Protein AF-0000000083322483 (afdb_homodimer)

InterPro domains:
  IPR002818 DJ-1/PfpI [PF01965] (3-167)
  IPR006287 Protein/nucleic acid deglycase DJ-1 [TIGR01383] (3-171)
  IPR029062 Class I glutamine amidotransferase-like [G3DSA:3.40.50.880] (1-186)
  IPR029062 Class I glutamine amidotransferase-like [SSF52317] (1-170)
  IPR050325 Protein/nucleic acid deglycase [PTHR48094] (1-172)

Radius of gyration: 20.43 Å; Cα contacts (8 Å, |Δi|>4): 962; chains: 2; bounding box: 38×60×45 Å

Organism: Lactobacillus gasseri (NCBI:txid1596)

Foldseek 3Di:
DAEEEEEWAAQFDPLLRVLLVVLCVVLVHHYWYEYAADQWHQYNVRDTGGTPYYDDLCLLVHLEYEYGDGPVGLVVCLPRPSNLVNVLVSLVVQGAYEYEALNVLSCLSSQLQAQFEEEYAPPNVVSSCVSRVRGHYDPDQWDAGNVSRYIYGYDDVSSNVSSCVVQVVVPDDCVVVCVVVCVVVCVVCVVVVD/DAEEEEEWAAQFDPLLRVLLVVLCVVLVHHYWYEYAADQWHQYNVRDTGGTPYYDDLCLLVHLEYEYGDGPVGLVVCLPDPSNLVNVLVSLVVQGAYEYEALNVLSCLSSQLQALFEEEYAPPNVVSSCVSRVRGHYDQDQWDAGNVSRYIYGYDDVSSNVSSCVVCVVVPDDCVVVCVVVCVVVCVVCVVVVD

pLDDT: mean 98.38, std 1.5, range [80.69, 99.0]

Secondary structure (DSSP, 8-state):
--EEEEEE-TT--HHHHHHHHHHHHHTT-EEEEEESSSSEEE-TTS-EEE-SEE-SGGGGG-SEEEE---HHHHHHHHH-HHHHHHHHHHHHTT-EEEEETTTHHHHHHTTTTTT-EE--STTHHHHHHHH-TT-EE--SSEEEETTTTEEEE-SGGGHHHHHHHHHHHTT---HHHHHHTTHHHHHHHGGGG-/--EEEEEE-TT--HHHHHHHHHHHHHTT-EEEEEESSSSEEE-TTS-EEE-SEE-SGGGGG-SEEEE---HHHHHHHHH-HHHHHHHHHHHHTT-EEEEETTTHHHHHHTTTTTT-EE--STTHHHHHHHH-TT-EE--SSEEEETTTTEEEE-SGGGHHHHHHHHHHHTT---HHHHHHTTHHHHHHHGGGG-

Structure (mmCIF, N/CA/C/O backbone):
data_AF-0000000083322483-model_v1
#
loop_
_entity.id
_entity.type
_entity.pdbx_description
1 polymer 'DJ-1/PfpI family protein'
#
loop_
_atom_site.group_PDB
_atom_site.id
_atom_site.type_symbol
_atom_site.label_atom_id
_atom_site.label_alt_id
_atom_site.label_comp_id
_atom_site.label_asym_id
_atom_site.label_entity_id
_atom_site.label_seq_id
_atom_site.pdbx_PDB_ins_code
_atom_site.Cartn_x
_atom_site.Cartn_y
_atom_site.Cartn_z
_atom_site.occupancy
_atom_site.B_iso_or_equiv
_atom_site.auth_seq_id
_atom_site.auth_comp_id
_atom_site.auth_asym_id
_atom_site.auth_atom_id
_atom_site.pdbx_PDB_model_num
ATOM 1 N N . MET A 1 1 ? -17.375 -20.438 3.23 1 80.94 1 MET A N 1
ATOM 2 C CA . MET A 1 1 ? -17.047 -19.031 3.043 1 80.94 1 MET A CA 1
ATOM 3 C C . MET A 1 1 ? -15.68 -18.875 2.391 1 80.94 1 MET A C 1
ATOM 5 O O . MET A 1 1 ? -14.805 -19.719 2.559 1 80.94 1 MET A O 1
ATOM 9 N N . THR A 1 2 ? -15.422 -17.891 1.387 1 95.94 2 THR A N 1
ATOM 10 C CA . THR A 1 2 ? -14.188 -17.688 0.642 1 95.94 2 THR A CA 1
ATOM 11 C C . THR A 1 2 ? -13.047 -17.312 1.58 1 95.94 2 THR A C 1
ATOM 13 O O . THR A 1 2 ? -13.219 -16.453 2.457 1 95.94 2 THR A O 1
ATOM 16 N N . LYS A 1 3 ? -11.984 -18.031 1.527 1 98.25 3 LYS A N 1
ATOM 17 C CA . LYS A 1 3 ? -10.82 -17.75 2.365 1 98.25 3 LYS A CA 1
ATOM 18 C C . LYS A 1 3 ? -9.562 -17.578 1.52 1 98.25 3 LYS A C 1
ATOM 20 O O . LYS A 1 3 ? -9.305 -18.375 0.606 1 98.25 3 LYS A O 1
ATOM 25 N N . VAL A 1 4 ? -8.766 -16.516 1.846 1 98.94 4 VAL A N 1
ATOM 26 C CA . VAL A 1 4 ? -7.547 -16.219 1.106 1 98.94 4 VAL A CA 1
ATOM 27 C C . VAL A 1 4 ? -6.363 -16.141 2.068 1 98.94 4 VAL A C 1
ATOM 29 O O . VAL A 1 4 ? -6.496 -15.648 3.189 1 98.94 4 VAL A O 1
ATOM 32 N N . ALA A 1 5 ? -5.238 -16.703 1.704 1 98.94 5 ALA A N 1
ATOM 33 C CA . ALA A 1 5 ? -3.973 -16.531 2.412 1 98.94 5 ALA A CA 1
ATOM 34 C C . ALA A 1 5 ? -2.992 -15.695 1.587 1 98.94 5 ALA A C 1
ATOM 36 O O . ALA A 1 5 ? -2.857 -15.898 0.378 1 98.94 5 ALA A O 1
ATOM 37 N N . VAL A 1 6 ? -2.41 -14.781 2.168 1 99 6 VAL A N 1
ATOM 38 C CA . VAL A 1 6 ? -1.245 -14.117 1.594 1 99 6 VAL A CA 1
ATOM 39 C C . VAL A 1 6 ? 0.021 -14.586 2.311 1 99 6 VAL A C 1
ATOM 41 O O . VAL A 1 6 ? 0.155 -14.406 3.523 1 99 6 VAL A O 1
ATOM 44 N N . VAL A 1 7 ? 0.949 -15.164 1.603 1 99 7 VAL A N 1
ATOM 45 C CA . VAL A 1 7 ? 2.152 -15.719 2.209 1 99 7 VAL A CA 1
ATOM 46 C C . VAL A 1 7 ? 3.303 -14.727 2.088 1 99 7 VAL A C 1
ATOM 48 O O . VAL A 1 7 ? 3.666 -14.32 0.982 1 99 7 VAL A O 1
ATOM 51 N N . PHE A 1 8 ? 3.84 -14.398 3.221 1 98.94 8 PHE A N 1
ATOM 52 C CA . PHE A 1 8 ? 4.934 -13.438 3.301 1 98.94 8 PHE A CA 1
ATOM 53 C C . PHE A 1 8 ? 6.234 -14.133 3.689 1 98.94 8 PHE A C 1
ATOM 55 O O . PHE A 1 8 ? 6.238 -15.023 4.543 1 98.94 8 PHE A O 1
ATOM 62 N N . ALA A 1 9 ? 7.301 -13.758 3.057 1 98.94 9 ALA A N 1
ATOM 63 C CA . ALA A 1 9 ? 8.656 -14.188 3.395 1 98.94 9 ALA A CA 1
ATOM 64 C C . ALA A 1 9 ? 9.57 -12.984 3.613 1 98.94 9 ALA A C 1
ATOM 66 O O . ALA A 1 9 ? 9.297 -11.883 3.127 1 98.94 9 ALA A O 1
ATOM 67 N N . ASP A 1 10 ? 10.664 -13.172 4.41 1 98.88 10 ASP A N 1
ATOM 68 C CA . ASP A 1 10 ? 11.656 -12.109 4.527 1 98.88 10 ASP A CA 1
ATOM 69 C C . ASP A 1 10 ? 12.062 -11.586 3.15 1 98.88 10 ASP A C 1
ATOM 71 O O . ASP A 1 10 ? 12.305 -12.375 2.229 1 98.88 10 ASP A O 1
ATOM 75 N N . GLY A 1 11 ? 12.078 -10.25 3.027 1 98.75 11 GLY A N 1
ATOM 76 C CA . GLY A 1 11 ? 12.477 -9.641 1.771 1 98.75 11 GLY A CA 1
ATOM 77 C C . GLY A 1 11 ? 11.32 -9.414 0.823 1 98.75 11 GLY A C 1
ATOM 78 O O . GLY A 1 11 ? 11.516 -9.023 -0.33 1 98.75 11 GLY A O 1
ATOM 79 N N . CYS A 1 12 ? 10.086 -9.633 1.312 1 98.88 12 CYS A N 1
ATOM 80 C CA . CYS A 1 12 ? 8.906 -9.383 0.486 1 98.88 12 CYS A CA 1
ATOM 81 C C . CYS A 1 12 ? 8.68 -7.887 0.301 1 98.88 12 CYS A C 1
ATOM 83 O O . CYS A 1 12 ? 9.148 -7.078 1.103 1 98.88 12 CYS A O 1
ATOM 85 N N . GLU A 1 13 ? 7.996 -7.574 -0.787 1 98.81 13 GLU A N 1
ATOM 86 C CA . GLU A 1 13 ? 7.41 -6.246 -0.926 1 98.81 13 GLU A CA 1
ATOM 87 C C . GLU A 1 13 ? 6.188 -6.086 -0.029 1 98.81 13 GLU A C 1
ATOM 89 O O . GLU A 1 13 ? 5.113 -6.613 -0.331 1 98.81 13 GLU A O 1
ATOM 94 N N . GLU A 1 14 ? 6.285 -5.332 1.034 1 98.81 14 GLU A N 1
ATOM 95 C CA . GLU A 1 14 ? 5.258 -5.242 2.068 1 98.81 14 GLU A CA 1
ATOM 96 C C . GLU A 1 14 ? 3.943 -4.723 1.497 1 98.81 14 GLU A C 1
ATOM 98 O O . GLU A 1 14 ? 2.891 -5.332 1.692 1 98.81 14 GLU A O 1
ATOM 103 N N . VAL A 1 15 ? 4.008 -3.604 0.715 1 98.81 15 VAL A N 1
ATOM 104 C CA . VAL A 1 15 ? 2.807 -2.914 0.254 1 98.81 15 VAL A CA 1
ATOM 105 C C . VAL A 1 15 ? 2.066 -3.787 -0.757 1 98.81 15 VAL A C 1
ATOM 107 O O . VAL A 1 15 ? 0.834 -3.791 -0.8 1 98.81 15 VAL A O 1
ATOM 110 N N . GLU A 1 16 ? 2.828 -4.562 -1.554 1 98.88 16 GLU A N 1
ATOM 111 C CA . GLU A 1 16 ? 2.199 -5.477 -2.502 1 98.88 16 GLU A CA 1
ATOM 112 C C . GLU A 1 16 ? 1.289 -6.473 -1.786 1 98.88 16 GLU A C 1
ATOM 114 O O . GLU A 1 16 ? 0.125 -6.637 -2.158 1 98.88 16 GLU A O 1
ATOM 119 N N . GLY A 1 17 ? 1.824 -7.117 -0.721 1 98.94 17 GLY A N 1
ATOM 120 C CA . GLY A 1 17 ? 1.032 -8.086 0.02 1 98.94 17 GLY A CA 1
ATOM 121 C C . GLY A 1 17 ? -0.084 -7.453 0.829 1 98.94 17 GLY A C 1
ATOM 122 O O . GLY A 1 17 ? -1.204 -7.965 0.861 1 98.94 17 GLY A O 1
ATOM 123 N N . LEU A 1 18 ? 0.193 -6.344 1.466 1 98.88 18 LEU A N 1
ATOM 124 C CA . LEU A 1 18 ? -0.765 -5.711 2.367 1 98.88 18 LEU A CA 1
ATOM 125 C C . LEU A 1 18 ? -1.915 -5.086 1.584 1 98.88 18 LEU A C 1
ATOM 127 O O . LEU A 1 18 ? -3.018 -4.926 2.113 1 98.88 18 LEU A O 1
ATOM 131 N N . SER A 1 19 ? -1.696 -4.668 0.267 1 98.88 19 SER A N 1
ATOM 132 C CA . SER A 1 19 ? -2.793 -4.184 -0.566 1 98.88 19 SER A CA 1
ATOM 133 C C . SER A 1 19 ? -3.848 -5.27 -0.771 1 98.88 19 SER A C 1
ATOM 135 O O . SER A 1 19 ? -5.047 -4.98 -0.774 1 98.88 19 SER A O 1
ATOM 137 N N . VAL A 1 20 ? -3.389 -6.535 -0.933 1 98.94 20 VAL A N 1
ATOM 138 C CA . VAL A 1 20 ? -4.316 -7.652 -1.067 1 98.94 20 VAL A CA 1
ATOM 139 C C . VAL A 1 20 ? -5.102 -7.832 0.23 1 98.94 20 VAL A C 1
ATOM 141 O O . VAL A 1 20 ? -6.332 -7.926 0.212 1 98.94 20 VAL A O 1
ATOM 144 N N . VAL A 1 21 ? -4.426 -7.855 1.366 1 98.94 21 VAL A N 1
ATOM 145 C CA . VAL A 1 21 ? -5.059 -8.023 2.67 1 98.94 21 VAL A CA 1
ATOM 146 C C . VAL A 1 21 ? -6.074 -6.91 2.9 1 98.94 21 VAL A C 1
ATOM 148 O O . VAL A 1 21 ? -7.203 -7.172 3.326 1 98.94 21 VAL A O 1
ATOM 151 N N . ASP A 1 22 ? -5.664 -5.66 2.596 1 98.81 22 ASP A N 1
ATOM 152 C CA . ASP A 1 22 ? -6.492 -4.473 2.766 1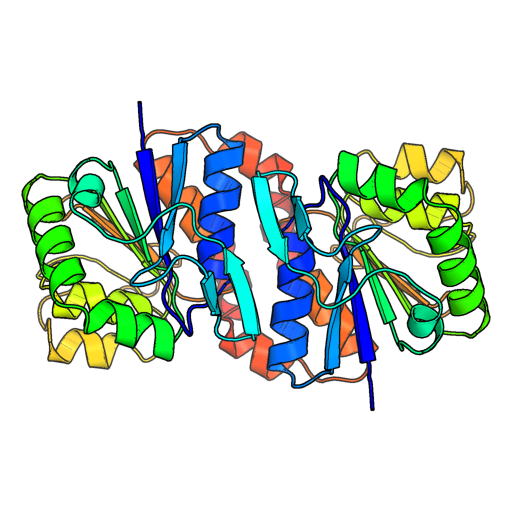 98.81 22 ASP A CA 1
ATOM 153 C C . ASP A 1 22 ? -7.801 -4.598 1.989 1 98.81 22 ASP A C 1
ATOM 155 O O . ASP A 1 22 ? -8.883 -4.543 2.576 1 98.81 22 ASP A O 1
ATOM 159 N N . VAL A 1 23 ? -7.75 -4.844 0.711 1 98.88 23 VAL A N 1
ATOM 160 C CA . VAL A 1 23 ? -8.906 -4.898 -0.176 1 98.88 23 VAL A CA 1
ATOM 161 C C . VAL A 1 23 ? -9.836 -6.035 0.252 1 98.88 23 VAL A C 1
ATOM 163 O O . VAL A 1 23 ? -11.047 -5.848 0.348 1 98.88 23 VAL A O 1
ATOM 166 N N . LEU A 1 24 ? -9.273 -7.199 0.499 1 98.88 24 LEU A N 1
ATOM 167 C CA . LEU A 1 24 ? -10.102 -8.359 0.809 1 98.88 24 LEU A CA 1
ATOM 168 C C . LEU A 1 24 ? -10.82 -8.18 2.145 1 98.88 24 LEU A C 1
ATOM 170 O O . LEU A 1 24 ? -12 -8.5 2.27 1 98.88 24 LEU A O 1
ATOM 174 N N . ARG A 1 25 ? -10.133 -7.641 3.119 1 98.75 25 ARG A N 1
ATOM 175 C CA . ARG A 1 25 ? -10.766 -7.434 4.418 1 98.75 25 ARG A CA 1
ATOM 176 C C . ARG A 1 25 ? -11.82 -6.336 4.344 1 98.75 25 ARG A C 1
ATOM 178 O O . ARG A 1 25 ? -12.859 -6.414 5.008 1 98.75 25 ARG A O 1
ATOM 185 N N . ARG A 1 26 ? -11.656 -5.27 3.482 1 98.44 26 ARG A N 1
ATOM 186 C CA . ARG A 1 26 ? -12.688 -4.262 3.238 1 98.44 26 ARG A CA 1
ATOM 187 C C . ARG A 1 26 ? -13.953 -4.902 2.674 1 98.44 26 ARG A C 1
ATOM 189 O O . ARG A 1 26 ? -15.062 -4.43 2.934 1 98.44 26 ARG A O 1
ATOM 196 N N . LEU A 1 27 ? -13.781 -5.973 1.943 1 98.44 27 LEU A N 1
ATOM 197 C CA . LEU A 1 27 ? -14.898 -6.668 1.308 1 98.44 27 LEU A CA 1
ATOM 198 C C . LEU A 1 27 ? -15.438 -7.77 2.213 1 98.44 27 LEU A C 1
ATOM 200 O O . LEU A 1 27 ? -16.25 -8.586 1.781 1 98.44 27 LEU A O 1
ATOM 204 N N . ASN A 1 28 ? -14.922 -7.883 3.426 1 97.75 28 ASN A N 1
ATOM 205 C CA . ASN A 1 28 ? -15.305 -8.891 4.41 1 97.75 28 ASN A CA 1
ATOM 206 C C . ASN A 1 28 ? -14.977 -10.297 3.928 1 97.75 28 ASN A C 1
ATOM 208 O O . ASN A 1 28 ? -15.734 -11.234 4.168 1 97.75 28 ASN A O 1
ATOM 212 N N . ILE A 1 29 ? -13.992 -10.422 3.1 1 98.44 29 ILE A N 1
ATOM 213 C CA . ILE A 1 29 ? -13.453 -11.719 2.723 1 98.44 29 ILE A CA 1
ATOM 214 C C . ILE A 1 29 ? -12.391 -12.156 3.732 1 98.44 29 ILE A C 1
ATOM 216 O O . ILE A 1 29 ? -11.484 -11.383 4.062 1 98.44 29 ILE A O 1
ATOM 220 N N . ASP A 1 30 ? -12.539 -13.352 4.305 1 98.38 30 ASP A N 1
ATOM 221 C CA . ASP A 1 30 ? -11.547 -13.875 5.242 1 98.38 30 ASP A CA 1
ATOM 222 C C . ASP A 1 30 ? -10.164 -13.93 4.598 1 98.38 30 ASP A C 1
ATOM 224 O O . ASP A 1 30 ? -9.977 -14.586 3.572 1 98.38 30 ASP A O 1
ATOM 228 N N . CYS A 1 31 ? -9.234 -13.219 5.188 1 98.88 31 CYS A N 1
ATOM 229 C CA . CYS A 1 31 ? -7.883 -13.141 4.648 1 98.88 31 CYS A CA 1
ATOM 230 C C . CYS A 1 31 ? -6.844 -13.242 5.758 1 98.88 31 CYS A C 1
ATOM 232 O O . CYS A 1 31 ? -6.789 -12.391 6.645 1 98.88 31 CYS A O 1
ATOM 234 N N . ASP A 1 32 ? -6.012 -14.266 5.691 1 98.88 32 ASP A N 1
ATOM 235 C CA . ASP A 1 32 ? -4.953 -14.453 6.68 1 98.88 32 ASP A CA 1
ATOM 236 C C . ASP A 1 32 ? -3.594 -14.062 6.109 1 98.88 32 ASP A C 1
ATOM 238 O O . ASP A 1 32 ? -3.297 -14.344 4.949 1 98.88 32 ASP A O 1
ATOM 242 N N . MET A 1 33 ? -2.863 -13.367 6.883 1 98.94 33 MET A N 1
ATOM 243 C CA . MET A 1 33 ? -1.434 -13.211 6.633 1 98.94 33 MET A CA 1
ATOM 244 C C . MET A 1 33 ? -0.652 -14.414 7.141 1 98.94 33 MET A C 1
ATOM 246 O O . MET A 1 33 ? -0.698 -14.734 8.328 1 98.94 33 MET A O 1
ATOM 250 N N . VAL A 1 34 ? 0.036 -15.039 6.262 1 98.94 34 VAL A N 1
ATOM 251 C CA . VAL A 1 34 ? 0.738 -16.266 6.598 1 98.94 34 VAL A CA 1
ATOM 252 C C . VAL A 1 34 ? 2.236 -16.094 6.367 1 98.94 34 VAL A C 1
ATOM 254 O O . VAL A 1 34 ? 2.666 -15.766 5.258 1 98.94 34 VAL A O 1
ATOM 257 N N . GLY A 1 35 ? 3.023 -16.234 7.438 1 98.94 35 GLY A N 1
ATOM 258 C CA . GLY A 1 35 ? 4.469 -16.203 7.277 1 98.94 35 GLY A CA 1
ATOM 259 C C . GLY A 1 35 ? 5.035 -17.484 6.719 1 98.94 35 GLY A C 1
ATOM 260 O O . GLY A 1 35 ? 4.539 -18.578 7.027 1 98.94 35 GLY A O 1
ATOM 261 N N . LEU A 1 36 ? 6.051 -17.375 5.895 1 98.88 36 LEU A N 1
ATOM 262 C CA . LEU A 1 36 ? 6.641 -18.547 5.258 1 98.88 36 LEU A CA 1
ATOM 263 C C . LEU A 1 36 ? 7.188 -19.516 6.305 1 98.88 36 LEU A C 1
ATOM 265 O O . LEU A 1 36 ? 6.891 -20.719 6.266 1 98.88 36 LEU A O 1
ATOM 269 N N . ASP A 1 37 ? 8.062 -19.016 7.289 1 98 37 ASP A N 1
ATOM 270 C CA . ASP A 1 37 ? 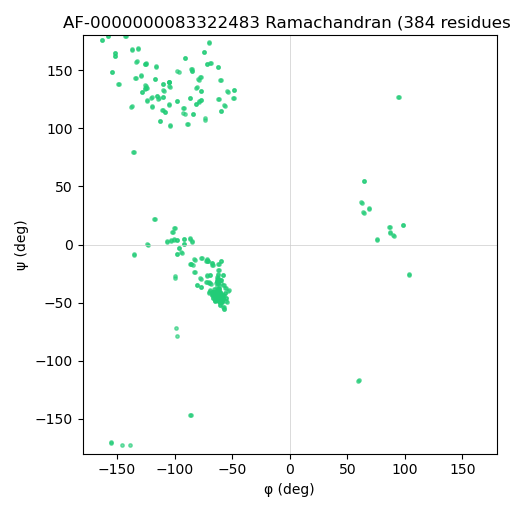8.711 -19.906 8.25 1 98 37 ASP A CA 1
ATOM 271 C C . ASP A 1 37 ? 8.648 -19.328 9.656 1 98 37 ASP A C 1
ATOM 273 O O . ASP A 1 37 ? 8.992 -20 10.633 1 98 37 ASP A O 1
ATOM 277 N N . LYS A 1 38 ? 8.234 -18.141 9.828 1 98.62 38 LYS A N 1
ATOM 278 C CA . LYS A 1 38 ? 8.031 -17.469 11.102 1 98.62 38 LYS A CA 1
ATOM 279 C C . LYS A 1 38 ? 6.941 -16.406 10.992 1 98.62 38 LYS A C 1
ATOM 281 O O . LYS A 1 38 ? 6.57 -16 9.891 1 98.62 38 LYS A O 1
ATOM 286 N N . LYS A 1 39 ? 6.402 -15.977 12.078 1 98.5 39 LYS A N 1
ATOM 287 C CA . LYS A 1 39 ? 5.281 -15.047 12.086 1 98.5 39 LYS A CA 1
ATOM 288 C C . LYS A 1 39 ? 5.758 -13.609 11.867 1 98.5 39 LYS A C 1
ATOM 290 O O . LYS A 1 39 ? 5.031 -12.789 11.305 1 98.5 39 LYS A O 1
ATOM 295 N N . GLU A 1 40 ? 6.898 -13.234 12.359 1 98.56 40 GLU A N 1
ATOM 296 C CA . GLU A 1 40 ? 7.461 -11.906 12.172 1 98.56 40 GLU A CA 1
ATOM 297 C C . GLU A 1 40 ? 8.352 -11.852 10.93 1 98.56 40 GLU A C 1
ATOM 299 O O . GLU A 1 40 ? 9.398 -12.5 10.883 1 98.56 40 GLU A O 1
ATOM 304 N N . ILE A 1 41 ? 7.941 -11.117 9.914 1 98.81 41 ILE A N 1
ATOM 305 C CA . ILE A 1 41 ? 8.609 -11.055 8.617 1 98.81 41 ILE A CA 1
ATOM 306 C C . ILE A 1 41 ? 9.266 -9.688 8.438 1 98.81 41 ILE A C 1
ATOM 308 O O . ILE A 1 41 ? 8.625 -8.656 8.641 1 98.81 41 ILE A O 1
ATOM 312 N N . ASP A 1 42 ? 10.531 -9.641 8.125 1 98.75 42 ASP A N 1
ATOM 313 C CA . ASP A 1 42 ? 11.227 -8.406 7.77 1 98.75 42 ASP A CA 1
ATOM 314 C C . ASP A 1 42 ? 11.141 -8.141 6.27 1 98.75 42 ASP A C 1
ATOM 316 O O . ASP A 1 42 ? 11.875 -8.742 5.48 1 98.75 42 ASP A O 1
ATOM 320 N N . GLY A 1 43 ? 10.258 -7.184 5.879 1 98.5 43 GLY A N 1
ATOM 321 C CA . GLY A 1 43 ? 10.047 -6.895 4.469 1 98.5 43 GLY A CA 1
ATOM 322 C C . GLY A 1 43 ? 11.234 -6.203 3.82 1 98.5 43 GLY A C 1
ATOM 323 O O . GLY A 1 43 ? 12.219 -5.887 4.488 1 98.5 43 GLY A O 1
ATOM 324 N N . ASP A 1 44 ? 11.172 -6.02 2.533 1 98.12 44 ASP A N 1
ATOM 325 C CA . ASP A 1 44 ? 12.266 -5.523 1.696 1 98.12 44 ASP A CA 1
ATOM 326 C C . ASP A 1 44 ? 12.672 -4.109 2.111 1 98.12 44 ASP A C 1
ATOM 328 O O . ASP A 1 44 ? 13.805 -3.688 1.861 1 98.12 44 ASP A O 1
ATOM 332 N N . HIS A 1 45 ? 11.773 -3.377 2.789 1 98 45 HIS A N 1
ATOM 333 C CA . HIS A 1 45 ? 12.07 -2.002 3.184 1 98 45 HIS A CA 1
ATOM 334 C C . HIS A 1 45 ? 12.07 -1.852 4.699 1 98 45 HIS A C 1
ATOM 336 O O . HIS A 1 45 ? 11.758 -0.779 5.223 1 98 45 HIS A O 1
ATOM 342 N N . HIS A 1 46 ? 12.266 -2.941 5.309 1 97.81 46 HIS A N 1
ATOM 343 C CA . HIS A 1 46 ? 12.445 -3.049 6.754 1 97.81 46 HIS A CA 1
ATOM 344 C C . HIS A 1 46 ? 11.203 -2.576 7.5 1 97.81 46 HIS A C 1
ATOM 346 O O . HIS A 1 46 ? 11.305 -1.853 8.492 1 97.81 46 HIS A O 1
ATOM 352 N N . ILE A 1 47 ? 10.102 -2.848 6.953 1 98.19 47 ILE A N 1
ATOM 353 C CA . ILE A 1 47 ? 8.82 -2.809 7.648 1 98.19 47 ILE A CA 1
ATOM 354 C C . ILE A 1 47 ? 8.492 -4.191 8.203 1 98.19 47 ILE A C 1
ATOM 356 O O . ILE A 1 47 ? 8.383 -5.164 7.449 1 98.19 47 ILE A O 1
ATOM 360 N N . LEU A 1 48 ? 8.398 -4.27 9.453 1 98.31 48 LEU A N 1
ATOM 361 C CA . LEU A 1 48 ? 8.125 -5.543 10.117 1 98.31 48 LEU A CA 1
ATOM 362 C C . LEU A 1 48 ? 6.648 -5.906 10 1 98.31 48 LEU A C 1
ATOM 364 O O . LEU A 1 48 ? 5.777 -5.113 10.367 1 98.31 48 LEU A O 1
ATOM 368 N N . LEU A 1 49 ? 6.391 -7.055 9.477 1 98.56 49 LEU A N 1
ATOM 369 C CA . LEU A 1 49 ? 5.031 -7.574 9.383 1 98.56 49 LEU A CA 1
ATOM 370 C C . LEU A 1 49 ? 4.789 -8.664 10.422 1 98.56 49 LEU A C 1
ATOM 372 O O . LEU A 1 49 ? 5.672 -9.492 10.68 1 98.56 49 LEU A O 1
ATOM 376 N N . THR A 1 50 ? 3.664 -8.648 11 1 98.5 50 THR A N 1
ATOM 377 C CA . THR A 1 50 ? 3.232 -9.703 11.922 1 98.5 50 THR A CA 1
ATOM 378 C C . THR A 1 50 ? 2.146 -10.562 11.281 1 98.5 50 THR A C 1
ATOM 380 O O . THR A 1 50 ? 1.017 -10.102 11.094 1 98.5 50 THR A O 1
ATOM 383 N N . CYS A 1 51 ? 2.477 -11.805 11.039 1 98.69 51 CYS A N 1
ATOM 384 C CA . CYS A 1 51 ? 1.554 -12.711 10.367 1 98.69 51 CYS A CA 1
ATOM 385 C C . CYS A 1 51 ? 0.685 -13.453 11.375 1 98.69 51 CYS A C 1
ATOM 387 O O . CYS A 1 51 ? 1.029 -13.539 12.555 1 98.69 51 CYS A O 1
ATOM 389 N N . ASP A 1 52 ? -0.405 -13.977 10.92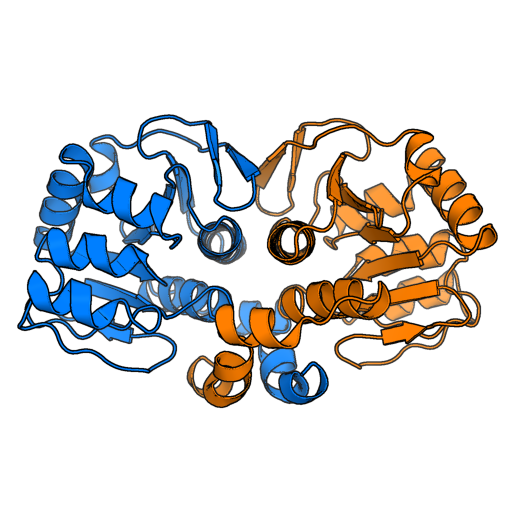2 1 98.56 52 ASP A N 1
ATOM 390 C CA . ASP A 1 52 ? -1.379 -14.68 11.75 1 98.56 52 ASP A CA 1
ATOM 391 C C . ASP A 1 52 ? -0.895 -16.078 12.094 1 98.56 52 ASP A C 1
ATOM 393 O O . ASP A 1 52 ? -1.196 -16.609 13.172 1 98.56 52 ASP A O 1
ATOM 397 N N . LYS A 1 53 ? -0.272 -16.672 11.242 1 98.62 53 LYS A N 1
ATOM 398 C CA . LYS A 1 53 ? 0.232 -18.047 11.352 1 98.62 53 LYS A CA 1
ATOM 399 C C . LYS A 1 53 ? 1.384 -18.281 10.383 1 98.62 53 LYS A C 1
ATOM 401 O O . LYS A 1 53 ? 1.859 -17.344 9.734 1 98.62 53 LYS A O 1
ATOM 406 N N . VAL A 1 54 ? 1.884 -19.469 10.438 1 98.81 54 VAL A N 1
ATOM 407 C CA . VAL A 1 54 ? 2.986 -19.859 9.57 1 98.81 54 VAL A CA 1
ATOM 408 C C . VAL A 1 54 ? 2.529 -20.969 8.625 1 98.81 54 VAL A C 1
ATOM 410 O O . VAL A 1 54 ? 1.579 -21.703 8.93 1 98.81 54 VAL A O 1
ATOM 413 N N . VAL A 1 55 ? 3.129 -21.094 7.469 1 98.88 55 VAL A N 1
ATOM 414 C CA . VAL A 1 55 ? 2.789 -22.078 6.449 1 98.88 55 VAL A CA 1
ATOM 415 C C . VAL A 1 55 ? 2.686 -23.469 7.082 1 98.88 55 VAL A C 1
ATOM 417 O O . VAL A 1 55 ? 3.59 -23.891 7.797 1 98.88 55 VAL A O 1
ATOM 420 N N . ASP A 1 56 ? 1.667 -24.047 6.883 1 98.56 56 ASP A N 1
ATOM 421 C CA . ASP A 1 56 ? 1.408 -25.438 7.234 1 98.56 56 ASP A CA 1
ATOM 422 C C . ASP A 1 56 ? 0.312 -26.031 6.355 1 98.56 56 ASP A C 1
ATOM 424 O O . ASP A 1 56 ? -0.066 -25.438 5.34 1 98.56 56 ASP A O 1
ATOM 428 N N . ASP A 1 57 ? -0.167 -27.156 6.637 1 98.5 57 ASP A N 1
ATOM 429 C CA . ASP A 1 57 ? -1.08 -27.891 5.766 1 98.5 57 ASP A CA 1
ATOM 430 C C . ASP A 1 57 ? -2.426 -27.188 5.652 1 98.5 57 ASP A C 1
ATOM 432 O O . ASP A 1 57 ? -3.205 -27.453 4.738 1 98.5 57 ASP A O 1
ATOM 436 N N . SER A 1 58 ? -2.736 -26.281 6.566 1 98.25 58 SER A N 1
ATOM 437 C CA . SER A 1 58 ? -4 -25.547 6.492 1 98.25 58 SER A CA 1
ATOM 438 C C . SER A 1 58 ? -4.086 -24.719 5.219 1 98.25 58 SER A C 1
ATOM 440 O O . SER A 1 58 ? -5.176 -24.281 4.824 1 98.25 58 SER A O 1
ATOM 442 N N . LEU A 1 59 ? -2.938 -24.5 4.578 1 98.5 59 LEU A N 1
ATOM 443 C CA . LEU A 1 59 ? -2.926 -23.781 3.309 1 98.5 59 LEU A CA 1
ATOM 444 C C . LEU A 1 59 ? -3.795 -24.484 2.273 1 98.5 59 LEU A C 1
ATOM 446 O O . LEU A 1 59 ? -4.285 -23.859 1.334 1 98.5 59 LEU A O 1
ATOM 450 N N . LEU A 1 60 ? -3.99 -25.766 2.387 1 98.69 60 LEU A N 1
ATOM 451 C CA . LEU A 1 60 ? -4.785 -26.562 1.458 1 98.69 60 LEU A CA 1
ATOM 452 C C . LEU A 1 60 ? -6.262 -26.188 1.552 1 98.69 60 LEU A C 1
ATOM 454 O O . LEU A 1 60 ? -7.043 -26.516 0.651 1 98.69 60 LEU A O 1
ATOM 458 N N . ASP A 1 61 ? -6.684 -25.484 2.627 1 98.25 61 ASP A N 1
ATOM 459 C CA . ASP A 1 61 ? -8.086 -25.203 2.887 1 98.25 61 ASP A CA 1
ATOM 460 C C . ASP A 1 61 ? -8.484 -23.844 2.32 1 98.25 61 ASP A C 1
ATOM 462 O O . ASP A 1 61 ? -9.664 -23.484 2.307 1 98.25 61 ASP A O 1
ATOM 466 N N . TYR A 1 62 ? -7.551 -23.078 1.82 1 98.81 62 TYR A N 1
ATOM 467 C CA . TYR A 1 62 ? -7.844 -21.75 1.296 1 98.81 62 TYR A CA 1
ATOM 468 C C . TYR A 1 62 ? -8.297 -21.812 -0.158 1 98.81 62 TYR A C 1
ATOM 470 O O . TYR A 1 62 ? -7.832 -22.672 -0.915 1 98.81 62 TYR A O 1
ATOM 478 N N . ASP A 1 63 ? -9.148 -20.891 -0.557 1 98.88 63 ASP A N 1
ATOM 479 C CA . ASP A 1 63 ? -9.625 -20.812 -1.933 1 98.88 63 ASP A CA 1
ATOM 480 C C . ASP A 1 63 ? -8.578 -20.188 -2.848 1 98.88 63 ASP A C 1
ATOM 482 O O . ASP A 1 63 ? -8.539 -20.484 -4.047 1 98.88 63 ASP A O 1
ATOM 486 N N . LEU A 1 64 ? -7.762 -19.328 -2.311 1 98.94 64 LEU A N 1
ATOM 487 C CA . LEU A 1 64 ? -6.684 -18.688 -3.047 1 98.94 64 LEU A CA 1
ATOM 488 C C . LEU A 1 64 ? -5.496 -18.391 -2.133 1 98.94 64 LEU A C 1
ATOM 490 O O . LEU A 1 64 ? -5.676 -18.016 -0.974 1 98.94 64 LEU A O 1
ATOM 494 N N . VAL A 1 65 ? -4.316 -18.641 -2.623 1 99 65 VAL A N 1
ATOM 495 C CA . VAL A 1 65 ? -3.074 -18.234 -1.979 1 99 65 VAL A CA 1
ATOM 496 C C . VAL A 1 65 ? -2.348 -17.219 -2.854 1 99 65 VAL A C 1
ATOM 498 O O . VAL A 1 65 ? -2.143 -17.453 -4.047 1 99 65 VAL A O 1
ATOM 501 N N . ALA A 1 66 ? -1.995 -16.109 -2.285 1 99 66 ALA A N 1
ATOM 502 C CA . ALA A 1 66 ? -1.364 -15.016 -3.021 1 99 66 ALA A CA 1
ATOM 503 C C . ALA A 1 66 ? 0.048 -14.75 -2.51 1 99 66 ALA A C 1
ATOM 505 O O . ALA A 1 66 ? 0.3 -14.82 -1.305 1 99 66 ALA A O 1
ATOM 506 N N . PHE A 1 67 ? 0.945 -14.43 -3.447 1 98.94 67 PHE A N 1
ATOM 507 C CA . PHE A 1 67 ? 2.324 -14.07 -3.15 1 98.94 67 PHE A CA 1
ATOM 508 C C . PHE A 1 67 ? 2.594 -12.609 -3.518 1 98.94 67 PHE A C 1
ATOM 510 O O . PHE A 1 67 ? 2.32 -12.195 -4.645 1 98.94 67 PHE A O 1
ATOM 517 N N . PRO A 1 68 ? 3.104 -11.812 -2.533 1 98.94 68 PRO A N 1
ATOM 518 C CA . PRO A 1 68 ? 3.734 -10.555 -2.936 1 98.94 68 PRO A CA 1
ATOM 519 C C . PRO A 1 68 ? 5.113 -10.758 -3.562 1 98.94 68 PRO A C 1
ATOM 521 O O . PRO A 1 68 ? 5.668 -11.859 -3.49 1 98.94 68 PRO A O 1
ATOM 524 N N . GLY A 1 69 ? 5.625 -9.727 -4.211 1 98.75 69 GLY A N 1
ATOM 525 C CA . GLY A 1 69 ? 6.938 -9.797 -4.832 1 98.75 69 GLY A CA 1
ATOM 526 C C . GLY A 1 69 ? 8.062 -9.445 -3.883 1 98.75 69 GLY A C 1
ATOM 527 O O . GLY A 1 69 ? 7.984 -9.727 -2.684 1 98.75 69 GLY A O 1
ATOM 528 N N . GLY A 1 70 ? 9.086 -8.852 -4.41 1 98.62 70 GLY A N 1
ATOM 529 C CA . GLY A 1 70 ? 10.391 -8.711 -3.777 1 98.62 70 GLY A CA 1
ATOM 530 C C . GLY A 1 70 ? 11.367 -9.797 -4.176 1 98.62 70 GLY A C 1
ATOM 531 O O . GLY A 1 70 ? 11.062 -10.984 -4.074 1 98.62 70 GLY A O 1
ATOM 532 N N . ARG A 1 71 ? 12.508 -9.289 -4.633 1 98 71 ARG A N 1
ATOM 533 C CA . ARG A 1 71 ? 13.445 -10.258 -5.18 1 98 71 ARG A CA 1
ATOM 534 C C . ARG A 1 71 ? 13.797 -11.32 -4.145 1 98 71 ARG A C 1
ATOM 536 O O . ARG A 1 71 ? 13.648 -12.516 -4.398 1 98 71 ARG A O 1
ATOM 543 N N . THR A 1 72 ? 14.234 -10.914 -3.002 1 98.69 72 THR A N 1
ATOM 544 C CA . THR A 1 72 ? 14.641 -11.828 -1.944 1 98.69 72 THR A CA 1
ATOM 545 C C . THR A 1 72 ? 13.445 -12.641 -1.444 1 98.69 72 THR A C 1
ATOM 547 O O . THR A 1 72 ? 13.562 -13.852 -1.229 1 98.69 72 THR A O 1
ATOM 550 N N . GLY A 1 73 ? 12.32 -11.977 -1.224 1 98.81 73 GLY A N 1
ATOM 551 C CA . GLY A 1 73 ? 11.109 -12.68 -0.803 1 98.81 73 GLY A CA 1
ATOM 552 C C . GLY A 1 73 ? 10.656 -13.734 -1.793 1 98.81 73 GLY A C 1
ATOM 553 O O . GLY A 1 73 ? 10.305 -14.852 -1.403 1 98.81 73 GLY A O 1
ATOM 554 N N . ALA A 1 74 ? 10.688 -13.383 -3.082 1 98.81 74 ALA A N 1
ATOM 555 C CA . ALA A 1 74 ? 10.281 -14.305 -4.141 1 98.81 74 ALA A CA 1
ATOM 556 C C . ALA A 1 74 ? 11.188 -15.523 -4.191 1 98.81 74 ALA A C 1
ATOM 558 O O . ALA A 1 74 ? 10.727 -16.641 -4.395 1 98.81 74 ALA A O 1
ATOM 559 N N . LEU A 1 75 ? 12.484 -15.297 -4.012 1 98.81 75 LEU A N 1
ATOM 560 C CA . LEU A 1 75 ? 13.438 -16.406 -3.99 1 98.81 75 LEU A CA 1
ATOM 561 C C . LEU A 1 75 ? 13.188 -17.312 -2.791 1 98.81 75 LEU A C 1
ATOM 563 O O . LEU A 1 75 ? 13.281 -18.531 -2.904 1 98.81 75 LEU A O 1
ATOM 567 N N . ASN A 1 76 ? 12.898 -16.719 -1.636 1 98.94 76 ASN A N 1
ATOM 568 C CA . ASN A 1 76 ? 12.578 -17.5 -0.45 1 98.94 76 ASN A CA 1
ATOM 569 C C . ASN A 1 76 ? 11.328 -18.344 -0.66 1 98.94 76 ASN A C 1
ATOM 571 O O . ASN A 1 76 ? 11.297 -19.516 -0.275 1 98.94 76 ASN A O 1
ATOM 575 N N . LEU A 1 77 ? 10.289 -17.75 -1.26 1 98.94 77 LEU A N 1
ATOM 576 C CA . LEU A 1 77 ? 9.086 -18.5 -1.588 1 98.94 77 LEU A CA 1
ATOM 577 C C . LEU A 1 77 ? 9.406 -19.641 -2.555 1 98.94 77 LEU A C 1
ATOM 579 O O . LEU A 1 77 ? 9 -20.781 -2.328 1 98.94 77 LEU A O 1
ATOM 583 N N . ARG A 1 78 ? 10.125 -19.297 -3.617 1 98.81 78 ARG A N 1
ATOM 584 C CA . ARG A 1 78 ? 10.477 -20.25 -4.672 1 98.81 78 ARG A CA 1
ATOM 585 C C . ARG A 1 78 ? 11.203 -21.469 -4.098 1 98.81 78 ARG A C 1
ATOM 587 O O . ARG A 1 78 ? 10.945 -22.594 -4.5 1 98.81 78 ARG A O 1
ATOM 594 N N . ASN A 1 79 ? 12.047 -21.25 -3.107 1 98.75 79 ASN A N 1
ATOM 595 C CA . ASN A 1 79 ? 13.008 -22.266 -2.682 1 98.75 79 ASN A CA 1
ATOM 596 C C . ASN A 1 79 ? 12.484 -23.062 -1.487 1 98.75 79 ASN A C 1
ATOM 598 O O . ASN A 1 79 ? 13.148 -23.984 -1.021 1 98.75 79 ASN A O 1
ATOM 602 N N . ASN A 1 80 ? 11.352 -22.75 -0.965 1 98.81 80 ASN A N 1
ATOM 603 C CA . ASN A 1 80 ? 10.789 -23.469 0.167 1 98.81 80 ASN A CA 1
ATOM 604 C C . ASN A 1 80 ? 10.039 -24.719 -0.286 1 98.81 80 ASN A C 1
ATOM 606 O O . ASN A 1 80 ? 8.953 -24.625 -0.871 1 98.81 80 ASN A O 1
ATOM 610 N N . LYS A 1 81 ? 10.531 -25.906 0.021 1 98.56 81 LYS A N 1
ATOM 611 C CA . LYS A 1 81 ? 10.016 -27.172 -0.482 1 98.56 81 LYS A CA 1
ATOM 612 C C . LYS A 1 81 ? 8.609 -27.438 0.049 1 98.56 81 LYS A C 1
ATOM 614 O O . LYS A 1 81 ? 7.742 -27.922 -0.687 1 98.56 81 LYS A O 1
ATOM 619 N N . LYS A 1 82 ? 8.406 -27.172 1.313 1 98.62 82 LYS A N 1
ATOM 620 C CA . LYS A 1 82 ? 7.082 -27.391 1.889 1 98.62 82 LYS A CA 1
ATOM 621 C C . LYS A 1 82 ? 6.023 -26.547 1.185 1 98.62 82 LYS A C 1
ATOM 623 O O . LYS A 1 82 ? 4.953 -27.062 0.833 1 98.62 82 LYS A O 1
ATOM 628 N N . LEU A 1 83 ? 6.305 -25.312 0.99 1 98.94 83 LEU A N 1
ATOM 629 C CA . LEU A 1 83 ? 5.383 -24.422 0.287 1 98.94 83 LEU A CA 1
ATOM 630 C C . LEU A 1 83 ? 5.129 -24.922 -1.134 1 98.94 83 LEU A C 1
ATOM 632 O O . LEU A 1 83 ? 3.988 -24.938 -1.597 1 98.94 83 LEU A O 1
ATOM 636 N N . ALA A 1 84 ? 6.184 -25.297 -1.816 1 98.88 84 ALA A N 1
ATOM 637 C CA . ALA A 1 84 ? 6.066 -25.797 -3.182 1 98.88 84 ALA A CA 1
ATOM 638 C C . ALA A 1 84 ? 5.094 -26.969 -3.25 1 98.88 84 ALA A C 1
ATOM 640 O O . ALA A 1 84 ? 4.199 -27 -4.098 1 98.88 84 ALA A O 1
ATOM 641 N N . ASP A 1 85 ? 5.293 -27.906 -2.357 1 98.88 85 ASP A N 1
ATOM 642 C CA . ASP A 1 85 ? 4.449 -29.094 -2.33 1 98.88 85 ASP A CA 1
ATOM 643 C C . ASP A 1 85 ? 2.986 -28.719 -2.094 1 98.88 85 ASP A C 1
ATOM 645 O O . ASP A 1 85 ? 2.09 -29.266 -2.748 1 98.88 85 ASP A O 1
ATOM 649 N N . LEU A 1 86 ? 2.732 -27.859 -1.181 1 98.94 86 LEU A N 1
ATOM 650 C CA . LEU A 1 86 ? 1.374 -27.438 -0.857 1 98.94 86 LEU A CA 1
ATOM 651 C C . LEU A 1 86 ? 0.735 -26.703 -2.037 1 98.94 86 LEU A C 1
ATOM 653 O O . LEU A 1 86 ? -0.434 -26.938 -2.354 1 98.94 86 LEU A O 1
ATOM 657 N N . MET A 1 87 ? 1.477 -25.844 -2.705 1 98.94 87 MET A N 1
ATOM 658 C CA . MET A 1 87 ? 0.952 -25.062 -3.828 1 98.94 87 MET A CA 1
ATOM 659 C C . MET A 1 87 ? 0.603 -25.984 -5 1 98.94 87 MET A C 1
ATOM 661 O O . MET A 1 87 ? -0.404 -25.766 -5.68 1 98.94 87 MET A O 1
ATOM 665 N N . ILE A 1 88 ? 1.437 -26.938 -5.238 1 98.88 88 ILE A N 1
ATOM 666 C CA . ILE A 1 88 ? 1.177 -27.891 -6.305 1 98.88 88 ILE A CA 1
ATOM 667 C C . ILE A 1 88 ? -0.094 -28.688 -5.988 1 98.88 88 ILE A C 1
ATOM 669 O O . ILE A 1 88 ? -0.958 -28.844 -6.855 1 98.88 88 ILE A O 1
ATOM 673 N N . GLN A 1 89 ? -0.196 -29.125 -4.754 1 98.81 89 GLN A N 1
ATOM 674 C CA . GLN A 1 89 ? -1.377 -29.875 -4.328 1 98.81 89 GLN A CA 1
ATOM 675 C C . GLN A 1 89 ? -2.639 -29.016 -4.449 1 98.81 89 GLN A C 1
ATOM 677 O O . GLN A 1 89 ? -3.68 -29.5 -4.898 1 98.81 89 GLN A O 1
ATOM 682 N N . ARG A 1 90 ? -2.557 -27.828 -4.078 1 98.62 90 ARG A N 1
ATOM 683 C CA . ARG A 1 90 ? -3.684 -26.906 -4.16 1 98.62 90 ARG A CA 1
ATOM 684 C C . ARG A 1 90 ? -4.121 -26.719 -5.609 1 98.62 90 ARG A C 1
ATOM 686 O O . ARG A 1 90 ? -5.316 -26.75 -5.91 1 98.62 90 ARG A O 1
ATOM 693 N N . ASN A 1 91 ? -3.148 -26.469 -6.398 1 98.75 91 ASN A N 1
ATOM 694 C CA . ASN A 1 91 ? -3.455 -26.234 -7.805 1 98.75 91 ASN A CA 1
ATOM 695 C C . ASN A 1 91 ? -4.129 -27.453 -8.438 1 98.75 91 ASN A C 1
ATOM 697 O O . ASN A 1 91 ? -5.09 -27.312 -9.195 1 98.75 91 ASN A O 1
ATOM 701 N N . LYS A 1 92 ? -3.695 -28.594 -8.133 1 98.44 92 LYS A N 1
ATOM 702 C CA . LYS A 1 92 ? -4.289 -29.844 -8.625 1 98.44 92 LYS A CA 1
ATOM 703 C C . LYS A 1 92 ? -5.734 -29.984 -8.156 1 98.44 92 LYS A C 1
ATOM 705 O O . LYS A 1 92 ? -6.57 -30.547 -8.867 1 98.44 92 LYS A O 1
ATOM 710 N N . ALA A 1 93 ? -6.008 -29.453 -7.023 1 98.5 93 ALA A N 1
ATOM 711 C CA . ALA A 1 93 ? -7.348 -29.531 -6.445 1 98.5 93 ALA A CA 1
ATOM 712 C C . ALA A 1 93 ? -8.242 -28.406 -6.977 1 98.5 93 ALA A C 1
ATOM 714 O O . ALA A 1 93 ? -9.383 -28.266 -6.539 1 98.5 93 ALA A O 1
ATOM 715 N N . GLY A 1 94 ? -7.754 -27.578 -7.879 1 98.38 94 GLY A N 1
ATOM 716 C CA . GLY A 1 94 ? -8.555 -26.562 -8.539 1 98.38 94 GLY A CA 1
ATOM 717 C C . GLY A 1 94 ? -8.617 -25.266 -7.762 1 98.38 94 GLY A C 1
ATOM 718 O O . GLY A 1 94 ? -9.492 -24.422 -8.008 1 98.38 94 GLY A O 1
ATOM 719 N N . LYS A 1 95 ? -7.715 -25.109 -6.773 1 98.75 95 LYS A N 1
ATOM 720 C CA . LYS A 1 95 ? -7.672 -23.875 -6.004 1 98.75 95 LYS A CA 1
ATOM 721 C C . LYS A 1 95 ? -6.824 -22.812 -6.707 1 98.75 95 LYS A C 1
ATOM 723 O O . LYS A 1 95 ? -5.895 -23.156 -7.445 1 98.75 95 LYS A O 1
ATOM 728 N N . TRP A 1 96 ? -7.121 -21.547 -6.5 1 98.88 96 TRP A N 1
ATOM 729 C CA . TRP A 1 96 ? -6.465 -20.438 -7.168 1 98.88 96 TRP A CA 1
ATOM 730 C C . TRP A 1 96 ? -5.117 -20.125 -6.516 1 98.88 96 TRP A C 1
ATOM 732 O O . TRP A 1 96 ? -4.984 -20.188 -5.289 1 98.88 96 TRP A O 1
ATOM 742 N N . ASP A 1 97 ? -4.156 -19.781 -7.348 1 98.94 97 ASP A N 1
ATOM 743 C CA . ASP A 1 97 ? -2.854 -19.281 -6.926 1 98.94 97 ASP A CA 1
ATOM 744 C C . ASP A 1 97 ? -2.545 -17.938 -7.586 1 98.94 97 ASP A C 1
ATOM 746 O O . ASP A 1 97 ? -2.777 -17.766 -8.781 1 98.94 97 ASP A O 1
ATOM 750 N N . ALA A 1 98 ? -2.074 -16.984 -6.828 1 98.94 98 ALA A N 1
ATOM 751 C CA . ALA A 1 98 ? -1.783 -15.648 -7.34 1 98.94 98 ALA A CA 1
ATOM 752 C C . ALA A 1 98 ? -0.374 -15.211 -6.953 1 98.94 98 ALA A C 1
ATOM 754 O O . ALA A 1 98 ? 0.132 -15.586 -5.895 1 98.94 98 ALA A O 1
ATOM 755 N N . ALA A 1 99 ? 0.293 -14.477 -7.789 1 98.94 99 ALA A N 1
ATOM 756 C CA . ALA A 1 99 ? 1.626 -13.93 -7.547 1 98.94 99 ALA A CA 1
ATOM 757 C C . ALA A 1 99 ? 1.86 -12.672 -8.375 1 98.94 99 ALA A C 1
ATOM 759 O O . ALA A 1 99 ? 1.354 -12.547 -9.492 1 98.94 99 ALA A O 1
ATOM 760 N N . MET A 1 100 ? 2.646 -11.766 -7.848 1 98.81 100 MET A N 1
ATOM 761 C CA . MET A 1 100 ? 2.93 -10.562 -8.625 1 98.81 100 MET A CA 1
ATOM 762 C C . MET A 1 100 ? 4.406 -10.195 -8.547 1 98.81 100 MET A C 1
ATOM 764 O O . MET A 1 100 ? 5.137 -10.727 -7.707 1 98.81 100 MET A O 1
ATOM 768 N N . CYS A 1 101 ? 4.828 -9.203 -9.484 1 98.81 101 CYS A N 1
ATOM 769 C CA . CYS A 1 101 ? 6.184 -8.672 -9.477 1 98.81 101 CYS A CA 1
ATOM 770 C C . CYS A 1 101 ? 7.211 -9.773 -9.688 1 98.81 101 CYS A C 1
ATOM 772 O O . CYS A 1 101 ? 7.184 -10.461 -10.711 1 98.81 101 CYS A O 1
ATOM 774 N N . ALA A 1 102 ? 8.078 -10.062 -8.797 1 98.88 102 ALA A N 1
ATOM 775 C CA . ALA A 1 102 ? 9.102 -11.094 -8.922 1 98.88 102 ALA A CA 1
ATOM 776 C C . ALA A 1 102 ? 8.547 -12.461 -8.508 1 98.88 102 ALA A C 1
ATOM 778 O O . ALA A 1 102 ? 9.086 -13.5 -8.906 1 98.88 102 ALA A O 1
ATOM 779 N N . ALA A 1 103 ? 7.445 -12.555 -7.816 1 98.94 103 ALA A N 1
ATOM 780 C CA . ALA A 1 103 ? 6.977 -13.75 -7.121 1 98.94 103 ALA A CA 1
ATOM 781 C C . ALA A 1 103 ? 6.551 -14.828 -8.109 1 98.94 103 ALA A C 1
ATOM 783 O O . ALA A 1 103 ? 6.613 -16.031 -7.805 1 98.94 103 ALA A O 1
ATOM 784 N N . PRO A 1 104 ? 6.133 -14.461 -9.359 1 98.94 104 PRO A N 1
ATOM 785 C CA . PRO A 1 104 ? 5.762 -15.5 -10.328 1 98.94 104 PRO A CA 1
ATOM 786 C C . PRO A 1 104 ? 6.91 -16.453 -10.633 1 98.94 104 PRO A C 1
ATOM 788 O O . PRO A 1 104 ? 6.684 -17.562 -11.141 1 98.94 104 PRO A O 1
ATOM 791 N N . ILE A 1 105 ? 8.164 -16.141 -10.281 1 98.88 105 ILE A N 1
ATOM 792 C CA . ILE A 1 105 ? 9.266 -17.094 -10.469 1 98.88 105 ILE A CA 1
ATOM 793 C C . ILE A 1 105 ? 9.016 -18.344 -9.641 1 98.88 105 ILE A C 1
ATOM 795 O O . ILE A 1 105 ? 9.406 -19.453 -10.031 1 98.88 105 ILE A O 1
ATOM 799 N N . ALA A 1 106 ? 8.367 -18.203 -8.445 1 98.88 106 ALA A N 1
ATOM 800 C CA . ALA A 1 106 ? 8.031 -19.344 -7.609 1 98.88 106 ALA A CA 1
ATOM 801 C C . ALA A 1 106 ? 7.023 -20.25 -8.305 1 98.88 106 ALA A C 1
ATOM 803 O O . ALA A 1 106 ? 7.219 -21.469 -8.359 1 98.88 106 ALA A O 1
ATOM 804 N N . LEU A 1 107 ? 5.941 -19.641 -8.859 1 98.88 107 LEU A N 1
ATOM 805 C CA . LEU A 1 107 ? 4.93 -20.422 -9.555 1 98.88 107 LEU A CA 1
ATOM 806 C C . LEU A 1 107 ? 5.543 -21.156 -10.742 1 98.88 107 LEU A C 1
ATOM 808 O O . LEU A 1 107 ? 5.172 -22.297 -11.031 1 98.88 107 LEU A O 1
ATOM 812 N N . GLY A 1 108 ? 6.43 -20.422 -11.477 1 98.75 108 GLY A N 1
ATOM 813 C CA . GLY A 1 108 ? 7.148 -21.078 -12.555 1 98.75 108 GLY A CA 1
ATOM 814 C C . GLY A 1 108 ? 7.957 -22.281 -12.094 1 98.75 108 GLY A C 1
ATOM 815 O O . GLY A 1 108 ? 7.91 -23.344 -12.719 1 98.75 108 GLY A O 1
ATOM 816 N N . HIS A 1 109 ? 8.68 -22.109 -11.016 1 98.62 109 HIS A N 1
ATOM 817 C CA . HIS A 1 109 ? 9.508 -23.172 -10.453 1 98.62 109 HIS A CA 1
ATOM 818 C C . HIS A 1 109 ? 8.664 -24.359 -10.023 1 98.62 109 HIS A C 1
ATOM 820 O O . HIS A 1 109 ? 9.094 -25.516 -10.148 1 98.62 109 HIS A O 1
ATOM 826 N N . TYR A 1 110 ? 7.473 -24.062 -9.469 1 98.56 110 TYR A N 1
ATOM 827 C CA . TYR A 1 110 ? 6.559 -25.109 -9 1 98.56 110 TYR A CA 1
ATOM 828 C C . TYR A 1 110 ? 5.938 -25.844 -10.18 1 98.56 110 TYR A C 1
ATOM 830 O O . TYR A 1 110 ? 5.254 -26.859 -9.992 1 98.56 110 TYR A O 1
ATOM 838 N N . GLY A 1 111 ? 6.074 -25.312 -11.445 1 98.25 111 GLY A N 1
ATOM 839 C CA . GLY A 1 111 ? 5.484 -25.906 -12.633 1 98.25 111 GLY A CA 1
ATOM 840 C C . GLY A 1 111 ? 4.055 -25.453 -12.883 1 98.25 111 GLY A C 1
ATOM 841 O O . GLY A 1 111 ? 3.389 -25.953 -13.789 1 98.25 111 GLY A O 1
ATOM 842 N N . LEU A 1 112 ? 3.639 -24.484 -12.164 1 98.62 112 LEU A N 1
ATOM 843 C CA . LEU A 1 112 ? 2.234 -24.094 -12.195 1 98.62 112 LEU A CA 1
ATOM 844 C C . LEU A 1 112 ? 1.952 -23.172 -13.383 1 98.62 112 LEU A C 1
ATOM 846 O O . LEU A 1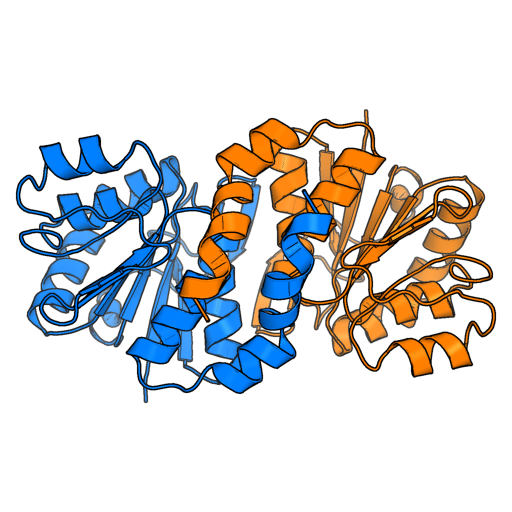 112 ? 0.793 -22.969 -13.75 1 98.62 112 LEU A O 1
ATOM 850 N N . LEU A 1 113 ? 2.992 -22.656 -14.031 1 98.75 113 LEU A N 1
ATOM 851 C CA . LEU A 1 113 ? 2.789 -21.75 -15.148 1 98.75 113 LEU A CA 1
ATOM 852 C C . LEU A 1 113 ? 2.889 -22.484 -16.484 1 98.75 113 LEU A C 1
ATOM 854 O O . LEU A 1 113 ? 2.822 -21.859 -17.547 1 98.75 113 LEU A O 1
ATOM 858 N N . GLU A 1 114 ? 3.055 -23.828 -16.422 1 98.06 114 GLU A N 1
ATOM 859 C CA . GLU A 1 114 ? 3.09 -24.609 -17.672 1 98.06 114 GLU A CA 1
ATOM 860 C C . GLU A 1 114 ? 1.795 -24.438 -18.453 1 98.06 114 GLU A C 1
ATOM 862 O O . GLU A 1 114 ? 0.724 -24.828 -17.984 1 98.06 114 GLU A O 1
ATOM 867 N N . GLY A 1 115 ? 1.888 -23.828 -19.641 1 98.5 115 GLY A N 1
ATOM 868 C CA . GLY A 1 115 ? 0.742 -23.625 -20.516 1 98.5 115 GLY A CA 1
ATOM 869 C C . GLY A 1 115 ? -0.17 -22.5 -20.062 1 98.5 115 GLY A C 1
ATOM 870 O O . GLY A 1 115 ? -1.195 -22.234 -20.688 1 98.5 115 GLY A O 1
ATOM 871 N N . ALA A 1 116 ? 0.208 -21.828 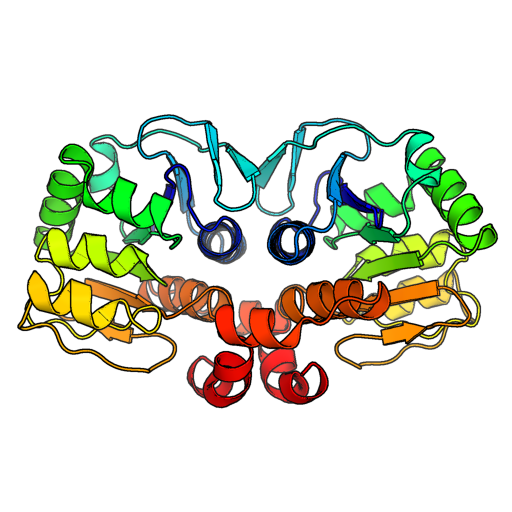-19.047 1 98.75 116 ALA A N 1
ATOM 872 C CA . ALA A 1 116 ? -0.667 -20.812 -18.453 1 98.75 116 ALA A CA 1
ATOM 873 C C . ALA A 1 116 ? -0.321 -19.422 -18.984 1 98.75 116 ALA A C 1
ATOM 875 O O . ALA A 1 116 ? 0.833 -19.141 -19.328 1 98.75 116 ALA A O 1
ATOM 876 N N . ASN A 1 117 ? -1.269 -18.531 -19.094 1 98.88 117 ASN A N 1
ATOM 877 C CA . ASN A 1 117 ? -1.04 -17.094 -19.281 1 98.88 117 ASN A CA 1
ATOM 878 C C . ASN A 1 117 ? -0.631 -16.422 -17.984 1 98.88 117 ASN A C 1
ATOM 880 O O . ASN A 1 117 ? -1.21 -16.688 -16.922 1 98.88 117 ASN A O 1
ATOM 884 N N . TYR A 1 118 ? 0.409 -15.633 -18.031 1 98.88 118 TYR A N 1
ATOM 885 C CA . TYR A 1 118 ? 0.86 -14.969 -16.812 1 98.88 118 TYR A CA 1
ATOM 886 C C . TYR A 1 118 ? 1.552 -13.648 -17.141 1 98.88 118 TYR A C 1
ATOM 888 O O . TYR A 1 118 ? 1.792 -13.336 -18.312 1 98.88 118 TYR A O 1
ATOM 896 N N . THR A 1 119 ? 1.758 -12.773 -16.234 1 98.94 119 THR A N 1
ATOM 897 C CA . THR A 1 119 ? 2.611 -11.594 -16.281 1 98.94 119 THR A CA 1
ATOM 898 C C . THR A 1 119 ? 3.496 -11.516 -15.039 1 98.94 119 THR A C 1
ATOM 900 O O . THR A 1 119 ? 3.408 -12.359 -14.148 1 98.94 119 THR A O 1
ATOM 903 N N . CYS A 1 120 ? 4.426 -10.727 -14.977 1 98.88 120 CYS A N 1
ATOM 904 C CA . CYS A 1 120 ? 5.371 -10.531 -13.883 1 98.88 120 CYS A CA 1
ATOM 905 C C . CYS A 1 120 ? 6.094 -9.195 -14.016 1 98.88 120 CYS A C 1
ATOM 907 O O . CYS A 1 120 ? 5.82 -8.43 -14.945 1 98.88 120 CYS A O 1
ATOM 909 N N . TYR A 1 121 ? 6.883 -8.883 -13.078 1 98.88 121 TYR A N 1
ATOM 910 C CA . TYR A 1 121 ? 7.73 -7.699 -13.188 1 98.88 121 TYR A CA 1
ATOM 911 C C . TYR A 1 121 ? 8.672 -7.809 -14.375 1 98.88 121 TYR A C 1
ATOM 913 O O . TYR A 1 121 ? 9.219 -8.875 -14.648 1 98.88 121 TYR A O 1
ATOM 921 N N . PRO A 1 122 ? 8.922 -6.68 -15.109 1 98.56 122 PRO A N 1
ATOM 922 C CA . PRO A 1 122 ? 9.812 -6.723 -16.281 1 98.56 122 PRO A CA 1
ATOM 923 C C . PRO A 1 122 ? 11.18 -7.309 -15.953 1 98.56 122 PRO A C 1
ATOM 925 O O . PRO A 1 122 ? 11.812 -6.914 -14.969 1 98.56 122 PRO A O 1
ATOM 928 N N . GLY A 1 123 ? 11.617 -8.227 -16.781 1 97.56 123 GLY A N 1
ATOM 929 C CA . GLY A 1 123 ? 12.93 -8.836 -16.609 1 97.56 123 GLY A CA 1
ATOM 930 C C . GLY A 1 123 ? 12.867 -10.234 -16.016 1 97.56 123 GLY A C 1
ATOM 931 O O . GLY A 1 123 ? 13.766 -11.047 -16.234 1 97.56 123 GLY A O 1
ATOM 932 N N . PHE A 1 124 ? 11.812 -10.562 -15.273 1 98.5 124 PHE A N 1
ATOM 933 C CA . PHE A 1 124 ? 11.727 -11.844 -14.586 1 98.5 124 PHE A CA 1
ATOM 934 C C . PHE A 1 124 ? 11.156 -12.914 -15.516 1 98.5 124 PHE A C 1
ATOM 936 O O . PHE A 1 124 ? 11.25 -14.109 -15.219 1 98.5 124 PHE A O 1
ATOM 943 N N . GLU A 1 125 ? 10.508 -12.484 -16.641 1 98 125 GLU A N 1
ATOM 944 C CA . GLU A 1 125 ? 9.953 -13.469 -17.578 1 98 125 GLU A CA 1
ATOM 945 C C . GLU A 1 125 ? 11.047 -14.375 -18.125 1 98 125 GLU A C 1
ATOM 947 O O . GLU A 1 125 ? 10.797 -15.547 -18.422 1 98 125 GLU A O 1
ATOM 952 N N . LYS A 1 126 ? 12.25 -13.891 -18.297 1 97 126 LYS A N 1
ATOM 953 C CA . LYS A 1 126 ? 13.359 -14.711 -18.781 1 97 126 LYS A CA 1
ATOM 954 C C . LYS A 1 126 ? 13.672 -15.844 -17.812 1 97 126 LYS A C 1
ATOM 956 O O . LYS A 1 126 ? 13.859 -16.984 -18.219 1 97 126 LYS A O 1
ATOM 961 N N . GLN A 1 127 ? 13.75 -15.453 -16.594 1 96.69 127 GLN A N 1
ATOM 962 C CA . GLN A 1 127 ? 14.008 -16.453 -15.562 1 96.69 127 GLN A CA 1
ATOM 963 C C . GLN A 1 127 ? 12.883 -17.484 -15.5 1 96.69 127 GLN A C 1
ATOM 965 O O . GLN A 1 127 ? 13.141 -18.688 -15.336 1 96.69 127 GLN A O 1
ATOM 970 N N . ILE A 1 128 ? 11.68 -17.078 -15.594 1 98.31 128 ILE A N 1
ATOM 971 C CA . ILE A 1 128 ? 10.523 -17.953 -15.555 1 98.31 128 ILE A CA 1
ATOM 972 C C . ILE A 1 128 ? 10.547 -18.906 -16.75 1 98.31 128 ILE A C 1
ATOM 974 O O . ILE A 1 128 ? 10.289 -20.109 -16.609 1 98.31 128 ILE A O 1
ATOM 978 N N . GLU A 1 129 ? 10.883 -18.375 -17.891 1 96.88 129 GLU A N 1
ATOM 979 C CA . GLU A 1 129 ? 10.922 -19.172 -19.125 1 96.88 129 GLU A CA 1
ATOM 980 C C . GLU A 1 129 ? 11.977 -20.266 -19.031 1 96.88 129 GLU A C 1
ATOM 982 O O . GLU A 1 129 ? 11.812 -21.328 -19.625 1 96.88 129 GLU A O 1
ATOM 987 N N . GLU A 1 130 ? 13.031 -20.031 -18.359 1 96.19 130 GLU A N 1
ATOM 988 C CA . GLU A 1 130 ? 14.086 -21.031 -18.172 1 96.19 130 GLU A CA 1
ATOM 989 C C . GLU A 1 130 ? 13.562 -22.266 -17.438 1 96.19 130 GLU A C 1
ATOM 991 O O . GLU A 1 130 ? 13.961 -23.391 -17.75 1 96.19 130 GLU A O 1
ATOM 996 N N . GLU A 1 131 ? 12.68 -22.109 -16.516 1 94.19 131 GLU A N 1
ATOM 997 C CA . GLU A 1 131 ? 12.172 -23.219 -15.711 1 94.19 131 GLU A CA 1
ATOM 998 C C . GLU 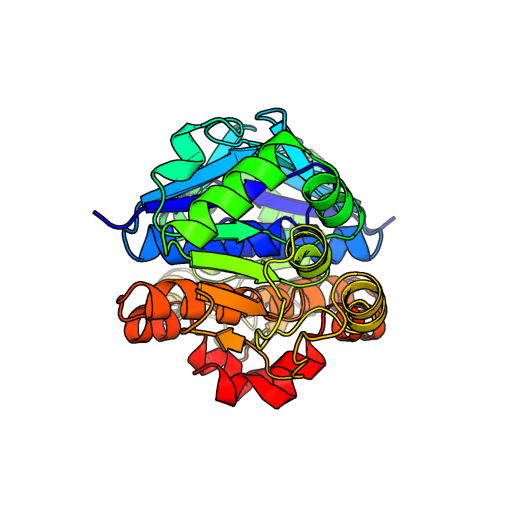A 1 131 ? 10.82 -23.703 -16.219 1 94.19 131 GLU A C 1
ATOM 1000 O O . GLU A 1 131 ? 10.445 -24.859 -15.984 1 94.19 131 GLU A O 1
ATOM 1005 N N . CYS A 1 132 ? 10.148 -22.844 -16.797 1 95.62 132 CYS A N 1
ATOM 1006 C CA . CYS A 1 132 ? 8.828 -23.141 -17.344 1 95.62 132 CYS A CA 1
ATOM 1007 C C . CYS A 1 132 ? 8.664 -22.547 -18.734 1 95.62 132 CYS A C 1
ATOM 1009 O O . CYS A 1 132 ? 7.953 -21.562 -18.922 1 95.62 132 CYS A O 1
ATOM 1011 N N . PRO A 1 133 ? 9.203 -23.203 -19.75 1 95.62 133 PRO A N 1
ATOM 1012 C CA . PRO A 1 133 ? 9.32 -22.625 -21.094 1 95.62 133 PRO A CA 1
ATOM 1013 C C . PRO A 1 133 ? 7.977 -22.531 -21.812 1 95.62 133 PRO A C 1
ATOM 1015 O O . PRO A 1 133 ? 7.848 -21.812 -22.797 1 95.62 133 PRO A O 1
ATOM 1018 N N . ASN A 1 134 ? 6.914 -23.172 -21.375 1 96.62 134 ASN A N 1
ATOM 1019 C CA . ASN A 1 134 ? 5.656 -23.219 -22.109 1 96.62 134 ASN A CA 1
ATOM 1020 C C . ASN A 1 134 ? 4.633 -22.234 -21.547 1 96.62 134 ASN A C 1
ATOM 1022 O O . ASN A 1 134 ? 3.469 -22.25 -21.953 1 96.62 134 ASN A O 1
ATOM 1026 N N . GLY A 1 135 ? 5.016 -21.438 -20.562 1 98.12 135 GLY A N 1
ATOM 1027 C CA . GLY A 1 135 ? 4.133 -20.375 -20.125 1 98.12 135 GLY A CA 1
ATOM 1028 C C . GLY A 1 135 ? 3.959 -19.266 -21.156 1 98.12 135 GLY A C 1
ATOM 1029 O O . GLY A 1 135 ? 4.809 -19.094 -22.031 1 98.12 135 GLY A O 1
ATOM 1030 N N . HIS A 1 136 ? 2.873 -18.516 -21.125 1 98.69 136 HIS A N 1
ATOM 1031 C CA . HIS A 1 136 ? 2.566 -17.453 -22.047 1 98.69 136 HIS A CA 1
ATOM 1032 C C . HIS A 1 136 ? 2.6 -16.094 -21.359 1 98.69 136 HIS A C 1
ATOM 1034 O O . HIS A 1 136 ? 1.635 -15.703 -20.688 1 98.69 136 HIS A O 1
ATOM 1040 N N . PHE A 1 137 ? 3.631 -15.391 -21.656 1 98.5 137 PHE A N 1
ATOM 1041 C CA . PHE A 1 137 ? 3.857 -14.102 -21.016 1 98.5 137 PHE A CA 1
ATOM 1042 C C . PHE A 1 137 ? 3.027 -13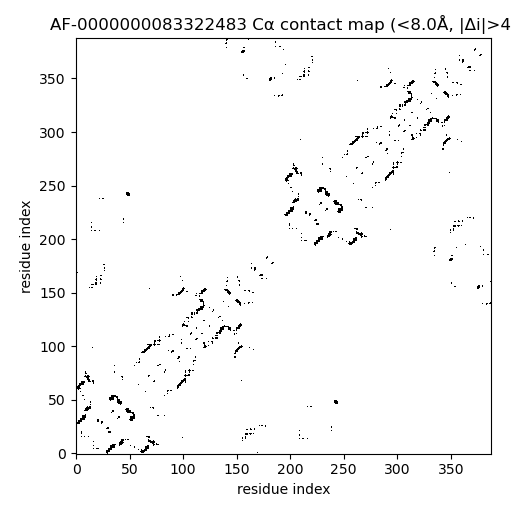.008 -21.688 1 98.5 137 PHE A C 1
ATOM 1044 O O . PHE A 1 137 ? 2.898 -12.984 -22.906 1 98.5 137 PHE A O 1
ATOM 1051 N N . SER A 1 138 ? 2.4 -12.195 -20.922 1 98.38 138 SER A N 1
ATOM 1052 C CA . SER A 1 138 ? 1.675 -10.992 -21.312 1 98.38 138 SER A CA 1
ATOM 1053 C C . SER A 1 138 ? 2.184 -9.766 -20.562 1 98.38 138 SER A C 1
ATOM 1055 O O . SER A 1 138 ? 2.775 -9.891 -19.5 1 98.38 138 SER A O 1
ATOM 1057 N N . THR A 1 139 ? 2.006 -8.555 -21.125 1 98.12 139 THR A N 1
ATOM 1058 C CA . THR A 1 139 ? 2.4 -7.32 -20.469 1 98.12 139 THR A CA 1
ATOM 1059 C C . THR A 1 139 ? 1.185 -6.621 -19.859 1 98.12 139 THR A C 1
ATOM 1061 O O . THR A 1 139 ? 1.271 -5.465 -19.438 1 98.12 139 THR A O 1
ATOM 1064 N N . ASP A 1 140 ? 0.038 -7.328 -19.828 1 98.56 140 ASP A N 1
ATOM 1065 C CA . ASP A 1 140 ? -1.168 -6.766 -19.234 1 98.56 140 ASP A CA 1
ATOM 1066 C C . ASP A 1 140 ? -0.964 -6.492 -17.75 1 98.56 140 ASP A C 1
ATOM 1068 O O . ASP A 1 140 ? -0.154 -7.152 -17.094 1 98.56 140 ASP A O 1
ATOM 1072 N N . ILE A 1 141 ? -1.676 -5.543 -17.234 1 98.81 141 ILE A N 1
ATOM 1073 C CA . ILE A 1 141 ? -1.534 -5.105 -15.844 1 98.81 141 ILE A CA 1
ATOM 1074 C C . ILE A 1 141 ? -1.836 -6.266 -14.898 1 98.81 141 ILE A C 1
ATOM 1076 O O . ILE A 1 141 ? -1.187 -6.414 -13.867 1 98.81 141 ILE A O 1
ATOM 1080 N N . THR A 1 142 ? -2.879 -7.039 -15.164 1 98.81 142 THR A N 1
ATOM 1081 C CA . THR A 1 142 ? -3.207 -8.297 -14.5 1 98.81 142 THR A CA 1
ATOM 1082 C C . THR A 1 142 ? -3.582 -9.367 -15.516 1 98.81 142 THR A C 1
ATOM 1084 O O . THR A 1 142 ? -4.156 -9.062 -16.562 1 98.81 142 THR A O 1
ATOM 1087 N N . VAL A 1 143 ? -3.213 -10.578 -15.266 1 98.94 143 VAL A N 1
ATOM 1088 C CA . VAL A 1 143 ? -3.568 -11.719 -16.109 1 98.94 143 VAL A CA 1
ATOM 1089 C C . VAL A 1 143 ? -4.273 -12.781 -15.266 1 98.94 143 VAL A C 1
ATOM 1091 O O . VAL A 1 143 ? -3.764 -13.188 -14.219 1 98.94 143 VAL A O 1
ATOM 1094 N N . VAL A 1 144 ? -5.461 -13.148 -15.68 1 98.94 144 VAL A N 1
ATOM 1095 C CA . VAL A 1 144 ? -6.219 -14.227 -15.055 1 98.94 144 VAL A CA 1
ATOM 1096 C C . VAL A 1 144 ? -6.301 -15.414 -16 1 98.94 144 VAL A C 1
ATOM 1098 O O . VAL A 1 144 ? -6.844 -15.297 -17.109 1 98.94 144 VAL A O 1
ATOM 1101 N N . ASP A 1 145 ? -5.727 -16.531 -15.633 1 98.94 145 ASP A N 1
ATOM 1102 C CA . ASP A 1 145 ? -5.875 -17.781 -16.391 1 98.94 145 ASP A CA 1
ATOM 1103 C C . ASP A 1 145 ? -6.844 -18.734 -15.68 1 98.94 145 ASP A C 1
ATOM 1105 O O . ASP A 1 145 ? -6.461 -19.438 -14.742 1 98.94 145 ASP A O 1
ATOM 1109 N N . LYS A 1 146 ? -8.086 -18.859 -16.125 1 98.75 146 LYS A N 1
ATOM 1110 C CA . LYS A 1 146 ? -9.156 -19.609 -15.469 1 98.75 146 LYS A CA 1
ATOM 1111 C C . LYS A 1 146 ? -8.922 -21.109 -15.586 1 98.75 146 LYS A C 1
ATOM 1113 O O . LYS A 1 146 ? -9.336 -21.875 -14.711 1 98.75 146 LYS A O 1
ATOM 1118 N N . GLU A 1 147 ? -8.344 -21.453 -16.656 1 98.62 147 GLU A N 1
ATOM 1119 C CA . GLU A 1 147 ? -8.086 -22.875 -16.875 1 98.62 147 GLU A CA 1
ATOM 1120 C C . GLU A 1 147 ? -7.062 -23.422 -15.875 1 98.62 147 GLU A C 1
ATOM 1122 O O . GLU A 1 147 ? -7.27 -24.469 -15.281 1 98.62 147 GLU A O 1
ATOM 1127 N N . HIS A 1 148 ? -6.004 -22.672 -15.625 1 98.81 148 HIS A N 1
ATOM 1128 C CA . HIS A 1 148 ? -4.914 -23.141 -14.781 1 98.81 148 HIS A CA 1
ATOM 1129 C C . HIS A 1 148 ? -5.055 -22.609 -13.359 1 98.81 148 HIS A C 1
ATOM 1131 O O . HIS A 1 148 ? -4.254 -22.953 -12.477 1 98.81 148 HIS A O 1
ATOM 1137 N N . LYS A 1 149 ? -5.992 -21.703 -13.109 1 98.88 149 LYS A N 1
ATOM 1138 C CA . LYS A 1 149 ? -6.277 -21.109 -11.805 1 98.88 149 LYS A CA 1
ATOM 1139 C C . LYS A 1 149 ? -5.094 -20.281 -11.305 1 98.88 149 LYS A C 1
ATOM 1141 O O . LYS A 1 149 ? -4.637 -20.469 -10.172 1 98.88 149 LYS A O 1
ATOM 1146 N N . ILE A 1 150 ? -4.672 -19.312 -12.203 1 98.94 150 ILE A N 1
ATOM 1147 C CA . ILE A 1 150 ? -3.518 -18.469 -11.922 1 98.94 150 ILE A CA 1
ATOM 1148 C C . ILE A 1 150 ? -3.895 -17 -12.102 1 98.94 150 ILE A C 1
ATOM 1150 O O . ILE A 1 150 ? -4.574 -16.641 -13.062 1 98.94 150 ILE A O 1
ATOM 1154 N N . ILE A 1 151 ? -3.562 -16.156 -11.148 1 98.94 151 ILE A N 1
ATOM 1155 C CA . ILE A 1 151 ? -3.652 -14.695 -11.25 1 98.94 151 ILE A CA 1
ATOM 1156 C C . ILE A 1 151 ? -2.27 -14.078 -11.055 1 98.94 151 ILE A C 1
ATOM 1158 O O . ILE A 1 151 ? -1.56 -14.422 -10.109 1 98.94 151 ILE A O 1
ATOM 1162 N N . THR A 1 152 ? -1.804 -13.258 -11.961 1 98.94 152 THR A N 1
ATOM 1163 C CA . THR A 1 152 ? -0.517 -12.586 -11.797 1 98.94 152 THR A CA 1
ATOM 1164 C C . THR A 1 152 ? -0.638 -11.102 -12.117 1 98.94 152 THR A C 1
ATOM 1166 O O . THR A 1 152 ? -1.592 -10.672 -12.773 1 98.94 152 THR A O 1
ATOM 1169 N N . SER A 1 153 ? 0.229 -10.328 -11.633 1 98.94 153 SER A N 1
ATOM 1170 C CA . SER A 1 153 ? 0.337 -8.898 -11.922 1 98.94 153 SER A CA 1
ATOM 1171 C C . SER A 1 153 ? 1.796 -8.461 -11.992 1 98.94 153 SER A C 1
ATOM 1173 O O . SER A 1 153 ? 2.705 -9.281 -11.867 1 98.94 153 SER A O 1
ATOM 1175 N N . ARG A 1 154 ? 2.125 -7.25 -12.25 1 98.56 154 ARG A N 1
ATOM 1176 C CA . ARG A 1 154 ? 3.414 -6.805 -12.773 1 98.56 154 ARG A CA 1
ATOM 1177 C C . ARG A 1 154 ? 4.309 -6.289 -11.656 1 98.56 154 ARG A C 1
ATOM 1179 O O . ARG A 1 154 ? 5.363 -6.867 -11.375 1 98.56 154 ARG A O 1
ATOM 1186 N N . GLY A 1 155 ? 4.055 -5.098 -11.039 1 98.31 155 GLY A N 1
ATOM 1187 C CA . GLY A 1 155 ? 4.93 -4.5 -10.039 1 98.31 155 GLY A CA 1
ATOM 1188 C C . GLY A 1 155 ? 4.18 -3.74 -8.969 1 98.31 155 GLY A C 1
ATOM 1189 O O . GLY A 1 155 ? 2.951 -3.814 -8.891 1 98.31 155 GLY A O 1
ATOM 1190 N N . PRO A 1 156 ? 4.973 -3.029 -8.102 1 98.75 156 PRO A N 1
ATOM 1191 C CA . PRO A 1 156 ? 4.395 -2.41 -6.906 1 98.75 156 PRO A CA 1
ATOM 1192 C C . PRO A 1 156 ? 3.207 -1.506 -7.227 1 98.75 156 PRO A C 1
ATOM 1194 O O . PRO A 1 156 ? 2.184 -1.562 -6.539 1 98.75 156 PRO A O 1
ATOM 1197 N N . ALA A 1 157 ? 3.273 -0.729 -8.312 1 98.75 157 ALA A N 1
ATOM 1198 C CA . ALA A 1 157 ? 2.236 0.257 -8.602 1 98.75 157 ALA A CA 1
ATOM 1199 C C . ALA A 1 157 ? 0.936 -0.423 -9.023 1 98.75 157 ALA A C 1
ATOM 1201 O O . ALA A 1 157 ? -0.127 0.203 -9.023 1 98.75 157 ALA A O 1
ATOM 1202 N N . THR A 1 158 ? 0.955 -1.688 -9.352 1 98.81 158 THR A N 1
ATOM 1203 C CA . THR A 1 158 ? -0.232 -2.385 -9.836 1 98.81 158 THR A CA 1
ATOM 1204 C C . THR A 1 158 ? -0.872 -3.203 -8.719 1 98.81 158 THR A C 1
ATOM 1206 O O . THR A 1 158 ? -1.732 -4.047 -8.977 1 98.81 158 THR A O 1
ATOM 1209 N N . ALA A 1 159 ? -0.468 -2.939 -7.465 1 98.81 159 ALA A N 1
ATOM 1210 C CA . ALA A 1 159 ? -0.894 -3.742 -6.32 1 98.81 159 ALA A CA 1
ATOM 1211 C C . ALA A 1 159 ? -2.406 -3.672 -6.133 1 98.81 159 ALA A C 1
ATOM 1213 O O . ALA A 1 159 ? -3.047 -4.68 -5.82 1 98.81 159 ALA A O 1
ATOM 1214 N N . TRP A 1 160 ? -3.025 -2.461 -6.344 1 98.81 160 TRP A N 1
ATOM 1215 C CA . TRP A 1 160 ? -4.473 -2.342 -6.195 1 98.81 160 TRP A CA 1
ATOM 1216 C C . TRP A 1 160 ? -5.195 -3.119 -7.289 1 98.81 160 TRP A C 1
ATOM 1218 O O . TRP A 1 160 ? -6.16 -3.838 -7.012 1 98.81 160 TRP A O 1
ATOM 1228 N N . ALA A 1 161 ? -4.73 -3.006 -8.523 1 98.88 161 ALA A N 1
ATOM 1229 C CA . ALA A 1 161 ? -5.309 -3.766 -9.625 1 98.88 161 ALA A CA 1
ATOM 1230 C C . ALA A 1 161 ? -5.258 -5.266 -9.344 1 98.88 161 ALA A C 1
ATOM 1232 O O . ALA A 1 161 ? -6.23 -5.984 -9.594 1 98.88 161 ALA A O 1
ATOM 1233 N N . TYR A 1 162 ? -4.109 -5.695 -8.828 1 98.94 162 TYR A N 1
ATOM 1234 C CA . TYR A 1 162 ? -3.889 -7.086 -8.453 1 98.94 162 TYR A CA 1
ATOM 1235 C C . TYR A 1 162 ? -4.898 -7.531 -7.398 1 98.94 162 TYR A C 1
ATOM 1237 O O . TYR A 1 162 ? -5.566 -8.555 -7.562 1 98.94 162 TYR A O 1
ATOM 1245 N N . ALA A 1 163 ? -5.082 -6.746 -6.359 1 98.94 163 ALA A N 1
ATOM 1246 C CA . ALA A 1 163 ? -5.973 -7.062 -5.246 1 98.94 163 ALA A CA 1
ATOM 1247 C C . ALA A 1 163 ? -7.426 -7.125 -5.703 1 98.94 163 ALA A C 1
ATOM 1249 O O . ALA A 1 163 ? -8.156 -8.047 -5.344 1 98.94 163 ALA A O 1
ATOM 1250 N N . TYR A 1 164 ? -7.867 -6.145 -6.523 1 98.94 164 TYR A N 1
ATOM 1251 C CA . TYR A 1 164 ? -9.234 -6.137 -7.031 1 98.94 164 TYR A CA 1
ATOM 1252 C C . TYR A 1 164 ? -9.492 -7.34 -7.93 1 98.94 164 TYR A C 1
ATOM 1254 O O . TYR A 1 164 ? -10.57 -7.941 -7.879 1 98.94 164 TYR A O 1
ATOM 1262 N N . THR A 1 165 ? -8.523 -7.668 -8.773 1 98.94 165 THR A N 1
ATOM 1263 C CA . THR A 1 165 ? -8.672 -8.812 -9.664 1 98.94 165 THR A CA 1
ATOM 1264 C C . THR A 1 165 ? -8.859 -10.102 -8.875 1 98.94 165 THR A C 1
ATOM 1266 O O . THR A 1 165 ? -9.68 -10.945 -9.234 1 98.94 165 THR A O 1
ATOM 1269 N N . ILE A 1 166 ? -8.078 -10.258 -7.766 1 98.94 166 ILE A N 1
ATOM 1270 C CA . ILE A 1 166 ? -8.227 -11.422 -6.898 1 98.94 166 ILE A CA 1
ATOM 1271 C C . ILE A 1 166 ? -9.648 -11.492 -6.363 1 98.94 166 ILE A C 1
ATOM 1273 O O . ILE A 1 166 ? -10.312 -12.523 -6.477 1 98.94 166 ILE A O 1
ATOM 1277 N N . ALA A 1 167 ? -10.156 -10.383 -5.855 1 98.88 167 ALA A N 1
ATOM 1278 C CA . ALA A 1 167 ? -11.5 -10.352 -5.293 1 98.88 167 ALA A CA 1
ATOM 1279 C C . ALA A 1 167 ? -12.547 -10.68 -6.355 1 98.88 167 ALA A C 1
ATOM 1281 O O . ALA A 1 167 ? -13.453 -11.484 -6.117 1 98.88 167 ALA A O 1
ATOM 1282 N N . ARG A 1 168 ? -12.414 -10.055 -7.574 1 98.75 168 ARG A N 1
ATOM 1283 C CA . ARG A 1 168 ? -13.375 -10.281 -8.648 1 98.75 168 ARG A CA 1
ATOM 1284 C C . ARG A 1 168 ? -13.375 -11.742 -9.086 1 98.75 168 ARG A C 1
ATOM 1286 O O . ARG A 1 168 ? -14.43 -12.32 -9.359 1 98.75 168 ARG A O 1
ATOM 1293 N N . THR A 1 169 ? -12.188 -12.297 -9.164 1 98.75 169 THR A N 1
ATOM 1294 C CA . THR A 1 169 ? -12.047 -13.688 -9.594 1 98.75 169 THR A CA 1
ATOM 1295 C C . THR A 1 169 ? -12.734 -14.625 -8.602 1 98.75 169 THR A C 1
ATOM 1297 O O . THR A 1 169 ? -13.281 -15.656 -9 1 98.75 169 THR A O 1
ATOM 1300 N N . LEU A 1 170 ? -12.758 -14.242 -7.324 1 98.5 170 LEU A N 1
ATOM 1301 C CA . LEU A 1 170 ? -13.383 -15.047 -6.281 1 98.5 170 LEU A CA 1
ATOM 1302 C C . LEU A 1 170 ? -14.867 -14.734 -6.172 1 98.5 170 LEU A C 1
ATOM 1304 O O . LEU A 1 170 ? -15.531 -15.188 -5.238 1 98.5 170 LEU A O 1
ATOM 1308 N N . GLY A 1 171 ? -15.406 -13.883 -7.074 1 98.06 171 GLY A N 1
ATOM 1309 C CA . GLY A 1 171 ? -16.844 -13.711 -7.223 1 98.06 171 GLY A CA 1
ATOM 1310 C C . GLY A 1 171 ? -17.375 -12.492 -6.492 1 98.06 171 GLY A C 1
ATOM 1311 O O . GLY A 1 171 ? -18.594 -12.375 -6.273 1 98.06 171 GLY A O 1
ATOM 1312 N N . HIS A 1 172 ? -16.516 -11.609 -6.141 1 98.31 172 HIS A N 1
ATOM 1313 C CA . HIS A 1 172 ? -16.953 -10.43 -5.41 1 98.31 172 HIS A CA 1
ATOM 1314 C C . HIS A 1 172 ? -16.969 -9.203 -6.316 1 98.31 172 HIS A C 1
ATOM 1316 O O . HIS A 1 172 ? -16.094 -9.031 -7.156 1 98.31 172 HIS A O 1
ATOM 1322 N N . ASP A 1 173 ? -17.984 -8.375 -6.16 1 98.19 173 ASP A N 1
ATOM 1323 C CA . ASP A 1 173 ? -18.047 -7.09 -6.852 1 98.19 173 ASP A CA 1
ATOM 1324 C C . ASP A 1 173 ? -17.172 -6.047 -6.16 1 98.19 173 ASP A C 1
ATOM 1326 O O . ASP A 1 173 ? -17.344 -5.781 -4.965 1 98.19 173 ASP A O 1
ATOM 1330 N N . THR A 1 174 ? -16.219 -5.453 -6.898 1 98.44 174 THR A N 1
ATOM 1331 C CA . THR A 1 174 ? -15.266 -4.516 -6.301 1 98.44 174 THR A CA 1
ATOM 1332 C C . THR A 1 174 ? -15.594 -3.082 -6.715 1 98.44 174 THR A C 1
ATOM 1334 O O . THR A 1 174 ? -14.891 -2.145 -6.328 1 98.44 174 THR A O 1
ATOM 1337 N N . SER A 1 175 ? -16.656 -2.797 -7.473 1 98.12 175 SER A N 1
ATOM 1338 C CA . SER A 1 175 ? -16.938 -1.508 -8.094 1 98.12 175 SER A CA 1
ATOM 1339 C C . SER A 1 175 ? -17.094 -0.408 -7.051 1 98.12 175 SER A C 1
ATOM 1341 O O . SER A 1 175 ? -16.453 0.646 -7.152 1 98.12 175 SER A O 1
ATOM 1343 N N . ASP A 1 176 ? -17.906 -0.636 -6.035 1 98.44 176 ASP A N 1
ATOM 1344 C CA . ASP A 1 176 ? -18.125 0.363 -4.992 1 98.44 176 ASP A CA 1
ATOM 1345 C C . ASP A 1 176 ? -16.844 0.625 -4.203 1 98.44 176 ASP A C 1
ATOM 1347 O O . ASP A 1 176 ? -16.578 1.762 -3.807 1 98.44 176 ASP A O 1
ATOM 1351 N N . LEU A 1 177 ? -16.141 -0.455 -3.934 1 98.62 177 LEU A N 1
ATOM 1352 C CA . LEU A 1 177 ? -14.883 -0.314 -3.195 1 98.62 177 LEU A CA 1
ATOM 1353 C C . LEU A 1 177 ? -13.875 0.503 -3.992 1 98.62 177 LEU A C 1
ATOM 1355 O O . LEU A 1 177 ? -13.188 1.364 -3.434 1 98.62 177 LEU A O 1
ATOM 1359 N N . GLU A 1 178 ? -13.719 0.199 -5.301 1 98.62 178 GLU A N 1
ATOM 1360 C CA . GLU A 1 178 ? -12.812 0.934 -6.176 1 98.62 178 GLU A CA 1
ATOM 1361 C C . GLU A 1 178 ? -13.141 2.424 -6.188 1 98.62 178 GLU A C 1
ATOM 1363 O O . GLU A 1 178 ? -12.242 3.266 -6.133 1 98.62 178 GLU A O 1
ATOM 1368 N N . LYS A 1 179 ? -14.406 2.738 -6.223 1 98.38 179 LYS A N 1
ATOM 1369 C CA . LYS A 1 179 ? -14.836 4.133 -6.16 1 98.38 179 LYS A CA 1
ATOM 1370 C C . LYS A 1 179 ? -14.523 4.746 -4.801 1 98.38 179 LYS A C 1
ATOM 1372 O O . LYS A 1 179 ? -14 5.859 -4.723 1 98.38 179 LYS A O 1
ATOM 1377 N N . GLY A 1 180 ? -14.836 4.016 -3.754 1 98.44 180 GLY A N 1
ATOM 1378 C CA . GLY A 1 180 ? -14.602 4.492 -2.4 1 98.44 180 GLY A CA 1
ATOM 1379 C C . GLY A 1 180 ? -13.133 4.711 -2.094 1 98.44 180 GLY A C 1
ATOM 1380 O O . GLY A 1 180 ? -12.781 5.594 -1.307 1 98.44 180 GLY A O 1
ATOM 1381 N N . MET A 1 181 ? -12.266 3.936 -2.742 1 98.75 181 MET A N 1
ATOM 1382 C CA . MET A 1 181 ? -10.828 4.066 -2.518 1 98.75 181 MET A CA 1
ATOM 1383 C C . MET A 1 181 ? -10.211 5.047 -3.508 1 98.75 181 MET A C 1
ATOM 1385 O O . MET A 1 181 ? -8.992 5.219 -3.539 1 98.75 181 MET A O 1
ATOM 1389 N N . LEU A 1 182 ? -11.062 5.609 -4.379 1 98.75 182 LEU A N 1
ATOM 1390 C CA . LEU A 1 182 ? -10.719 6.645 -5.348 1 98.75 182 LEU A CA 1
ATOM 1391 C C . LEU A 1 182 ? -9.805 6.086 -6.434 1 98.75 182 LEU A C 1
ATOM 1393 O O . LEU A 1 182 ? -8.898 6.777 -6.902 1 98.75 182 LEU A O 1
ATOM 1397 N N . TYR A 1 183 ? -9.992 4.816 -6.715 1 98.75 183 TYR A N 1
ATOM 1398 C CA . TYR A 1 183 ? -9.211 4.191 -7.777 1 98.75 183 TYR A CA 1
ATOM 1399 C C . TYR A 1 183 ? -9.617 4.734 -9.141 1 98.75 183 TYR A C 1
ATOM 1401 O O . TYR A 1 183 ? -8.766 4.945 -10.008 1 98.75 183 TYR A O 1
ATOM 1409 N N . ASP A 1 184 ? -10.938 4.961 -9.367 1 97.62 184 ASP A N 1
ATOM 1410 C CA . ASP A 1 184 ? -11.398 5.582 -10.609 1 97.62 184 ASP A CA 1
ATOM 1411 C C . ASP A 1 184 ? -10.906 7.023 -10.711 1 97.62 184 ASP A C 1
ATOM 1413 O O . ASP A 1 184 ? -10.586 7.496 -11.805 1 97.62 184 ASP A O 1
ATOM 1417 N N . TYR A 1 185 ? -10.906 7.695 -9.625 1 98.44 185 TYR A N 1
ATOM 1418 C CA . TYR A 1 185 ? -10.336 9.039 -9.594 1 98.44 185 TYR A CA 1
ATOM 1419 C C . TYR A 1 185 ? -8.867 9.016 -10 1 98.44 185 TYR A C 1
ATOM 1421 O O . TYR A 1 185 ? -8.414 9.867 -10.766 1 98.44 185 TYR A O 1
ATOM 1429 N N . LEU A 1 186 ? -8.094 8.055 -9.422 1 98.62 186 LEU A N 1
ATOM 1430 C CA . LEU A 1 186 ? -6.695 7.91 -9.805 1 98.62 186 LEU A CA 1
ATOM 1431 C C . LEU A 1 186 ? -6.559 7.719 -11.312 1 98.62 186 LEU A C 1
ATOM 1433 O O . LEU A 1 186 ? -5.715 8.359 -11.945 1 98.62 186 LEU A O 1
ATOM 1437 N N . ALA A 1 187 ? -7.375 6.852 -11.898 1 98 187 ALA A N 1
ATOM 1438 C CA . ALA A 1 187 ? -7.316 6.547 -13.32 1 98 187 ALA A CA 1
ATOM 1439 C C . ALA A 1 187 ? -7.5 7.809 -14.156 1 98 187 ALA A C 1
ATOM 1441 O O . ALA A 1 187 ? -6.848 7.977 -15.195 1 98 187 ALA A O 1
ATOM 1442 N N . LYS A 1 188 ? -8.312 8.75 -13.719 1 97.81 188 LYS A N 1
ATOM 1443 C CA . LYS A 1 188 ? -8.641 9.961 -14.461 1 97.81 188 LYS A CA 1
ATOM 1444 C C . LYS A 1 188 ? -7.566 11.031 -14.273 1 97.81 188 LYS A C 1
ATOM 1446 O O . LYS A 1 188 ? -7.375 11.883 -15.141 1 97.81 188 LYS A O 1
ATOM 1451 N N . ASN A 1 189 ? -6.832 10.906 -13.133 1 98.19 189 ASN A N 1
ATOM 1452 C CA . ASN A 1 189 ? -6.035 12.07 -12.758 1 98.19 189 ASN A CA 1
ATOM 1453 C C . ASN A 1 189 ? -4.559 11.719 -12.617 1 98.19 189 ASN A C 1
ATOM 1455 O O . ASN A 1 189 ? -3.729 12.594 -12.367 1 98.19 189 ASN A O 1
ATOM 1459 N N . ILE A 1 190 ? -4.148 10.484 -12.828 1 98.19 190 ILE A N 1
ATOM 1460 C CA . ILE A 1 190 ? -2.824 9.992 -12.469 1 98.19 190 ILE A CA 1
ATOM 1461 C C . ILE A 1 190 ? -1.76 10.742 -13.266 1 98.19 190 ILE A C 1
ATOM 1463 O O . ILE A 1 190 ? -0.646 10.953 -12.781 1 98.19 190 ILE A O 1
ATOM 1467 N N . ASP A 1 191 ? -2.082 11.234 -14.453 1 96.81 191 ASP A N 1
ATOM 1468 C CA . ASP A 1 191 ? -1.094 11.922 -15.281 1 96.81 191 ASP A CA 1
ATOM 1469 C C . ASP A 1 191 ? -0.575 13.18 -14.594 1 96.81 191 ASP A C 1
ATOM 1471 O O . ASP A 1 191 ? 0.588 13.555 -14.758 1 96.81 191 ASP A O 1
ATOM 1475 N N . ALA A 1 192 ? -1.353 13.766 -13.727 1 95.81 192 ALA A N 1
ATOM 1476 C CA . ALA A 1 192 ? -0.982 14.992 -13.023 1 95.81 192 ALA A CA 1
ATOM 1477 C C . ALA A 1 192 ? 0.017 14.703 -11.906 1 95.81 192 ALA A C 1
ATOM 1479 O O . ALA A 1 192 ? 0.638 15.625 -11.367 1 95.81 192 ALA A O 1
ATOM 1480 N N . SER A 1 193 ? 0.194 13.461 -11.594 1 94.56 193 SER A N 1
ATOM 1481 C CA . SER A 1 193 ? 1.058 13.094 -10.477 1 94.56 193 SER A CA 1
ATOM 1482 C C . SER A 1 193 ? 2.41 12.586 -10.969 1 94.56 193 SER A C 1
ATOM 1484 O O . SER A 1 193 ? 3.234 12.133 -10.172 1 94.56 193 SER A O 1
ATOM 1486 N N . LEU A 1 194 ? 2.617 12.641 -12.305 1 93.75 194 LEU A N 1
ATOM 1487 C CA . LEU A 1 194 ? 3.877 12.195 -12.891 1 93.75 194 LEU A CA 1
ATOM 1488 C C . LEU A 1 194 ? 4.883 13.344 -12.953 1 93.75 194 LEU A C 1
ATOM 1490 O O . LEU A 1 194 ? 4.496 14.508 -13.102 1 93.75 194 LEU A O 1
ATOM 1494 N N . MET B 1 1 ? 21.016 15.305 7.688 1 80.69 1 MET B N 1
ATOM 1495 C CA . MET B 1 1 ? 20.359 14.383 6.758 1 80.69 1 MET B CA 1
ATOM 1496 C C . MET B 1 1 ? 18.844 14.445 6.891 1 80.69 1 MET B C 1
ATOM 1498 O O . MET B 1 1 ? 18.328 14.766 7.961 1 80.69 1 MET B O 1
ATOM 1502 N N . THR B 1 2 ? 17.969 14.406 5.754 1 95.88 2 THR B N 1
ATOM 1503 C CA . THR B 1 2 ? 16.516 14.523 5.742 1 95.88 2 THR B CA 1
ATOM 1504 C C . THR B 1 2 ? 15.875 13.383 6.531 1 95.88 2 THR B C 1
ATOM 1506 O O . THR B 1 2 ? 16.266 12.227 6.379 1 95.88 2 THR B O 1
ATOM 1509 N N . LYS B 1 3 ? 15.07 13.719 7.473 1 98.25 3 LYS B N 1
ATOM 1510 C CA . LYS B 1 3 ? 14.383 12.727 8.297 1 98.25 3 LYS B CA 1
ATOM 1511 C C . LYS B 1 3 ? 12.867 12.93 8.258 1 98.25 3 LYS B C 1
ATOM 1513 O O . LYS B 1 3 ? 12.391 14.062 8.383 1 98.25 3 LYS B O 1
ATOM 1518 N N . VAL B 1 4 ? 12.125 11.805 8.078 1 98.94 4 VAL B N 1
ATOM 1519 C CA . VAL B 1 4 ? 10.672 11.852 7.996 1 98.94 4 VAL B CA 1
ATOM 1520 C C . VAL B 1 4 ? 10.062 10.914 9.031 1 98.94 4 VAL B C 1
ATOM 1522 O O . VAL B 1 4 ? 10.586 9.82 9.273 1 98.94 4 VAL B O 1
ATOM 1525 N N . ALA B 1 5 ? 9.039 11.336 9.734 1 98.94 5 ALA B N 1
ATOM 1526 C CA . ALA B 1 5 ? 8.227 10.484 10.594 1 98.94 5 ALA B CA 1
ATOM 1527 C C . ALA B 1 5 ? 6.836 10.266 10 1 98.94 5 ALA B C 1
ATOM 1529 O O . ALA B 1 5 ? 6.211 11.211 9.508 1 98.94 5 ALA B O 1
ATOM 1530 N N . VAL B 1 6 ? 6.418 9.102 9.969 1 99 6 VAL B N 1
ATOM 1531 C CA . VAL B 1 6 ? 5.016 8.797 9.719 1 99 6 VAL B CA 1
ATOM 1532 C C . VAL B 1 6 ? 4.332 8.383 11.023 1 99 6 VAL B C 1
ATOM 1534 O O . VAL B 1 6 ? 4.73 7.406 11.656 1 99 6 VAL B O 1
ATOM 1537 N N . VAL B 1 7 ? 3.312 9.102 11.43 1 99 7 VAL B N 1
ATOM 1538 C CA . VAL B 1 7 ? 2.654 8.836 12.711 1 99 7 VAL B CA 1
ATOM 1539 C C . VAL B 1 7 ? 1.403 7.992 12.484 1 99 7 VAL B C 1
ATOM 1541 O O . VAL B 1 7 ? 0.508 8.383 11.727 1 99 7 VAL B O 1
ATOM 1544 N N . PHE B 1 8 ? 1.384 6.883 13.148 1 98.94 8 PHE B N 1
ATOM 1545 C CA . PHE B 1 8 ? 0.279 5.938 13.039 1 98.94 8 PHE B CA 1
ATOM 1546 C C . PHE B 1 8 ? -0.538 5.91 14.328 1 98.94 8 PHE B C 1
ATOM 1548 O O . PHE B 1 8 ? 0.022 5.961 15.422 1 98.94 8 PHE B O 1
ATOM 1555 N N . ALA B 1 9 ? -1.825 5.871 14.195 1 98.94 9 ALA B N 1
ATOM 1556 C CA . ALA B 1 9 ? -2.766 5.68 15.297 1 98.94 9 ALA B CA 1
ATOM 1557 C C . ALA B 1 9 ? -3.701 4.504 15.016 1 98.94 9 ALA B C 1
ATOM 1559 O O . ALA B 1 9 ? -3.904 4.125 13.859 1 98.94 9 ALA B O 1
ATOM 1560 N N . ASP B 1 10 ? -4.25 3.877 16.109 1 98.88 10 ASP B N 1
ATOM 1561 C CA . ASP B 1 10 ? -5.27 2.854 15.898 1 98.88 10 ASP B CA 1
ATOM 1562 C C . ASP B 1 10 ? -6.355 3.344 14.938 1 98.88 10 ASP B C 1
ATOM 1564 O O . ASP B 1 10 ? -6.828 4.473 15.055 1 98.88 10 ASP B O 1
ATOM 1568 N N . GLY B 1 11 ? -6.684 2.479 13.969 1 98.75 11 GLY B N 1
ATOM 1569 C CA . GLY B 1 11 ? -7.727 2.824 13.008 1 98.75 11 GLY B CA 1
ATOM 1570 C C . GLY B 1 11 ? -7.191 3.533 11.781 1 98.75 11 GLY B C 1
ATOM 1571 O O . GLY B 1 11 ? -7.969 3.998 10.938 1 98.75 11 GLY B O 1
ATOM 1572 N N . CYS B 1 12 ? -5.855 3.607 11.656 1 98.88 12 CYS B N 1
ATOM 1573 C CA . CYS B 1 12 ? -5.258 4.227 10.477 1 98.88 12 CYS B CA 1
ATOM 1574 C C . CYS B 1 12 ? -5.434 3.34 9.25 1 98.88 12 CYS B C 1
ATOM 1576 O O . CYS B 1 12 ? -5.629 2.129 9.375 1 98.88 12 CYS B O 1
ATOM 1578 N N . GLU B 1 13 ? -5.402 4 8.102 1 98.81 13 GLU B N 1
ATOM 1579 C CA . GLU B 1 13 ? -5.215 3.273 6.852 1 98.81 13 GLU B CA 1
ATOM 1580 C C . GLU B 1 13 ? -3.775 2.791 6.707 1 98.81 13 GLU B C 1
ATOM 1582 O O . GLU B 1 13 ? -2.875 3.582 6.418 1 98.81 13 GLU B O 1
ATOM 1587 N N . GLU B 1 14 ? -3.537 1.508 6.828 1 98.81 14 GLU B N 1
ATOM 1588 C CA . GLU B 1 14 ? -2.195 0.939 6.895 1 98.81 14 GLU B CA 1
ATOM 1589 C C . GLU B 1 14 ? -1.413 1.22 5.613 1 98.81 14 GLU B C 1
ATOM 1591 O O . GLU B 1 14 ? -0.288 1.721 5.664 1 98.81 14 GLU B O 1
ATOM 1596 N N . VAL B 1 15 ? -2.041 0.957 4.441 1 98.81 15 VAL B N 1
ATOM 1597 C CA . VAL B 1 15 ? -1.342 1.021 3.16 1 98.81 15 VAL B CA 1
ATOM 1598 C C . VAL B 1 15 ? -0.989 2.471 2.838 1 98.81 15 VAL B C 1
ATOM 1600 O O . VAL B 1 15 ? 0.063 2.746 2.254 1 98.81 15 VAL B O 1
ATOM 1603 N N . GLU B 1 16 ? -1.862 3.418 3.258 1 98.88 16 GLU B N 1
ATOM 1604 C CA . GLU B 1 16 ? -1.564 4.832 3.049 1 98.88 16 GLU B CA 1
ATOM 1605 C C . GLU B 1 16 ? -0.253 5.223 3.723 1 98.88 16 GLU B C 1
ATOM 1607 O O . GLU B 1 16 ? 0.62 5.824 3.092 1 98.88 16 GLU B O 1
ATOM 1612 N N . GLY B 1 17 ? -0.104 4.848 5.02 1 98.94 17 GLY B N 1
ATOM 1613 C CA . GLY B 1 17 ? 1.111 5.18 5.742 1 98.94 17 GLY B CA 1
ATOM 1614 C C . GLY B 1 17 ? 2.324 4.402 5.266 1 98.94 17 GLY B C 1
ATOM 1615 O O . GLY B 1 17 ? 3.412 4.965 5.125 1 98.94 17 GLY B O 1
ATOM 1616 N N . LEU B 1 18 ? 2.156 3.133 4.992 1 98.88 18 LEU B N 1
ATOM 1617 C CA . LEU B 1 18 ? 3.273 2.264 4.641 1 98.88 18 LEU B CA 1
ATOM 1618 C C . LEU B 1 18 ? 3.793 2.584 3.244 1 98.88 18 LEU B C 1
ATOM 1620 O O . LEU B 1 18 ? 4.961 2.326 2.938 1 98.88 18 LEU B O 1
ATOM 1624 N N . SER B 1 19 ? 2.926 3.145 2.311 1 98.88 19 SER B N 1
ATOM 1625 C CA . SER B 1 19 ? 3.404 3.588 1.007 1 98.88 19 SER B CA 1
ATOM 1626 C C . SER B 1 19 ? 4.438 4.699 1.146 1 98.88 19 SER B C 1
ATOM 1628 O O . SER B 1 19 ? 5.422 4.738 0.403 1 98.88 19 SER B O 1
ATOM 1630 N N . VAL B 1 20 ? 4.215 5.617 2.131 1 98.94 20 VAL B N 1
ATOM 1631 C CA . VAL B 1 20 ? 5.18 6.676 2.395 1 98.94 20 VAL B CA 1
ATOM 1632 C C . VAL B 1 20 ? 6.488 6.074 2.904 1 98.94 20 VAL B C 1
ATOM 1634 O O . VAL B 1 20 ? 7.566 6.391 2.396 1 98.94 20 VAL B O 1
ATOM 1637 N N . VAL B 1 21 ? 6.422 5.184 3.879 1 98.94 21 VAL B N 1
ATOM 1638 C CA . VAL B 1 21 ? 7.598 4.535 4.453 1 98.94 21 VAL B CA 1
ATOM 1639 C C . VAL B 1 21 ? 8.367 3.795 3.359 1 98.94 21 VAL B C 1
ATOM 1641 O O . VAL B 1 21 ? 9.586 3.912 3.268 1 98.94 21 VAL B O 1
ATOM 1644 N N . ASP B 1 22 ? 7.625 3.041 2.523 1 98.81 22 ASP B N 1
ATOM 1645 C CA . ASP B 1 22 ? 8.188 2.25 1.431 1 98.81 22 ASP B CA 1
ATOM 1646 C C . ASP B 1 22 ? 8.992 3.125 0.478 1 98.81 22 ASP B C 1
ATOM 1648 O O . ASP B 1 22 ? 10.188 2.898 0.284 1 98.81 22 ASP B O 1
ATOM 1652 N N . VAL B 1 23 ? 8.422 4.16 -0.064 1 98.88 23 VAL B N 1
ATOM 1653 C CA . VAL B 1 23 ? 9.039 5.031 -1.061 1 98.88 23 VAL B CA 1
ATOM 1654 C C . VAL B 1 23 ? 10.258 5.723 -0.461 1 98.88 23 VAL B C 1
ATOM 1656 O O . VAL B 1 23 ? 11.32 5.762 -1.082 1 98.88 23 VAL B O 1
ATOM 1659 N N . LEU B 1 24 ? 10.117 6.258 0.729 1 98.88 24 LEU B N 1
ATOM 1660 C CA . LEU B 1 24 ? 11.203 7.027 1.324 1 98.88 24 LEU B CA 1
ATOM 1661 C C . LEU B 1 24 ? 12.391 6.125 1.638 1 98.88 24 LEU B C 1
ATOM 1663 O O . LEU B 1 24 ? 13.539 6.504 1.396 1 98.88 24 LEU B O 1
ATOM 1667 N N . ARG B 1 25 ? 12.141 4.945 2.135 1 98.75 25 ARG B N 1
ATOM 1668 C CA . ARG B 1 25 ? 13.242 4.039 2.449 1 98.75 25 ARG B CA 1
ATOM 1669 C C . ARG B 1 25 ? 13.906 3.527 1.178 1 98.75 25 ARG B C 1
ATOM 1671 O O . ARG B 1 25 ? 15.125 3.332 1.144 1 98.75 25 ARG B O 1
ATOM 1678 N N . ARG B 1 26 ? 13.156 3.332 0.036 1 98.44 26 ARG B N 1
ATOM 1679 C CA . ARG B 1 26 ? 13.75 2.992 -1.257 1 98.44 26 ARG B CA 1
ATOM 1680 C C . ARG B 1 26 ? 14.719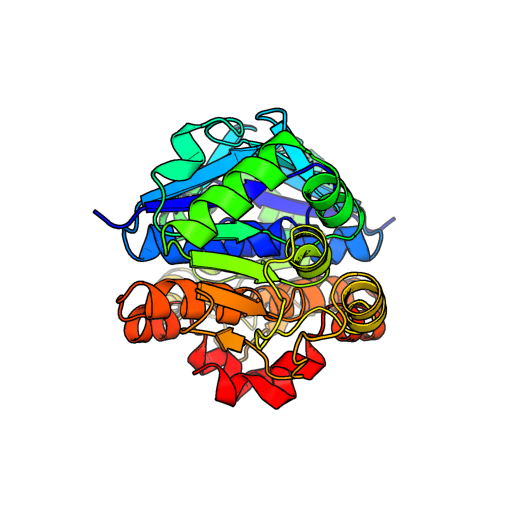 4.074 -1.719 1 98.44 26 ARG B C 1
ATOM 1682 O O . ARG B 1 26 ? 15.703 3.783 -2.396 1 98.44 26 ARG B O 1
ATOM 1689 N N . LEU B 1 27 ? 14.453 5.297 -1.331 1 98.44 27 LEU B N 1
ATOM 1690 C CA . LEU B 1 27 ? 15.266 6.438 -1.729 1 98.44 27 LEU B CA 1
ATOM 1691 C C . LEU B 1 27 ? 16.359 6.703 -0.702 1 98.44 27 LEU B C 1
ATOM 1693 O O . LEU B 1 27 ? 17.031 7.738 -0.759 1 98.44 27 LEU B O 1
ATOM 1697 N N . ASN B 1 28 ? 16.484 5.859 0.309 1 97.75 28 ASN B N 1
ATOM 1698 C CA . ASN B 1 28 ? 17.469 5.973 1.383 1 97.75 28 ASN B CA 1
ATOM 1699 C C . ASN B 1 28 ? 17.234 7.227 2.219 1 97.75 28 ASN B C 1
ATOM 1701 O O . ASN B 1 28 ? 18.188 7.867 2.654 1 97.75 28 ASN B O 1
ATOM 1705 N N . ILE B 1 29 ? 16.031 7.688 2.283 1 98.44 29 ILE B N 1
ATOM 1706 C CA . ILE B 1 29 ? 15.648 8.758 3.199 1 98.44 29 ILE B CA 1
ATOM 1707 C C . ILE B 1 29 ? 15.273 8.164 4.555 1 98.44 29 ILE B C 1
ATOM 1709 O O . ILE B 1 29 ? 14.492 7.215 4.633 1 98.44 29 ILE B O 1
ATOM 1713 N N . ASP B 1 30 ? 15.906 8.641 5.629 1 98.38 30 ASP B N 1
ATOM 1714 C CA . ASP B 1 30 ? 15.578 8.18 6.973 1 98.38 30 ASP B CA 1
ATOM 1715 C C . ASP B 1 30 ? 14.094 8.383 7.277 1 98.38 30 ASP B C 1
ATOM 1717 O O . ASP B 1 30 ? 13.594 9.508 7.223 1 98.38 30 ASP B O 1
ATOM 1721 N N . CYS B 1 31 ? 13.414 7.297 7.543 1 98.88 31 CYS B N 1
ATOM 1722 C CA . CYS B 1 31 ? 11.977 7.344 7.793 1 98.88 31 CYS B CA 1
ATOM 1723 C C . CYS B 1 31 ? 11.602 6.453 8.977 1 98.88 31 CYS B C 1
ATOM 1725 O O . CYS B 1 31 ? 11.789 5.234 8.922 1 98.88 31 CYS B O 1
ATOM 1727 N N . ASP B 1 32 ? 11.047 7.051 10.008 1 98.88 32 ASP B N 1
ATOM 1728 C CA . ASP B 1 32 ? 10.617 6.301 11.18 1 98.88 32 ASP B CA 1
ATOM 1729 C C . ASP B 1 32 ? 9.094 6.148 11.203 1 98.88 32 ASP B C 1
ATOM 1731 O O . ASP B 1 32 ? 8.367 7.082 10.859 1 98.88 32 ASP B O 1
ATOM 1735 N N . MET B 1 33 ? 8.672 4.984 11.508 1 98.94 33 MET B N 1
ATOM 1736 C CA . MET B 1 33 ? 7.281 4.762 11.898 1 98.94 33 MET B CA 1
ATOM 1737 C C . MET B 1 33 ? 7.07 5.109 13.367 1 98.94 33 MET B C 1
ATOM 1739 O O . MET B 1 33 ? 7.719 4.535 14.25 1 98.94 33 MET B O 1
ATOM 1743 N N . VAL B 1 34 ? 6.199 6.016 13.602 1 98.94 34 VAL B N 1
ATOM 1744 C CA . VAL B 1 34 ? 5.988 6.52 14.953 1 98.94 34 VAL B CA 1
ATOM 1745 C C . VAL B 1 34 ? 4.543 6.254 15.383 1 98.94 34 VAL B C 1
ATOM 1747 O O . VAL B 1 34 ? 3.604 6.691 14.719 1 98.94 34 VAL B O 1
ATOM 1750 N N . GLY B 1 35 ? 4.371 5.465 16.453 1 98.94 35 GLY B N 1
ATOM 1751 C CA . GLY B 1 35 ? 3.037 5.266 16.984 1 98.94 35 GLY B CA 1
ATOM 1752 C C . GLY B 1 35 ? 2.545 6.449 17.812 1 98.94 35 GLY B C 1
ATOM 1753 O O . GLY B 1 35 ? 3.328 7.102 18.5 1 98.94 35 GLY B O 1
ATOM 1754 N N . LEU B 1 36 ? 1.27 6.73 17.719 1 98.88 36 LEU B N 1
ATOM 1755 C CA . LEU B 1 36 ? 0.701 7.875 18.422 1 98.88 36 LEU B CA 1
ATOM 1756 C C . LEU B 1 36 ? 0.888 7.734 19.922 1 98.88 36 LEU B C 1
ATOM 1758 O O . LEU B 1 36 ? 1.368 8.656 20.594 1 98.88 36 LEU B O 1
ATOM 1762 N N . ASP B 1 37 ? 0.472 6.535 20.547 1 98 37 ASP B N 1
ATOM 1763 C CA . ASP B 1 37 ? 0.521 6.379 22 1 98 37 ASP B CA 1
ATOM 1764 C C . ASP B 1 37 ? 1.099 5.02 22.375 1 98 37 ASP B C 1
ATOM 1766 O O . ASP B 1 37 ? 1.383 4.773 23.562 1 98 37 ASP B O 1
ATOM 1770 N N . LYS B 1 38 ? 1.306 4.16 21.484 1 98.62 38 LYS B N 1
ATOM 1771 C CA . LYS B 1 38 ? 1.929 2.854 21.672 1 98.62 38 LYS B CA 1
ATOM 1772 C C . LYS B 1 38 ? 2.623 2.393 20.391 1 98.62 38 LYS B C 1
ATOM 1774 O O . LYS B 1 38 ? 2.363 2.928 19.312 1 98.62 38 LYS B O 1
ATOM 1779 N N . LYS B 1 39 ? 3.498 1.448 20.469 1 98.5 39 LYS B N 1
ATOM 1780 C CA . LYS B 1 39 ? 4.293 1 19.328 1 98.5 39 LYS B CA 1
ATOM 1781 C C . LYS B 1 39 ? 3.498 0.048 18.438 1 98.5 39 LYS B C 1
ATOM 1783 O O . LYS B 1 39 ? 3.713 -0.003 17.234 1 98.5 39 LYS B O 1
ATOM 1788 N N . GLU B 1 40 ? 2.648 -0.762 18.984 1 98.56 40 GLU B N 1
ATOM 1789 C CA . GLU B 1 40 ? 1.809 -1.682 18.219 1 98.56 40 GLU B CA 1
ATOM 1790 C C . GLU B 1 40 ? 0.462 -1.048 17.891 1 98.56 40 GLU B C 1
ATOM 1792 O O . GLU B 1 40 ? -0.341 -0.771 18.781 1 98.56 40 GLU B O 1
ATOM 1797 N N . ILE B 1 41 ? 0.221 -0.787 16.609 1 98.81 41 ILE B N 1
ATOM 1798 C CA . ILE B 1 41 ? -0.96 -0.077 16.141 1 98.81 41 ILE B CA 1
ATOM 1799 C C . ILE B 1 41 ? -1.881 -1.047 15.398 1 98.81 41 ILE B C 1
ATOM 1801 O O . ILE B 1 41 ? -1.438 -1.785 14.516 1 98.81 41 ILE B O 1
ATOM 1805 N N . ASP B 1 42 ? -3.133 -1.122 15.758 1 98.75 42 ASP B N 1
ATOM 1806 C CA . ASP B 1 42 ? -4.145 -1.886 15.031 1 98.75 42 ASP B CA 1
ATOM 1807 C C . ASP B 1 42 ? -4.801 -1.035 13.945 1 98.75 42 ASP B C 1
ATOM 1809 O O . ASP B 1 42 ? -5.672 -0.213 14.242 1 98.75 42 ASP B O 1
ATOM 1813 N N . GLY B 1 43 ? -4.398 -1.273 12.672 1 98.5 43 GLY B N 1
ATOM 1814 C CA . GLY B 1 43 ? -4.914 -0.478 11.57 1 98.5 43 GLY B CA 1
ATOM 1815 C C . GLY B 1 43 ? -6.375 -0.751 11.266 1 98.5 43 GLY B C 1
ATOM 1816 O O . GLY B 1 43 ? -6.992 -1.618 11.891 1 98.5 43 GLY B O 1
ATOM 1817 N N . ASP B 1 44 ? -6.945 0.011 10.375 1 98.12 44 ASP B N 1
ATOM 1818 C CA . ASP B 1 44 ? -8.367 0.017 10.055 1 98.12 44 ASP B CA 1
ATOM 1819 C C . ASP B 1 44 ? -8.812 -1.343 9.523 1 98.12 44 ASP B C 1
ATOM 1821 O O . ASP B 1 44 ? -9.992 -1.692 9.609 1 98.12 44 ASP B O 1
ATOM 1825 N N . HIS B 1 45 ? -7.891 -2.145 9 1 98 45 HIS B N 1
ATOM 1826 C CA . HIS B 1 45 ? -8.234 -3.439 8.43 1 98 45 HIS B CA 1
ATOM 1827 C C . HIS B 1 45 ? -7.574 -4.578 9.195 1 98 45 HIS B C 1
ATOM 1829 O O . HIS B 1 45 ? -7.27 -5.629 8.617 1 98 45 HIS B O 1
ATOM 1835 N N . HIS B 1 46 ? -7.25 -4.262 10.375 1 97.81 46 HIS B N 1
ATOM 1836 C CA . HIS B 1 46 ? -6.73 -5.203 11.359 1 97.81 46 HIS B CA 1
ATOM 1837 C C . HIS B 1 46 ? -5.402 -5.801 10.906 1 97.81 46 HIS B C 1
ATOM 1839 O O . HIS B 1 46 ? -5.184 -7.008 11.031 1 97.81 46 HIS B O 1
ATOM 1845 N N . ILE B 1 47 ? -4.641 -5.035 10.273 1 98.25 47 ILE B N 1
ATOM 1846 C CA . ILE B 1 47 ? -3.219 -5.285 10.062 1 98.25 47 ILE B CA 1
ATOM 1847 C C . ILE B 1 47 ? -2.408 -4.621 11.18 1 98.25 47 ILE B C 1
ATOM 1849 O O . ILE B 1 47 ? -2.471 -3.402 11.359 1 98.25 47 ILE B O 1
ATOM 1853 N N . LEU B 1 48 ? -1.742 -5.391 11.906 1 98.38 48 LEU B N 1
ATOM 1854 C CA . LEU B 1 48 ? -0.95 -4.891 13.023 1 98.38 48 LEU B CA 1
ATOM 1855 C C . LEU B 1 48 ? 0.35 -4.262 12.531 1 98.38 48 LEU B C 1
ATOM 1857 O O . LEU B 1 48 ? 1.115 -4.898 11.805 1 98.38 48 LEU B O 1
ATOM 1861 N N . LEU B 1 49 ? 0.562 -3.053 12.891 1 98.56 49 LEU B N 1
ATOM 1862 C CA . LEU B 1 49 ? 1.802 -2.35 12.57 1 98.56 49 LEU B CA 1
ATOM 1863 C C . LEU B 1 49 ? 2.699 -2.25 13.805 1 98.56 49 LEU B C 1
ATOM 1865 O O . LEU B 1 49 ? 2.215 -2.02 14.914 1 98.56 49 LEU B O 1
ATOM 1869 N N . THR B 1 50 ? 3.947 -2.43 13.609 1 98.5 50 THR B N 1
ATOM 1870 C CA . THR B 1 50 ? 4.945 -2.232 14.656 1 98.5 50 THR B CA 1
ATOM 1871 C C . THR B 1 50 ? 5.773 -0.979 14.383 1 98.5 50 THR B C 1
ATOM 1873 O O . THR B 1 50 ? 6.574 -0.948 13.445 1 98.5 50 THR B O 1
ATOM 1876 N N . CYS B 1 51 ? 5.625 -0.005 15.25 1 98.75 51 CYS B N 1
ATOM 1877 C CA . CYS B 1 51 ? 6.297 1.276 15.062 1 98.75 51 CYS B CA 1
ATOM 1878 C C . CYS B 1 51 ? 7.656 1.284 15.75 1 98.75 51 CYS B C 1
ATOM 1880 O O . CYS B 1 51 ? 7.91 0.47 16.641 1 98.75 51 CYS B O 1
ATOM 1882 N N . ASP B 1 52 ? 8.492 2.18 15.352 1 98.56 52 ASP B N 1
ATOM 1883 C CA . ASP B 1 52 ? 9.859 2.305 15.867 1 98.56 52 ASP B CA 1
ATOM 1884 C C . ASP B 1 52 ? 9.867 2.965 17.25 1 98.56 52 ASP B C 1
ATOM 1886 O O . ASP B 1 52 ? 10.719 2.658 18.078 1 98.56 52 ASP B O 1
ATOM 1890 N N . LYS B 1 53 ? 9.055 3.842 17.438 1 98.62 53 LYS B N 1
ATOM 1891 C CA . LYS B 1 53 ? 8.938 4.633 18.656 1 98.62 53 LYS B CA 1
ATOM 1892 C C . LYS B 1 53 ? 7.539 5.234 18.797 1 98.62 53 LYS B C 1
ATOM 1894 O O . LYS B 1 53 ? 6.648 4.922 18 1 98.62 53 LYS B O 1
ATOM 1899 N N . VAL B 1 54 ? 7.363 5.93 19.859 1 98.81 54 VAL B N 1
ATOM 1900 C CA . VAL B 1 54 ? 6.086 6.586 20.125 1 98.81 54 VAL B CA 1
ATOM 1901 C C . VAL B 1 54 ? 6.277 8.102 20.141 1 98.81 54 VAL B C 1
ATOM 1903 O O . VAL B 1 54 ? 7.383 8.594 20.375 1 98.81 54 VAL B O 1
ATOM 1906 N N . VAL B 1 55 ? 5.254 8.859 19.828 1 98.88 55 VAL B N 1
ATOM 1907 C CA . VAL B 1 55 ? 5.281 10.312 19.766 1 98.88 55 VAL B CA 1
ATOM 1908 C C . VAL B 1 55 ? 5.934 10.883 21.016 1 98.88 55 VAL B C 1
ATOM 1910 O O . VAL B 1 55 ? 5.559 10.516 22.141 1 98.88 55 VAL B O 1
ATOM 1913 N N . ASP B 1 56 ? 6.844 11.625 20.828 1 98.56 56 ASP B N 1
ATOM 1914 C CA . ASP B 1 56 ? 7.504 12.422 21.875 1 98.56 56 ASP B CA 1
ATOM 1915 C C . ASP B 1 56 ? 8.172 13.656 21.266 1 98.56 56 ASP B C 1
ATOM 1917 O O . ASP B 1 56 ? 7.914 14.008 20.109 1 98.56 56 ASP B O 1
ATOM 1921 N N . ASP B 1 57 ? 8.93 14.344 21.984 1 98.56 57 ASP B N 1
ATOM 1922 C CA . ASP B 1 57 ? 9.477 15.641 21.562 1 98.56 57 ASP B CA 1
ATOM 1923 C C . ASP B 1 57 ? 10.453 15.477 20.406 1 98.56 57 ASP B C 1
ATOM 1925 O O . ASP B 1 57 ? 10.766 16.453 19.719 1 98.56 57 ASP B O 1
ATOM 1929 N N . SER B 1 58 ? 10.961 14.281 20.172 1 98.25 58 SER B N 1
ATOM 1930 C CA . SER B 1 58 ? 11.883 14.07 19.062 1 98.25 58 SER B CA 1
ATOM 1931 C C . SER B 1 58 ? 11.219 14.367 17.719 1 98.25 58 SER B C 1
ATOM 1933 O O . SER B 1 58 ? 11.898 14.547 16.703 1 98.25 58 SER B O 1
ATOM 1935 N N . LEU B 1 59 ? 9.883 14.414 17.719 1 98.5 59 LEU B N 1
ATOM 1936 C CA . LEU B 1 59 ? 9.156 14.773 16.516 1 98.5 59 LEU B CA 1
ATOM 1937 C C . LEU B 1 59 ? 9.578 16.156 16.016 1 98.5 59 LEU B C 1
ATOM 1939 O O . LEU B 1 59 ? 9.453 16.453 14.82 1 98.5 59 LEU B O 1
ATOM 1943 N N . LEU B 1 60 ? 10.047 17.016 16.859 1 98.69 60 LEU B N 1
ATOM 1944 C CA . LEU B 1 60 ? 10.477 18.359 16.516 1 98.69 60 LEU B CA 1
ATOM 1945 C C . LEU B 1 60 ? 11.727 18.328 15.648 1 98.69 60 LEU B C 1
ATOM 1947 O O . LEU B 1 60 ? 12.062 19.312 14.992 1 98.69 60 LEU B O 1
ATOM 1951 N N . ASP B 1 61 ? 12.445 17.188 15.586 1 98.25 61 ASP B N 1
ATOM 1952 C CA . ASP B 1 61 ? 13.727 17.078 14.898 1 98.25 61 ASP B CA 1
ATOM 1953 C C . ASP B 1 61 ? 13.547 16.594 13.469 1 98.25 61 ASP B C 1
ATOM 1955 O O . ASP B 1 61 ? 14.492 16.578 12.68 1 98.25 61 ASP B O 1
ATOM 1959 N N . TYR B 1 62 ? 12.352 16.203 13.086 1 98.81 62 TYR B N 1
ATOM 1960 C CA . TYR B 1 62 ? 12.109 15.68 11.75 1 98.81 62 TYR B CA 1
ATOM 1961 C C . TYR B 1 62 ? 11.852 16.812 10.758 1 98.81 62 TYR B C 1
ATOM 1963 O O . TYR B 1 62 ? 11.273 17.844 11.117 1 98.81 62 TYR B O 1
ATOM 1971 N N . ASP B 1 63 ? 12.227 16.594 9.508 1 98.88 63 ASP B N 1
ATOM 1972 C CA . ASP B 1 63 ? 12.008 17.578 8.445 1 98.88 63 ASP B CA 1
ATOM 1973 C C . ASP B 1 63 ? 10.555 17.547 7.973 1 98.88 63 ASP B C 1
ATOM 1975 O O . ASP B 1 63 ? 10.031 18.562 7.496 1 98.88 63 ASP B O 1
ATOM 1979 N N . LEU B 1 64 ? 9.914 16.422 8.078 1 98.94 64 LEU B N 1
ATOM 1980 C CA . LEU B 1 64 ? 8.516 16.25 7.707 1 98.94 64 LEU B CA 1
ATOM 1981 C C . LEU B 1 64 ? 7.844 15.195 8.578 1 98.94 64 LEU B C 1
ATOM 1983 O O . LEU B 1 64 ? 8.453 14.172 8.891 1 98.94 64 LEU B O 1
ATOM 1987 N N . VAL B 1 65 ? 6.652 15.469 8.992 1 99 65 VAL B N 1
ATOM 1988 C CA . VAL B 1 65 ? 5.785 14.5 9.648 1 99 65 VAL B CA 1
ATOM 1989 C C . VAL B 1 65 ? 4.555 14.234 8.781 1 99 65 VAL B C 1
ATOM 1991 O O . VAL B 1 65 ? 3.879 15.172 8.352 1 99 65 VAL B O 1
ATOM 1994 N N . ALA B 1 66 ? 4.285 12.992 8.508 1 99 66 ALA B N 1
ATOM 1995 C CA . ALA B 1 66 ? 3.188 12.602 7.629 1 99 66 ALA B CA 1
ATOM 1996 C C . ALA B 1 66 ? 2.143 11.789 8.383 1 99 66 ALA B C 1
ATOM 1998 O O . ALA B 1 66 ? 2.486 10.953 9.227 1 99 66 ALA B O 1
ATOM 1999 N N . PHE B 1 67 ? 0.869 12.031 8.039 1 98.94 67 PHE B N 1
ATOM 2000 C CA . PHE B 1 67 ? -0.266 11.297 8.586 1 98.94 67 PHE B CA 1
ATOM 2001 C C . PHE B 1 67 ? -0.952 10.477 7.508 1 98.94 67 PHE B C 1
ATOM 2003 O O . PHE B 1 67 ? -1.314 11 6.453 1 98.94 67 PHE B O 1
ATOM 2010 N N . PRO B 1 68 ? -1.104 9.141 7.758 1 98.94 68 PRO B N 1
ATOM 2011 C CA . PRO B 1 68 ? -2.088 8.406 6.957 1 98.94 68 PRO B CA 1
ATOM 2012 C C . PRO B 1 68 ? -3.527 8.703 7.371 1 98.94 68 PRO B C 1
ATOM 2014 O O . PRO B 1 68 ? -3.758 9.305 8.422 1 98.94 68 PRO B O 1
ATOM 2017 N N . GLY B 1 69 ? -4.465 8.328 6.523 1 98.75 69 GLY B N 1
ATOM 2018 C CA . GLY B 1 69 ? -5.875 8.539 6.812 1 98.75 69 GLY B CA 1
ATOM 2019 C C . GLY B 1 69 ? -6.492 7.422 7.633 1 98.75 69 GLY B C 1
ATOM 2020 O O . GLY B 1 69 ? -5.824 6.828 8.484 1 98.75 69 GLY B O 1
ATOM 2021 N N . GLY B 1 70 ? -7.738 7.152 7.383 1 98.62 70 GLY B N 1
ATOM 2022 C CA . GLY B 1 70 ? -8.609 6.363 8.242 1 98.62 70 GLY B CA 1
ATOM 2023 C C . GLY B 1 70 ? -9.422 7.203 9.203 1 98.62 70 GLY B C 1
ATOM 2024 O O . GLY B 1 70 ? -8.875 8.031 9.93 1 98.62 70 GLY B O 1
ATOM 2025 N N . ARG B 1 71 ? -10.719 6.938 9.117 1 98 71 ARG B N 1
ATOM 2026 C CA . ARG B 1 71 ? -11.594 7.816 9.891 1 98 71 ARG B CA 1
ATOM 2027 C C . ARG B 1 71 ? -11.219 7.785 11.367 1 98 71 ARG B C 1
ATOM 2029 O O . ARG B 1 71 ? -10.969 8.828 11.977 1 98 71 ARG B O 1
ATOM 2036 N N . THR B 1 72 ? -11.164 6.633 11.938 1 98.69 72 THR B N 1
ATOM 2037 C CA . THR B 1 72 ? -10.852 6.477 13.359 1 98.69 72 THR B CA 1
ATOM 2038 C C . THR B 1 72 ? -9.43 6.941 13.656 1 98.69 72 THR B C 1
ATOM 2040 O O . THR B 1 72 ? -9.195 7.625 14.656 1 98.69 72 THR B O 1
ATOM 2043 N N . GLY B 1 73 ? -8.477 6.543 12.812 1 98.81 73 GLY B N 1
ATOM 2044 C CA . GLY B 1 73 ? -7.102 6.988 12.984 1 98.81 73 GLY B CA 1
ATOM 2045 C C . GLY B 1 73 ? -6.953 8.5 12.93 1 98.81 73 GLY B C 1
ATOM 2046 O O . GLY B 1 73 ? -6.254 9.086 13.758 1 98.81 73 GLY B O 1
ATOM 2047 N N . ALA B 1 74 ? -7.633 9.117 11.961 1 98.81 74 ALA B N 1
ATOM 2048 C CA . ALA B 1 74 ? -7.578 10.57 11.797 1 98.81 74 ALA B CA 1
ATOM 2049 C C . ALA B 1 74 ? -8.156 11.281 13.016 1 98.81 74 ALA B C 1
ATOM 2051 O O . ALA B 1 74 ? -7.617 12.305 13.453 1 98.81 74 ALA B O 1
ATOM 2052 N N . LEU B 1 75 ? -9.234 10.75 13.555 1 98.81 75 LEU B N 1
ATOM 2053 C CA . LEU B 1 75 ? -9.836 11.328 14.758 1 98.81 75 LEU B CA 1
ATOM 2054 C C . LEU B 1 75 ? -8.891 11.195 15.945 1 98.81 75 LEU B C 1
ATOM 2056 O O . LEU B 1 75 ? -8.789 12.117 16.766 1 98.81 75 LEU B O 1
ATOM 2060 N N . ASN B 1 76 ? -8.234 10.047 16.062 1 98.94 76 ASN B N 1
ATOM 2061 C CA . ASN B 1 76 ? -7.262 9.859 17.141 1 98.94 76 ASN B CA 1
ATOM 2062 C C . ASN B 1 76 ? -6.105 10.844 17.031 1 98.94 76 ASN B C 1
ATOM 2064 O O . ASN B 1 76 ? -5.676 11.414 18.031 1 98.94 76 ASN B O 1
ATOM 2068 N N . LEU B 1 77 ? -5.594 11.039 15.805 1 98.94 77 LEU B N 1
ATOM 2069 C CA . LEU B 1 77 ? -4.551 12.031 15.586 1 98.94 77 LEU B CA 1
ATOM 2070 C C . LEU B 1 77 ? -5.043 13.43 15.953 1 98.94 77 LEU B C 1
ATOM 2072 O O . LEU B 1 77 ? -4.367 14.156 16.672 1 98.94 77 LEU B O 1
ATOM 2076 N N . ARG B 1 78 ? -6.219 13.773 15.445 1 98.81 78 ARG B N 1
ATOM 2077 C CA . ARG B 1 78 ? -6.82 15.086 15.648 1 98.81 78 ARG B CA 1
ATOM 2078 C C . ARG B 1 78 ? -6.953 15.406 17.125 1 98.81 78 ARG B C 1
ATOM 2080 O O . ARG B 1 78 ? -6.691 16.531 17.562 1 98.81 78 ARG B O 1
ATOM 2087 N N . ASN B 1 79 ? -7.277 14.414 17.938 1 98.75 79 ASN B N 1
ATOM 2088 C CA . ASN B 1 79 ? -7.715 14.648 19.297 1 98.75 79 ASN B CA 1
ATOM 2089 C C . ASN B 1 79 ? -6.566 14.508 20.297 1 98.75 79 ASN B C 1
ATOM 2091 O O . ASN B 1 79 ? -6.742 14.719 21.5 1 98.75 79 ASN B O 1
ATOM 2095 N N . ASN B 1 80 ? -5.402 14.148 19.859 1 98.81 80 ASN B N 1
ATOM 2096 C CA . ASN B 1 80 ? -4.25 14.008 20.75 1 98.81 80 ASN B CA 1
ATOM 2097 C C . ASN B 1 80 ? -3.561 15.344 20.984 1 98.81 80 ASN B C 1
ATOM 2099 O O . ASN B 1 80 ? -2.904 15.883 20.094 1 98.81 80 ASN B O 1
ATOM 2103 N N . LYS B 1 81 ? -3.623 15.875 22.203 1 98.56 81 LYS B N 1
ATOM 2104 C CA . LYS B 1 81 ? -3.154 17.219 22.531 1 98.56 81 LYS B CA 1
ATOM 2105 C C . LYS B 1 81 ? -1.639 17.328 22.391 1 98.56 81 LYS B C 1
ATOM 2107 O O . LYS B 1 81 ? -1.125 18.328 21.891 1 98.56 81 LYS B O 1
ATOM 2112 N N . LYS B 1 82 ? -0.936 16.312 22.844 1 98.62 82 LYS B N 1
ATOM 2113 C CA . LYS B 1 82 ? 0.52 16.344 22.719 1 98.62 82 LYS B CA 1
ATOM 2114 C C . LYS B 1 82 ? 0.956 16.438 21.266 1 98.62 82 LYS B C 1
ATOM 2116 O O . LYS B 1 82 ? 1.824 17.234 20.922 1 98.62 82 LYS B O 1
ATOM 2121 N N . LEU B 1 83 ? 0.382 15.625 20.438 1 98.94 83 LEU B N 1
ATOM 2122 C CA . LEU B 1 83 ? 0.691 15.664 19.016 1 98.94 83 LEU B CA 1
ATOM 2123 C C . LEU B 1 83 ? 0.359 17.031 18.406 1 98.94 83 LEU B C 1
ATOM 2125 O O . LEU B 1 83 ? 1.146 17.578 17.641 1 98.94 83 LEU B O 1
ATOM 2129 N N . ALA B 1 84 ? -0.797 17.547 18.75 1 98.88 84 ALA B N 1
ATOM 2130 C CA . ALA B 1 84 ? -1.215 18.859 18.25 1 98.88 84 ALA B CA 1
ATOM 2131 C C . ALA B 1 84 ? -0.172 19.922 18.562 1 98.88 84 ALA B C 1
ATOM 2133 O O . ALA B 1 84 ? 0.226 20.703 17.688 1 98.88 84 ALA B O 1
ATOM 2134 N N . ASP B 1 85 ? 0.243 19.938 19.812 1 98.88 85 ASP B N 1
ATOM 2135 C CA . ASP B 1 85 ? 1.226 20.922 20.25 1 98.88 85 ASP B CA 1
ATOM 2136 C C . ASP B 1 85 ? 2.529 20.781 19.469 1 98.88 85 ASP B C 1
ATOM 2138 O O . ASP B 1 85 ? 3.117 21.781 19.047 1 98.88 85 ASP B O 1
ATOM 2142 N N . LEU B 1 86 ? 2.996 19.594 19.281 1 98.94 86 LEU B N 1
ATOM 2143 C CA . LEU B 1 86 ? 4.238 19.344 18.562 1 98.94 86 LEU B CA 1
ATOM 2144 C C . LEU B 1 86 ? 4.117 19.766 17.109 1 98.94 86 LEU B C 1
ATOM 2146 O O . LEU B 1 86 ? 5.035 20.375 16.547 1 98.94 86 LEU B O 1
ATOM 2150 N N . MET B 1 87 ? 3.004 19.469 16.484 1 98.94 87 MET B N 1
ATOM 2151 C CA . MET B 1 87 ? 2.799 19.781 15.07 1 98.94 87 MET B CA 1
ATOM 2152 C C . MET B 1 87 ? 2.75 21.297 14.859 1 98.94 87 MET B C 1
ATOM 2154 O O . MET B 1 87 ? 3.273 21.797 13.867 1 98.94 87 MET B O 1
ATOM 2158 N N . ILE B 1 88 ? 2.094 21.969 15.75 1 98.88 88 ILE B N 1
ATOM 2159 C CA . ILE B 1 88 ? 2.023 23.438 15.672 1 98.88 88 ILE B CA 1
ATOM 2160 C C . ILE B 1 88 ? 3.424 24.016 15.812 1 98.88 88 ILE B C 1
ATOM 2162 O O . ILE B 1 88 ? 3.814 24.906 15.039 1 98.88 88 ILE B O 1
ATOM 2166 N N . GLN B 1 89 ? 4.164 23.5 16.781 1 98.81 89 GLN B N 1
ATOM 2167 C CA . GLN B 1 89 ? 5.531 23.969 17 1 98.81 89 GLN B CA 1
ATOM 2168 C C . GLN B 1 89 ? 6.406 23.703 15.773 1 98.81 89 GLN B C 1
ATOM 2170 O O . GLN B 1 89 ? 7.203 24.562 15.375 1 98.81 89 GLN B O 1
ATOM 2175 N N . ARG B 1 90 ? 6.27 22.609 15.219 1 98.62 90 ARG B N 1
ATOM 2176 C CA . ARG B 1 90 ? 7.027 22.234 14.023 1 98.62 90 ARG B CA 1
ATOM 2177 C C . ARG B 1 90 ? 6.715 23.156 12.859 1 98.62 90 ARG B C 1
ATOM 2179 O O . ARG B 1 90 ? 7.621 23.625 12.164 1 98.62 90 ARG B O 1
ATOM 2186 N N . ASN B 1 91 ? 5.461 23.328 12.688 1 98.75 91 ASN B N 1
ATOM 2187 C CA . ASN B 1 91 ? 5.043 24.188 11.578 1 98.75 91 ASN B CA 1
ATOM 2188 C C . ASN B 1 91 ? 5.578 25.609 11.734 1 98.75 91 ASN B C 1
ATOM 2190 O O . ASN B 1 91 ? 6.039 26.219 10.766 1 98.75 91 ASN B O 1
ATOM 2194 N N . LYS B 1 92 ? 5.562 26.125 12.891 1 98.44 92 LYS B N 1
ATOM 2195 C CA . LYS B 1 92 ? 6.098 27.453 13.18 1 98.44 92 LYS B CA 1
ATOM 2196 C C . LYS B 1 92 ? 7.594 27.516 12.891 1 98.44 92 LYS B C 1
ATOM 2198 O O . LYS B 1 92 ? 8.109 28.562 12.484 1 98.44 92 LYS B O 1
ATOM 2203 N N . ALA B 1 93 ? 8.25 26.422 13.055 1 98.5 93 ALA B N 1
ATOM 2204 C CA . ALA B 1 93 ? 9.688 26.344 12.836 1 98.5 93 ALA B CA 1
ATOM 2205 C C . ALA B 1 93 ? 10.008 26.094 11.367 1 98.5 93 ALA B C 1
ATOM 2207 O O . ALA B 1 93 ? 11.172 25.922 10.992 1 98.5 93 ALA B O 1
ATOM 2208 N N . GLY B 1 94 ? 9.008 26.047 10.508 1 98.38 94 GLY B N 1
ATOM 2209 C CA . GLY B 1 94 ? 9.211 25.922 9.07 1 98.38 94 GLY B CA 1
ATOM 2210 C C . GLY B 1 94 ? 9.359 24.5 8.602 1 98.38 94 GLY B C 1
ATOM 2211 O O . GLY B 1 94 ? 9.844 24.25 7.496 1 98.38 94 GLY B O 1
ATOM 2212 N N . LYS B 1 95 ? 8.984 23.531 9.477 1 98.75 95 LYS B N 1
ATOM 2213 C CA . LYS B 1 95 ? 9.055 22.125 9.094 1 98.75 95 LYS B CA 1
ATOM 2214 C C . LYS B 1 95 ? 7.793 21.688 8.359 1 98.75 95 LYS B C 1
ATOM 2216 O O . LYS B 1 95 ? 6.715 22.25 8.586 1 98.75 95 LYS B O 1
ATOM 2221 N N . TRP B 1 96 ? 7.898 20.719 7.48 1 98.88 96 TRP B N 1
ATOM 2222 C CA . TRP B 1 96 ? 6.805 20.25 6.637 1 98.88 96 TRP B CA 1
ATOM 2223 C C . TRP B 1 96 ? 5.871 19.328 7.41 1 98.88 96 TRP B C 1
ATOM 2225 O O . TRP B 1 96 ? 6.328 18.516 8.211 1 98.88 96 TRP B O 1
ATOM 2235 N N . ASP B 1 97 ? 4.598 19.469 7.141 1 98.94 97 ASP B N 1
ATOM 2236 C CA . ASP B 1 97 ? 3.562 18.562 7.633 1 98.94 97 ASP B CA 1
ATOM 2237 C C . ASP B 1 97 ? 2.729 18.016 6.48 1 98.94 97 ASP B C 1
ATOM 2239 O O . ASP B 1 97 ? 2.354 18.75 5.566 1 98.94 97 ASP B O 1
ATOM 2243 N N . ALA B 1 98 ? 2.463 16.734 6.477 1 98.94 98 ALA B N 1
ATOM 2244 C CA . ALA B 1 98 ? 1.711 16.078 5.406 1 98.94 98 ALA B CA 1
ATOM 2245 C C . ALA B 1 98 ? 0.575 15.234 5.969 1 98.94 98 ALA B C 1
ATOM 2247 O O . ALA B 1 98 ? 0.69 14.68 7.066 1 98.94 98 ALA B O 1
ATOM 2248 N N . ALA B 1 99 ? -0.523 15.156 5.289 1 98.94 99 ALA B N 1
ATOM 2249 C CA . ALA B 1 99 ? -1.678 14.344 5.664 1 98.94 99 ALA B CA 1
ATOM 2250 C C . ALA B 1 99 ? -2.508 13.969 4.438 1 98.94 99 ALA B C 1
ATOM 2252 O O . ALA B 1 99 ? -2.6 14.75 3.484 1 98.94 99 ALA B O 1
ATOM 2253 N N . MET B 1 100 ? -3.131 12.82 4.477 1 98.81 100 MET B N 1
ATOM 2254 C CA . MET B 1 100 ? -3.969 12.445 3.34 1 98.81 100 MET B CA 1
ATOM 2255 C C . MET B 1 100 ? -5.285 11.836 3.811 1 98.81 100 MET B C 1
ATOM 2257 O O . MET B 1 100 ? -5.43 11.492 4.984 1 98.81 100 MET B O 1
ATOM 2261 N N . CYS B 1 101 ? -6.281 11.703 2.781 1 98.81 101 CYS B N 1
ATOM 2262 C CA . CYS B 1 101 ? -7.559 11.047 3.035 1 98.81 101 CYS B CA 1
ATOM 2263 C C . CYS B 1 101 ? -8.336 11.766 4.133 1 98.81 101 CYS B C 1
ATOM 2265 O O . CYS B 1 101 ? -8.656 12.953 4 1 98.81 101 CYS B O 1
ATOM 2267 N N . ALA B 1 102 ? -8.609 11.188 5.234 1 98.88 102 ALA B N 1
ATOM 2268 C CA . ALA B 1 102 ? -9.352 11.805 6.336 1 98.88 102 ALA B CA 1
ATOM 2269 C C . ALA B 1 102 ? -8.422 12.594 7.254 1 98.88 102 ALA B C 1
ATOM 2271 O O . ALA B 1 102 ? -8.867 13.484 7.977 1 98.88 102 ALA B O 1
ATOM 2272 N N . ALA B 1 103 ? -7.129 12.406 7.215 1 98.94 103 ALA B N 1
ATOM 2273 C CA . ALA B 1 103 ? -6.168 12.875 8.219 1 98.94 103 ALA B CA 1
ATOM 2274 C C . ALA B 1 103 ? -6.043 14.391 8.188 1 98.94 103 ALA B C 1
ATOM 2276 O O . ALA B 1 103 ? -5.73 15.008 9.211 1 98.94 103 ALA B O 1
ATOM 2277 N N . PRO B 1 104 ? -6.316 15.062 7.035 1 98.94 104 PRO B N 1
ATOM 2278 C CA . PRO B 1 104 ? -6.23 16.531 7.02 1 98.94 104 PRO B CA 1
ATOM 2279 C C . PRO B 1 104 ? -7.18 17.188 8.016 1 98.94 104 PRO B C 1
ATOM 2281 O O . PRO B 1 104 ? -7 18.359 8.367 1 98.94 104 PRO B O 1
ATOM 2284 N N . ILE B 1 105 ? -8.172 16.484 8.578 1 98.88 105 ILE B N 1
ATOM 2285 C CA . ILE B 1 105 ? -9.023 17.062 9.609 1 98.88 105 ILE B CA 1
ATOM 2286 C C . ILE B 1 105 ? -8.18 17.422 10.828 1 98.88 105 ILE B C 1
ATOM 2288 O O . ILE B 1 105 ? -8.484 18.391 11.531 1 98.88 105 ILE B O 1
ATOM 2292 N N . ALA B 1 106 ? -7.105 16.641 11.117 1 98.88 106 ALA B N 1
ATOM 2293 C CA . ALA B 1 106 ? -6.207 16.938 12.227 1 98.88 106 ALA B CA 1
ATOM 2294 C C . ALA B 1 106 ? -5.473 18.25 11.992 1 98.88 106 ALA B C 1
ATOM 2296 O O . ALA B 1 106 ? -5.43 19.109 12.875 1 98.88 106 ALA B O 1
ATOM 2297 N N . LEU B 1 107 ? -4.91 18.406 10.75 1 98.88 107 LEU B N 1
ATOM 2298 C CA . LEU B 1 107 ? -4.195 19.641 10.438 1 98.88 107 LEU B CA 1
ATOM 2299 C C . LEU B 1 107 ? -5.125 20.844 10.523 1 98.88 107 LEU B C 1
ATOM 2301 O O . LEU B 1 107 ? -4.711 21.922 10.961 1 98.88 107 LEU B O 1
ATOM 2305 N N . GLY B 1 108 ? -6.363 20.656 10.023 1 98.75 108 GLY B N 1
ATOM 2306 C CA . GLY B 1 108 ? -7.352 21.703 10.18 1 98.75 108 GLY B CA 1
ATOM 2307 C C . GLY B 1 108 ? -7.609 22.078 11.625 1 98.75 108 GLY B C 1
ATOM 2308 O O . GLY B 1 108 ? -7.633 23.266 11.977 1 98.75 108 GLY B O 1
ATOM 2309 N N . HIS B 1 109 ? -7.781 21.078 12.453 1 98.62 109 HIS B N 1
ATOM 2310 C CA . HIS B 1 109 ? -8.031 21.281 13.875 1 98.62 109 HIS B CA 1
ATOM 2311 C C . HIS B 1 109 ? -6.867 22 14.555 1 98.62 109 HIS B C 1
ATOM 2313 O O . HIS B 1 109 ? -7.066 22.797 15.461 1 98.62 109 HIS B O 1
ATOM 2319 N N . TYR B 1 110 ? -5.637 21.656 14.125 1 98.56 110 TYR B N 1
ATOM 2320 C CA . TYR B 1 110 ? -4.426 22.25 14.68 1 98.56 110 TYR B CA 1
ATOM 2321 C C . TYR B 1 110 ? -4.277 23.703 14.234 1 98.56 110 TYR B C 1
ATOM 2323 O O . TYR B 1 110 ? -3.398 24.422 14.719 1 98.56 110 TYR B O 1
ATOM 2331 N N . GLY B 1 111 ? -5.078 24.156 13.203 1 98.25 111 GLY B N 1
ATOM 2332 C CA . GLY B 1 111 ? -4.988 25.5 12.664 1 98.25 111 GLY B CA 1
ATOM 2333 C C . GLY B 1 111 ? -3.955 25.625 11.562 1 98.25 111 GLY B C 1
ATOM 2334 O O . GLY B 1 111 ? -3.682 26.734 11.086 1 98.25 111 GLY B O 1
ATOM 2335 N N . LEU B 1 112 ? -3.459 24.531 11.109 1 98.62 112 LEU B N 1
ATOM 2336 C CA . LEU B 1 112 ? -2.332 24.547 10.188 1 98.62 112 LEU B CA 1
ATOM 2337 C C . LEU B 1 112 ? -2.809 24.781 8.758 1 98.62 112 LEU B C 1
ATOM 2339 O O . LEU B 1 112 ? -2.01 25.109 7.875 1 98.62 112 LEU B O 1
ATOM 2343 N N . LEU B 1 113 ? -4.105 24.656 8.508 1 98.75 113 LEU B N 1
ATOM 2344 C CA . LEU B 1 113 ? -4.617 24.812 7.148 1 98.75 113 LEU B CA 1
ATOM 2345 C C . LEU B 1 113 ? -5.168 26.219 6.934 1 98.75 113 LEU B C 1
ATOM 2347 O O . LEU B 1 113 ? -5.719 26.516 5.875 1 98.75 113 LEU B O 1
ATOM 2351 N N . GLU B 1 114 ? -5.023 27.094 7.957 1 98.06 114 GLU B N 1
ATOM 2352 C CA . GLU B 1 114 ? -5.465 28.469 7.793 1 98.06 114 GLU B CA 1
ATOM 2353 C C . GLU B 1 114 ? -4.73 29.156 6.637 1 98.06 114 GLU B C 1
ATOM 2355 O O . GLU B 1 114 ? -3.508 29.312 6.684 1 98.06 114 GLU B O 1
ATOM 2360 N N . GLY B 1 115 ? -5.469 29.516 5.59 1 98.5 115 GLY B N 1
ATOM 2361 C CA . GLY B 1 115 ? -4.91 30.203 4.434 1 98.5 115 GLY B CA 1
ATOM 2362 C C . GLY B 1 115 ? -4.129 29.281 3.518 1 98.5 115 GLY B C 1
ATOM 2363 O O . GLY B 1 115 ? -3.566 29.719 2.514 1 98.5 115 GLY B O 1
ATOM 2364 N N . ALA B 1 116 ? -4.133 28.031 3.803 1 98.75 116 ALA B N 1
ATOM 2365 C CA . ALA B 1 116 ? -3.303 27.094 3.053 1 98.75 116 ALA B CA 1
ATOM 2366 C C . ALA B 1 116 ? -4.113 26.391 1.961 1 98.75 116 ALA B C 1
ATOM 2368 O O . ALA B 1 116 ? -5.324 26.219 2.098 1 98.75 116 ALA B O 1
ATOM 2369 N N . ASN B 1 117 ? -3.508 26.031 0.863 1 98.88 117 ASN B N 1
ATOM 2370 C CA . ASN B 1 117 ? -4.074 25.109 -0.116 1 98.88 117 ASN B CA 1
ATOM 2371 C C . ASN B 1 117 ? -3.969 23.656 0.351 1 98.88 117 ASN B C 1
ATOM 2373 O O . ASN B 1 117 ? -2.932 23.234 0.869 1 98.88 117 ASN B O 1
ATOM 2377 N N . TYR B 1 118 ? -5.051 22.938 0.256 1 98.88 118 TYR B N 1
ATOM 2378 C CA . TYR B 1 118 ? -5.02 21.547 0.706 1 98.88 118 TYR B CA 1
ATOM 2379 C C . TYR B 1 118 ? -6.027 20.703 -0.064 1 98.88 118 TYR B C 1
ATOM 2381 O O . TYR B 1 118 ? -6.832 21.234 -0.833 1 98.88 118 TYR B O 1
ATOM 2389 N N . THR B 1 119 ? -5.965 19.422 -0.042 1 98.94 119 THR B N 1
ATOM 2390 C CA . THR B 1 119 ? -6.965 18.469 -0.487 1 98.94 119 THR B CA 1
ATOM 2391 C C . THR B 1 119 ? -7.184 17.391 0.572 1 98.94 119 THR B C 1
ATOM 2393 O O . THR B 1 119 ? -6.539 17.406 1.622 1 98.94 119 THR B O 1
ATOM 2396 N N . CYS B 1 120 ? -8.117 16.609 0.485 1 98.88 120 CYS B N 1
ATOM 2397 C CA . CYS B 1 120 ? -8.477 15.539 1.408 1 98.88 120 CYS B CA 1
ATOM 2398 C C . CYS B 1 120 ? -9.438 14.547 0.752 1 98.88 120 CYS B C 1
ATOM 2400 O O . CYS B 1 120 ? -9.766 14.688 -0.427 1 98.88 120 CYS B O 1
ATOM 2402 N N . TYR B 1 121 ? -9.758 13.523 1.431 1 98.88 121 TYR B N 1
ATOM 2403 C CA . TYR B 1 121 ? -10.781 12.594 0.953 1 98.88 121 TYR B CA 1
ATOM 2404 C C . TYR B 1 121 ? -12.117 13.305 0.771 1 98.88 121 TYR B C 1
ATOM 2406 O O . TYR B 1 121 ? -12.5 14.133 1.594 1 98.88 121 TYR B O 1
ATOM 2414 N N . PRO B 1 122 ? -12.898 12.961 -0.307 1 98.56 122 PRO B N 1
ATOM 2415 C CA . PRO B 1 122 ? -14.188 13.609 -0.545 1 98.56 122 PRO B CA 1
ATOM 2416 C C . PRO B 1 122 ? -15.117 13.539 0.665 1 98.56 122 PRO B C 1
ATOM 2418 O O . PRO B 1 122 ? -15.289 12.461 1.25 1 98.56 122 PRO B O 1
ATOM 2421 N N . GLY B 1 123 ? -15.68 14.656 1.021 1 97.5 123 GLY B N 1
ATOM 2422 C CA . GLY B 1 123 ? -16.625 14.719 2.129 1 97.5 123 GLY B CA 1
ATOM 2423 C C . GLY B 1 123 ? -16.016 15.32 3.387 1 97.5 123 GLY B C 1
ATOM 2424 O O . GLY B 1 123 ? -16.734 15.875 4.219 1 97.5 123 GLY B O 1
ATOM 2425 N N . PHE B 1 124 ? -14.703 15.227 3.562 1 98.5 124 PHE B N 1
ATOM 2426 C CA . PHE B 1 124 ? -14.062 15.688 4.789 1 98.5 124 PHE B CA 1
ATOM 2427 C C . PHE B 1 124 ? -13.781 17.188 4.73 1 98.5 124 PHE B C 1
ATOM 2429 O O . PHE B 1 124 ? -13.5 17.812 5.758 1 98.5 124 PHE B O 1
ATOM 2436 N N . GLU B 1 125 ? -13.805 17.781 3.488 1 97.94 125 GLU B N 1
ATOM 2437 C CA . GLU B 1 125 ? -13.555 19.203 3.373 1 97.94 125 GLU B CA 1
ATOM 2438 C C . GLU B 1 125 ? -14.586 20.016 4.16 1 97.94 125 GLU B C 1
ATOM 2440 O O . GLU B 1 125 ? -14.281 21.094 4.68 1 97.94 125 GLU B O 1
ATOM 2445 N N . LYS B 1 126 ? -15.797 19.531 4.289 1 96.94 126 LYS B N 1
ATOM 2446 C CA . LYS B 1 126 ? -16.828 20.219 5.066 1 96.94 126 LYS B CA 1
ATOM 2447 C C . LYS B 1 126 ? -16.438 20.297 6.543 1 96.94 126 LYS B C 1
ATOM 2449 O O . LYS B 1 126 ? -16.578 21.344 7.172 1 96.94 126 LYS B O 1
ATOM 2454 N N . GLN B 1 127 ? -16.031 19.188 7.012 1 96.62 127 GLN B N 1
ATOM 2455 C CA . GLN B 1 127 ? -15.586 19.141 8.398 1 96.62 127 GLN B CA 1
ATOM 2456 C C . GLN B 1 127 ? -14.383 20.047 8.633 1 96.62 127 GLN B C 1
ATOM 2458 O O . GLN B 1 127 ? -14.305 20.734 9.656 1 96.62 127 GLN B O 1
ATOM 2463 N N . ILE B 1 128 ? -13.461 20.062 7.746 1 98.31 128 ILE B N 1
ATOM 2464 C CA . ILE B 1 128 ? -12.258 20.891 7.852 1 98.31 128 ILE B CA 1
ATOM 2465 C C . ILE B 1 128 ? -12.648 22.375 7.82 1 98.31 128 ILE B C 1
ATOM 2467 O O . ILE B 1 128 ? -12.125 23.172 8.602 1 98.31 128 ILE B O 1
ATOM 2471 N N . GLU B 1 129 ? -13.555 22.703 6.965 1 96.81 129 GLU B N 1
ATOM 2472 C CA . GLU B 1 129 ? -14 24.094 6.812 1 96.81 129 GLU B CA 1
ATOM 2473 C C . GLU B 1 129 ? -14.656 24.609 8.086 1 96.81 129 GLU B C 1
ATOM 2475 O O . GLU B 1 129 ? -14.578 25.797 8.398 1 96.81 129 GLU B O 1
ATOM 2480 N N . GLU B 1 130 ? -15.297 23.766 8.805 1 96.12 130 GLU B N 1
ATOM 2481 C CA . GLU B 1 130 ? -15.938 24.141 10.062 1 96.12 130 GLU B CA 1
ATOM 2482 C C . GLU B 1 130 ? -14.914 24.609 11.086 1 96.12 130 GLU B C 1
ATOM 2484 O O . GLU B 1 130 ? -15.18 25.531 11.859 1 96.12 130 GLU B O 1
ATOM 2489 N N . GLU B 1 131 ? -13.75 24.047 11.117 1 94.06 131 GLU B N 1
ATOM 2490 C CA . GLU B 1 131 ? -12.727 24.375 12.109 1 94.06 131 GLU B CA 1
ATOM 2491 C C . GLU B 1 131 ? -11.695 25.344 11.531 1 94.06 131 GLU B C 1
ATOM 2493 O O . GLU B 1 131 ? -11.031 26.062 12.281 1 94.06 131 GLU B O 1
ATOM 2498 N N . CYS B 1 132 ? -11.539 25.25 10.297 1 95.56 132 CYS B N 1
ATOM 2499 C CA . CYS B 1 132 ? -10.578 26.094 9.594 1 95.56 132 CYS B CA 1
ATOM 2500 C C . CYS B 1 132 ? -11.188 26.656 8.312 1 95.56 132 CYS B C 1
ATOM 2502 O O . CYS B 1 132 ? -10.828 26.234 7.211 1 95.56 132 CYS B O 1
ATOM 2504 N N . PRO B 1 133 ? -11.992 27.688 8.414 1 95.69 133 PRO B N 1
ATOM 2505 C CA . PRO B 1 133 ? -12.812 28.172 7.297 1 95.69 133 PRO B CA 1
ATOM 2506 C C . PRO B 1 133 ? -11.984 28.859 6.219 1 95.69 133 PRO B C 1
ATOM 2508 O O . PRO B 1 133 ? -12.461 29.062 5.098 1 95.69 133 PRO B O 1
ATOM 2511 N N . ASN B 1 134 ? -10.742 29.234 6.426 1 96.62 134 ASN B N 1
ATOM 2512 C CA . ASN B 1 134 ? -9.969 30.031 5.469 1 96.62 134 ASN B CA 1
ATOM 2513 C C . ASN B 1 134 ? -9.016 29.156 4.66 1 96.62 134 ASN B C 1
ATOM 2515 O O . ASN B 1 134 ? -8.18 29.672 3.914 1 96.62 134 ASN B O 1
ATOM 2519 N N . GLY B 1 135 ? -9.07 27.844 4.84 1 98.12 135 GLY B N 1
ATOM 2520 C CA . GLY B 1 135 ? -8.312 26.969 3.963 1 98.12 135 GLY B CA 1
ATOM 2521 C C . GLY B 1 135 ? -8.844 26.938 2.545 1 98.12 135 GLY B C 1
ATOM 2522 O O . GLY B 1 135 ? -10.016 27.234 2.311 1 98.12 135 GLY B O 1
ATOM 2523 N N . HIS B 1 136 ? -8.023 26.594 1.571 1 98.62 136 HIS B N 1
ATOM 2524 C CA . HIS B 1 136 ? -8.398 26.531 0.162 1 98.62 136 HIS B CA 1
ATOM 2525 C C . HIS B 1 136 ? -8.375 25.094 -0.349 1 98.62 136 HIS B C 1
ATOM 2527 O O . HIS B 1 136 ? -7.316 24.547 -0.665 1 98.62 136 HIS B O 1
ATOM 2533 N N . PHE B 1 137 ? -9.547 24.594 -0.522 1 98.5 137 PHE B N 1
ATOM 2534 C CA . PHE B 1 137 ? -9.703 23.203 -0.929 1 98.5 137 PHE B CA 1
ATOM 2535 C C . PHE B 1 137 ? -9.5 23.047 -2.432 1 98.5 137 PHE B C 1
ATOM 2537 O O . PHE B 1 137 ? -9.953 23.891 -3.213 1 98.5 137 PHE B O 1
ATOM 2544 N N . SER B 1 138 ? -8.766 22.062 -2.836 1 98.38 138 SER B N 1
ATOM 2545 C CA . SER B 1 138 ? -8.562 21.641 -4.215 1 98.38 138 SER B CA 1
ATOM 2546 C C . SER B 1 138 ? -8.906 20.156 -4.395 1 98.38 138 SER B C 1
ATOM 2548 O O . SER B 1 138 ? -8.93 19.406 -3.422 1 98.38 138 SER B O 1
ATOM 2550 N N . THR B 1 139 ? -9.242 19.734 -5.621 1 98.06 139 THR B N 1
ATOM 2551 C CA . THR B 1 139 ? -9.516 18.328 -5.902 1 98.06 139 THR B CA 1
ATOM 2552 C C . THR B 1 139 ? -8.328 17.672 -6.586 1 98.06 139 THR B C 1
ATOM 2554 O O . THR B 1 139 ? -8.438 16.547 -7.102 1 98.06 139 THR B O 1
ATOM 2557 N N . ASP B 1 140 ? -7.188 18.375 -6.613 1 98.56 140 ASP B N 1
ATOM 2558 C CA . ASP B 1 140 ? -5.977 17.797 -7.203 1 98.56 140 ASP B CA 1
ATOM 2559 C C . ASP B 1 140 ? -5.531 16.547 -6.445 1 98.56 140 ASP B C 1
ATOM 2561 O O . ASP B 1 140 ? -5.809 16.406 -5.25 1 98.56 140 ASP B O 1
ATOM 2565 N N . ILE B 1 141 ? -4.867 15.68 -7.113 1 98.81 141 ILE B N 1
ATOM 2566 C CA . ILE B 1 141 ? -4.445 14.398 -6.555 1 98.81 141 ILE B CA 1
ATOM 2567 C C . ILE B 1 141 ? -3.529 14.633 -5.355 1 98.81 141 ILE B C 1
ATOM 2569 O O . ILE B 1 141 ? -3.6 13.914 -4.359 1 98.81 141 ILE B O 1
ATOM 2573 N N . THR B 1 142 ? -2.586 15.562 -5.445 1 98.81 142 THR B N 1
ATOM 2574 C CA . THR B 1 142 ? -1.751 16.062 -4.359 1 98.81 142 THR B CA 1
ATOM 2575 C C . THR B 1 142 ? -1.681 17.578 -4.383 1 98.81 142 THR B C 1
ATOM 2577 O O . THR B 1 142 ? -1.726 18.188 -5.449 1 98.81 142 THR B O 1
ATOM 2580 N N . VAL B 1 143 ? -1.65 18.188 -3.244 1 98.94 143 VAL B N 1
ATOM 2581 C CA . VAL B 1 143 ? -1.498 19.641 -3.107 1 98.94 143 VAL B CA 1
ATOM 2582 C C . VAL B 1 143 ? -0.294 19.953 -2.221 1 98.94 143 VAL B C 1
ATOM 2584 O O . VAL B 1 143 ? -0.178 19.422 -1.113 1 98.94 143 VAL B O 1
ATOM 2587 N N . VAL B 1 144 ? 0.622 20.719 -2.754 1 98.94 144 VAL B N 1
ATOM 2588 C CA . VAL B 1 144 ? 1.776 21.203 -2.006 1 98.94 144 VAL B CA 1
ATOM 2589 C C . VAL B 1 144 ? 1.65 22.719 -1.779 1 98.94 144 VAL B C 1
ATOM 2591 O O . VAL B 1 144 ? 1.599 23.484 -2.736 1 98.94 144 VAL B O 1
ATOM 2594 N N . ASP B 1 145 ? 1.538 23.141 -0.543 1 98.94 145 ASP B N 1
ATOM 2595 C CA . ASP B 1 145 ? 1.571 24.562 -0.191 1 98.94 145 ASP B CA 1
ATOM 2596 C C . ASP B 1 145 ? 2.918 24.938 0.421 1 98.94 145 ASP B C 1
ATOM 2598 O O . ASP B 1 145 ? 3.152 24.719 1.609 1 98.94 145 ASP B O 1
ATOM 2602 N N . LYS B 1 146 ? 3.812 25.578 -0.316 1 98.75 146 LYS B N 1
ATOM 2603 C CA . LYS B 1 146 ? 5.188 25.859 0.085 1 98.75 146 LYS B CA 1
ATOM 2604 C C . LYS B 1 146 ? 5.23 26.953 1.151 1 98.75 146 LYS B C 1
ATOM 2606 O O . LYS B 1 146 ? 6.133 26.969 1.989 1 98.75 146 LYS B O 1
ATOM 2611 N N . GLU B 1 147 ? 4.316 27.828 1.045 1 98.62 147 GLU B N 1
ATOM 2612 C CA . GLU B 1 147 ? 4.273 28.922 2.008 1 98.62 147 GLU B CA 1
ATOM 2613 C C . GLU B 1 147 ? 3.945 28.422 3.408 1 98.62 147 GLU B C 1
ATOM 2615 O O . GLU B 1 147 ? 4.602 28.797 4.383 1 98.62 147 GLU B O 1
ATOM 2620 N N . HIS B 1 148 ? 2.99 27.516 3.527 1 98.81 148 HIS B N 1
ATOM 2621 C CA . HIS B 1 148 ? 2.52 27.047 4.828 1 98.81 148 HIS B CA 1
ATOM 2622 C C . HIS B 1 148 ? 3.184 25.734 5.215 1 98.81 148 HIS B C 1
ATOM 2624 O O . HIS B 1 148 ? 2.957 25.219 6.312 1 98.81 148 HIS B O 1
ATOM 2630 N N . LYS B 1 149 ? 3.936 25.109 4.309 1 98.88 149 LYS B N 1
ATOM 2631 C CA . LYS B 1 149 ? 4.66 23.859 4.527 1 98.88 149 LYS B CA 1
ATOM 2632 C C . LYS B 1 149 ? 3.699 22.703 4.789 1 98.88 149 LYS B C 1
ATOM 2634 O O . LYS B 1 149 ? 3.852 21.969 5.77 1 98.88 149 LYS B O 1
ATOM 2639 N N . ILE B 1 150 ? 2.732 22.547 3.795 1 98.94 150 ILE B N 1
ATOM 2640 C CA . ILE B 1 150 ? 1.691 21.531 3.912 1 98.94 150 ILE B CA 1
ATOM 2641 C C . ILE B 1 150 ? 1.645 20.688 2.637 1 98.94 150 ILE B C 1
ATOM 2643 O O . ILE B 1 150 ? 1.719 21.234 1.529 1 98.94 150 ILE B O 1
ATOM 2647 N N . ILE B 1 151 ? 1.63 19.375 2.758 1 98.94 151 ILE B N 1
ATOM 2648 C CA . ILE B 1 151 ? 1.372 18.453 1.668 1 98.94 151 ILE B CA 1
ATOM 2649 C C . ILE B 1 151 ? 0.137 17.609 1.987 1 98.94 151 ILE B C 1
ATOM 2651 O O . ILE B 1 151 ? 0.019 17.062 3.084 1 98.94 151 ILE B O 1
ATOM 2655 N N . THR B 1 152 ? -0.839 17.547 1.114 1 98.94 152 THR B N 1
ATOM 2656 C CA . THR B 1 152 ? -2.018 16.719 1.333 1 98.94 152 THR B CA 1
ATOM 2657 C C . THR B 1 152 ? -2.352 15.914 0.079 1 98.94 152 THR B C 1
ATOM 2659 O O . THR B 1 152 ? -1.912 16.25 -1.02 1 98.94 152 THR B O 1
ATOM 2662 N N . SER B 1 153 ? -3.025 14.867 0.219 1 98.94 153 SER B N 1
ATOM 2663 C CA . SER B 1 153 ? -3.531 14.039 -0.871 1 98.94 153 SER B CA 1
ATOM 2664 C C . SER B 1 153 ? -4.918 13.492 -0.552 1 98.94 153 SER B C 1
ATOM 2666 O O . SER B 1 153 ? -5.496 13.82 0.49 1 98.94 153 SER B O 1
ATOM 2668 N N . ARG B 1 154 ? -5.551 12.758 -1.376 1 98.44 154 ARG B N 1
ATOM 2669 C CA . ARG B 1 154 ? -6.992 12.531 -1.388 1 98.44 154 ARG B CA 1
ATOM 2670 C C . ARG B 1 154 ? -7.34 11.219 -0.692 1 98.44 154 ARG B C 1
ATOM 2672 O O . ARG B 1 154 ? -7.914 11.219 0.399 1 98.44 154 ARG B O 1
ATOM 2679 N N . GLY B 1 155 ? -7.195 10.008 -1.303 1 98.31 155 GLY B N 1
ATOM 2680 C CA . GLY B 1 155 ? -7.605 8.742 -0.73 1 98.31 155 GLY B CA 1
ATOM 2681 C C . GLY B 1 155 ? -6.602 7.625 -0.965 1 98.31 155 GLY B C 1
ATOM 2682 O O . GLY B 1 155 ? -5.488 7.875 -1.438 1 98.31 155 GLY B O 1
ATOM 2683 N N . PRO B 1 156 ? -7.02 6.391 -0.576 1 98.75 156 PRO B N 1
ATOM 2684 C CA . PRO B 1 156 ? -6.086 5.258 -0.568 1 98.75 156 PRO B CA 1
ATOM 2685 C C . PRO B 1 156 ? -5.375 5.07 -1.906 1 98.75 156 PRO B C 1
ATOM 2687 O O . PRO B 1 156 ? -4.164 4.84 -1.938 1 98.75 156 PRO B O 1
ATOM 2690 N N . ALA B 1 157 ? -6.066 5.25 -3.027 1 98.75 157 ALA B N 1
ATOM 2691 C CA . ALA B 1 157 ? -5.492 4.957 -4.336 1 98.75 157 ALA B CA 1
ATOM 2692 C C . ALA B 1 157 ? -4.418 5.973 -4.707 1 98.75 157 ALA B C 1
ATOM 2694 O O . ALA B 1 157 ? -3.623 5.742 -5.621 1 98.75 157 ALA B O 1
ATOM 2695 N N . THR B 1 158 ? -4.336 7.086 -4.023 1 98.81 158 THR B N 1
ATOM 2696 C CA . THR B 1 158 ? -3.387 8.141 -4.367 1 98.81 158 THR B CA 1
ATOM 2697 C C . THR B 1 158 ? -2.162 8.078 -3.459 1 98.81 158 THR B C 1
ATOM 2699 O O . THR B 1 158 ? -1.365 9.016 -3.42 1 98.81 158 THR B O 1
ATOM 2702 N N . ALA B 1 159 ? -1.987 6.957 -2.74 1 98.81 159 ALA B N 1
ATOM 2703 C CA . ALA B 1 159 ? -0.94 6.828 -1.73 1 98.81 159 ALA B CA 1
ATOM 2704 C C . ALA B 1 159 ? 0.445 6.941 -2.359 1 98.81 159 ALA B C 1
ATOM 2706 O O . ALA B 1 159 ? 1.345 7.559 -1.784 1 98.81 159 ALA B O 1
ATOM 2707 N N . TRP B 1 160 ? 0.649 6.355 -3.584 1 98.81 160 TRP B N 1
ATOM 2708 C CA . TRP B 1 160 ? 1.948 6.457 -4.238 1 98.81 160 TRP B CA 1
ATOM 2709 C C . TRP B 1 160 ? 2.236 7.895 -4.66 1 98.81 160 TRP B C 1
ATOM 2711 O O . TRP B 1 160 ? 3.34 8.398 -4.445 1 98.81 160 TRP B O 1
ATOM 2721 N N . ALA B 1 161 ? 1.244 8.562 -5.223 1 98.88 161 ALA B N 1
ATOM 2722 C CA . ALA B 1 161 ? 1.397 9.969 -5.602 1 98.88 161 ALA B CA 1
ATOM 2723 C C . ALA B 1 161 ? 1.775 10.82 -4.395 1 98.88 161 ALA B C 1
ATOM 2725 O O . ALA B 1 161 ? 2.652 11.68 -4.484 1 98.88 161 ALA B O 1
ATOM 2726 N N . TYR B 1 162 ? 1.095 10.547 -3.279 1 98.94 162 TYR B N 1
ATOM 2727 C CA . TYR B 1 162 ? 1.351 11.219 -2.012 1 98.94 162 TYR B CA 1
ATOM 2728 C C . TYR B 1 162 ? 2.791 11.008 -1.563 1 98.94 162 TYR B C 1
ATOM 2730 O O . TYR B 1 162 ? 3.5 11.969 -1.259 1 98.94 162 TYR B O 1
ATOM 2738 N N . ALA B 1 163 ? 3.271 9.789 -1.607 1 98.94 163 ALA B N 1
ATOM 2739 C CA . ALA B 1 163 ? 4.613 9.422 -1.158 1 98.94 163 ALA B CA 1
ATOM 2740 C C . ALA B 1 163 ? 5.68 10.07 -2.037 1 98.94 163 ALA B C 1
ATOM 2742 O O . ALA B 1 163 ? 6.66 10.617 -1.532 1 98.94 163 ALA B O 1
ATOM 2743 N N . TYR B 1 164 ? 5.496 10.023 -3.369 1 98.94 164 TYR B N 1
ATOM 2744 C CA . TYR B 1 164 ? 6.449 10.633 -4.285 1 98.94 164 TYR B CA 1
ATOM 2745 C C . TYR B 1 164 ? 6.504 12.148 -4.094 1 98.94 164 TYR B C 1
ATOM 2747 O O . TYR B 1 164 ? 7.578 12.75 -4.141 1 98.94 164 TYR B O 1
ATOM 2755 N N . THR B 1 165 ? 5.348 12.758 -3.91 1 98.94 165 THR B N 1
ATOM 2756 C CA . THR B 1 165 ? 5.293 14.203 -3.711 1 98.94 165 THR B CA 1
ATOM 2757 C C . THR B 1 165 ? 6.07 14.602 -2.461 1 98.94 165 THR B C 1
ATOM 2759 O O . THR B 1 165 ? 6.793 15.609 -2.467 1 98.94 165 THR B O 1
ATOM 2762 N N . ILE B 1 166 ? 5.922 13.805 -1.37 1 98.94 166 ILE B N 1
ATOM 2763 C CA . ILE B 1 166 ? 6.672 14.062 -0.146 1 98.94 166 ILE B CA 1
ATOM 2764 C C . ILE B 1 166 ? 8.172 14.023 -0.442 1 98.94 166 ILE B C 1
ATOM 2766 O O . ILE B 1 166 ? 8.906 14.961 -0.103 1 98.94 166 ILE B O 1
ATOM 2770 N N . ALA B 1 167 ? 8.625 13 -1.137 1 98.88 167 ALA B N 1
ATOM 2771 C CA . ALA B 1 167 ? 10.047 12.859 -1.45 1 98.88 167 ALA B CA 1
ATOM 2772 C C . ALA B 1 167 ? 10.539 14.023 -2.311 1 98.88 167 ALA B C 1
ATOM 2774 O O . ALA B 1 167 ? 11.586 14.602 -2.037 1 98.88 167 ALA B O 1
ATOM 2775 N N . ARG B 1 168 ? 9.742 14.398 -3.367 1 98.75 168 ARG B N 1
ATOM 2776 C CA . ARG B 1 168 ? 10.125 15.477 -4.266 1 98.75 168 ARG B CA 1
ATOM 2777 C C . ARG B 1 168 ? 10.219 16.812 -3.518 1 98.75 168 ARG B C 1
ATOM 2779 O O . ARG B 1 168 ? 11.125 17.609 -3.762 1 98.75 168 ARG B O 1
ATOM 2786 N N . THR B 1 169 ? 9.266 17.016 -2.645 1 98.75 169 THR B N 1
ATOM 2787 C CA . THR B 1 169 ? 9.227 18.25 -1.876 1 98.75 169 THR B CA 1
ATOM 2788 C C . THR B 1 169 ? 10.461 18.375 -0.986 1 98.75 169 THR B C 1
ATOM 2790 O O . THR B 1 169 ? 10.953 19.484 -0.752 1 98.75 169 THR B O 1
ATOM 2793 N N . LEU B 1 170 ? 10.977 17.234 -0.527 1 98.5 170 LEU B N 1
ATOM 2794 C CA . LEU B 1 170 ? 12.156 17.219 0.334 1 98.5 170 LEU B CA 1
ATOM 2795 C C . LEU B 1 170 ? 13.438 17.219 -0.494 1 98.5 170 LEU B C 1
ATOM 2797 O O . LEU B 1 170 ? 14.531 17.031 0.045 1 98.5 170 LEU B O 1
ATOM 2801 N N . GLY B 1 171 ? 13.32 17.344 -1.841 1 98.06 171 GLY B N 1
ATOM 2802 C CA . GLY B 1 171 ? 14.469 17.609 -2.695 1 98.06 171 GLY B CA 1
ATOM 2803 C C . GLY B 1 171 ? 15.023 16.359 -3.355 1 98.06 171 GLY B C 1
ATOM 2804 O O . GLY B 1 171 ? 16.141 16.375 -3.867 1 98.06 171 GLY B O 1
ATOM 2805 N N . HIS B 1 172 ? 14.25 15.32 -3.361 1 98.25 172 HIS B N 1
ATOM 2806 C CA . HIS B 1 172 ? 14.734 14.078 -3.955 1 98.25 172 HIS B CA 1
ATOM 2807 C C . HIS B 1 172 ? 14.094 13.836 -5.32 1 98.25 172 HIS B C 1
ATOM 2809 O O . HIS B 1 172 ? 12.914 14.117 -5.516 1 98.25 172 HIS B O 1
ATOM 2815 N N . ASP B 1 173 ? 14.883 13.352 -6.25 1 98.19 173 ASP B N 1
ATOM 2816 C CA . ASP B 1 173 ? 14.375 12.93 -7.551 1 98.19 173 ASP B CA 1
ATOM 2817 C C . ASP B 1 173 ? 13.727 11.555 -7.469 1 98.19 173 ASP B C 1
ATOM 2819 O O . ASP B 1 173 ? 14.359 10.586 -7.039 1 98.19 173 ASP B O 1
ATOM 2823 N N . THR B 1 174 ? 12.445 11.445 -7.863 1 98.44 174 THR B N 1
ATOM 2824 C CA . THR B 1 174 ? 11.711 10.188 -7.727 1 98.44 174 THR B CA 1
ATOM 2825 C C . THR B 1 174 ? 11.516 9.523 -9.086 1 98.44 174 THR B C 1
ATOM 2827 O O . THR B 1 174 ? 10.898 8.469 -9.188 1 98.44 174 THR B O 1
ATOM 2830 N N . SER B 1 175 ? 12.031 10.055 -10.211 1 98.12 175 SER B N 1
ATOM 2831 C CA . SER B 1 175 ? 11.734 9.625 -11.57 1 98.12 175 SER B CA 1
ATOM 2832 C C . SER B 1 175 ? 12.125 8.164 -11.789 1 98.12 175 SER B C 1
ATOM 2834 O O . SER B 1 175 ? 11.32 7.371 -12.281 1 98.12 175 SER B O 1
ATOM 2836 N N . ASP B 1 176 ? 13.344 7.801 -11.422 1 98.44 176 ASP B N 1
ATOM 2837 C CA . ASP B 1 176 ? 13.812 6.43 -11.602 1 98.44 176 ASP B CA 1
ATOM 2838 C C . ASP B 1 176 ? 13.008 5.453 -10.742 1 98.44 176 ASP B C 1
ATOM 2840 O O . ASP B 1 176 ? 12.734 4.332 -11.172 1 98.44 176 ASP B O 1
ATOM 2844 N N . LEU B 1 177 ? 12.727 5.891 -9.531 1 98.62 177 LEU B N 1
ATOM 2845 C CA . LEU B 1 177 ? 11.953 5.039 -8.633 1 98.62 177 LEU B CA 1
ATOM 2846 C C . LEU B 1 177 ? 10.547 4.809 -9.188 1 98.62 177 LEU B C 1
ATOM 2848 O O . LEU B 1 177 ? 10.039 3.686 -9.141 1 98.62 177 LEU B O 1
ATOM 2852 N N . GLU B 1 178 ? 9.883 5.883 -9.664 1 98.69 178 GLU B N 1
ATOM 2853 C CA . GLU B 1 178 ? 8.555 5.781 -10.258 1 98.69 178 GLU B CA 1
ATOM 2854 C C . GLU B 1 178 ? 8.539 4.801 -11.422 1 98.69 178 GLU B C 1
ATOM 2856 O O . GLU B 1 178 ? 7.617 3.996 -11.555 1 98.69 178 GLU B O 1
ATOM 2861 N N . LYS B 1 179 ? 9.555 4.852 -12.234 1 98.38 179 LYS B N 1
ATOM 2862 C CA . LYS B 1 179 ? 9.688 3.912 -13.344 1 98.38 179 LYS B CA 1
ATOM 2863 C C . LYS B 1 179 ? 9.914 2.49 -12.836 1 98.38 179 LYS B C 1
ATOM 2865 O O . LYS B 1 179 ? 9.273 1.548 -13.32 1 98.38 179 LYS B O 1
ATOM 2870 N N . GLY B 1 180 ? 10.812 2.359 -11.883 1 98.5 180 GLY B N 1
ATOM 2871 C CA . GLY B 1 180 ? 11.125 1.058 -11.32 1 98.5 180 GLY B CA 1
ATOM 2872 C C . GLY B 1 180 ? 9.945 0.403 -10.625 1 98.5 180 GLY B C 1
ATOM 2873 O O . GLY B 1 180 ? 9.828 -0.824 -10.617 1 98.5 180 GLY B O 1
ATOM 2874 N N . MET B 1 181 ? 9.047 1.221 -10.078 1 98.75 181 MET B N 1
ATOM 2875 C CA . MET B 1 181 ? 7.879 0.692 -9.383 1 98.75 181 MET B CA 1
ATOM 2876 C C . MET B 1 181 ? 6.695 0.556 -10.336 1 98.75 181 MET B C 1
ATOM 2878 O O . MET B 1 181 ? 5.586 0.223 -9.914 1 98.75 181 MET B O 1
ATOM 2882 N N . LEU B 1 182 ? 6.93 0.925 -11.609 1 98.75 182 LEU B N 1
ATOM 2883 C CA . LEU B 1 182 ? 5.98 0.783 -12.711 1 98.75 182 LEU B CA 1
ATOM 2884 C C . LEU B 1 182 ? 4.805 1.736 -12.539 1 98.75 182 LEU B C 1
ATOM 2886 O O . LEU B 1 182 ? 3.666 1.39 -12.867 1 98.75 182 LEU B O 1
ATOM 2890 N N . TYR B 1 183 ? 5.086 2.855 -11.922 1 98.75 183 TYR B N 1
ATOM 2891 C CA . TYR B 1 183 ? 4.047 3.863 -11.75 1 98.75 183 TYR B CA 1
ATOM 2892 C C . TYR B 1 183 ? 3.672 4.488 -13.094 1 98.75 183 TYR B C 1
ATOM 2894 O O . TYR B 1 183 ? 2.496 4.762 -13.344 1 98.75 183 TYR B O 1
ATOM 2902 N N . ASP B 1 184 ? 4.668 4.746 -13.977 1 97.62 184 ASP B N 1
ATOM 2903 C CA . ASP B 1 184 ? 4.387 5.238 -15.32 1 97.62 184 ASP B CA 1
ATOM 2904 C C . ASP B 1 184 ? 3.631 4.195 -16.141 1 97.62 184 ASP B C 1
ATOM 2906 O O . ASP B 1 184 ? 2.76 4.539 -16.938 1 97.62 184 ASP B O 1
ATOM 2910 N N . TYR B 1 185 ? 3.99 2.984 -15.961 1 98.5 185 TYR B N 1
ATOM 2911 C CA . TYR B 1 185 ? 3.246 1.902 -16.594 1 98.5 185 TYR B CA 1
ATOM 2912 C C . TYR B 1 185 ? 1.789 1.906 -16.156 1 98.5 185 TYR B C 1
ATOM 2914 O O . TYR B 1 185 ? 0.883 1.733 -16.969 1 98.5 185 TYR B O 1
ATOM 2922 N N . LEU B 1 186 ? 1.58 2.037 -14.82 1 98.62 186 LEU B N 1
ATOM 2923 C CA . LEU B 1 186 ? 0.216 2.119 -14.305 1 98.62 186 LEU B CA 1
ATOM 2924 C C . LEU B 1 186 ? -0.55 3.252 -14.984 1 98.62 186 LEU B C 1
ATOM 2926 O O . LEU B 1 186 ? -1.695 3.066 -15.406 1 98.62 186 LEU B O 1
ATOM 2930 N N . ALA B 1 187 ? 0.061 4.426 -15.094 1 98 187 ALA B N 1
ATOM 2931 C CA . ALA B 1 187 ? -0.581 5.602 -15.68 1 98 187 ALA B CA 1
ATOM 2932 C C . ALA B 1 187 ? -1.047 5.312 -17.109 1 98 187 ALA B C 1
ATOM 2934 O O . ALA B 1 187 ? -2.117 5.766 -17.516 1 98 187 ALA B O 1
ATOM 2935 N N . LYS B 1 188 ? -0.326 4.508 -17.859 1 97.81 188 LYS B N 1
ATOM 2936 C CA . LYS B 1 188 ? -0.619 4.223 -19.25 1 97.81 188 LYS B CA 1
ATOM 2937 C C . LYS B 1 188 ? -1.681 3.133 -19.391 1 97.81 188 LYS B C 1
ATOM 2939 O O . LYS B 1 188 ? -2.404 3.078 -20.375 1 97.81 188 LYS B O 1
ATOM 2944 N N . ASN B 1 189 ? -1.772 2.303 -18.312 1 98.19 189 ASN B N 1
ATOM 2945 C CA . ASN B 1 189 ? -2.523 1.071 -18.531 1 98.19 189 ASN B CA 1
ATOM 2946 C C . ASN B 1 189 ? -3.672 0.931 -17.531 1 98.19 189 ASN B C 1
ATOM 2948 O O . ASN B 1 189 ? -4.453 -0.017 -17.609 1 98.19 189 ASN B O 1
ATOM 2952 N N . ILE B 1 190 ? -3.883 1.852 -16.625 1 98.19 190 ILE B N 1
ATOM 2953 C CA . ILE B 1 190 ? -4.773 1.702 -15.484 1 98.19 190 ILE B CA 1
ATOM 2954 C C . ILE B 1 190 ? -6.207 1.5 -15.969 1 98.19 190 ILE B C 1
ATOM 2956 O O . ILE B 1 190 ? -6.996 0.802 -15.328 1 98.19 190 ILE B O 1
ATOM 2960 N N . ASP B 1 191 ? -6.57 2.035 -17.141 1 96.88 191 ASP B N 1
ATOM 2961 C CA . ASP B 1 191 ? -7.938 1.92 -17.625 1 96.88 191 ASP B CA 1
ATOM 2962 C C . ASP B 1 191 ? -8.32 0.458 -17.859 1 96.88 191 ASP B C 1
ATOM 2964 O O . ASP B 1 191 ? -9.477 0.079 -17.672 1 96.88 191 ASP B O 1
ATOM 2968 N N . ALA B 1 192 ? -7.363 -0.394 -18.109 1 95.94 192 ALA B N 1
ATOM 2969 C CA . ALA B 1 192 ? -7.605 -1.81 -18.375 1 95.94 192 ALA B CA 1
ATOM 2970 C C . ALA B 1 192 ? -7.902 -2.566 -17.094 1 95.94 192 ALA B C 1
ATOM 2972 O O . ALA B 1 192 ? -8.375 -3.705 -17.125 1 95.94 192 ALA B O 1
ATOM 2973 N N . SER B 1 193 ? -7.676 -1.93 -15.984 1 94.81 193 SER B N 1
ATOM 2974 C CA . SER B 1 193 ? -7.844 -2.6 -14.695 1 94.81 193 SER B CA 1
ATOM 2975 C C . SER B 1 193 ? -9.148 -2.184 -14.023 1 94.81 193 SER B C 1
ATOM 2977 O O . SER B 1 193 ? -9.414 -2.576 -12.883 1 94.81 193 SER B O 1
ATOM 2979 N N . LEU B 1 194 ? -9.938 -1.346 -14.727 1 93.88 194 LEU B N 1
ATOM 2980 C CA . LEU B 1 194 ? -11.211 -0.887 -14.18 1 93.88 194 LEU B CA 1
ATOM 2981 C C . LEU B 1 194 ? -12.336 -1.855 -14.539 1 93.88 194 LEU B C 1
ATOM 2983 O O . LEU B 1 194 ? -12.305 -2.484 -15.602 1 93.88 194 LEU B O 1
#

Nearest PDB structures (foldseek):
  6q3t-assembly1_A  TM=9.045E-01  e=5.685E-14  Pyrococcus horikoshii
  7r66-assembly2_C  TM=9.049E-01  e=2.332E-13  Thermococcus thioreducens
  3l18-assembly1_B  TM=9.065E-01  e=6.226E-13  Thermococcus onnurineus NA1
  6f2f-assembly1_A  TM=8.889E-01  e=8.462E-13  Pyrococcus horikoshii
  3ewn-assembly1_A  TM=8.510E-01  e=4.164E-10  Pseudomonas syringae pv. tomato

Sequence (388 aa):
MTKVAVVFADGCEEVEGLSVVDVLRRLNIDCDMVGLDKKEIDGDHHILLTCDKVVDDSLLDYDLVAFPGGRTGALNLRNNKKLADLMIQRNKAGKWDAAMCAAPIALGHYGLLEGANYTCYPGFEKQIEEECPNGHFSTDITVVDKEHKIITSRGPATAWAYAYTIARTLGHDTSDLEKGMLYDYLAKNIDASLMTKVAVVFADGCEEVEGLSVVDVLRRLNIDCDMVGLDKKEIDGDHHILLTCDKVVDDSLLDYDLVAFPGGRTGALNLRNNKKLADLMIQRNKAGKWDAAMCAAPIALGHYGLLEGANYTCYPGFEKQIEEECPNGHFSTDITVVDKEHKIITSRGPATAWAYAYTIARTLGHDTSDLEKGMLYDYLAKNIDASL

Solvent-accessible surface area (backbone atoms only — not comparable to full-atom values): 19023 Å² total; per-residue (Å²): 132,73,30,35,35,38,48,43,33,52,23,14,34,57,65,36,40,47,35,34,48,43,52,36,41,74,68,70,35,51,63,43,43,25,9,56,87,42,37,74,29,48,20,62,66,70,50,56,39,68,32,78,39,50,68,54,76,70,64,64,75,35,49,29,42,34,33,30,13,26,68,56,8,13,51,52,55,47,68,32,63,69,58,40,55,49,51,48,53,29,42,75,72,70,26,35,41,32,22,19,17,45,14,36,44,22,42,14,68,60,53,64,30,58,70,24,51,34,26,38,22,91,77,45,59,61,62,23,36,73,66,22,68,58,37,41,82,48,88,50,66,58,29,77,22,80,89,62,30,34,37,19,12,24,38,62,54,36,20,63,51,39,26,49,49,53,42,43,74,74,71,41,86,52,66,68,57,38,53,75,32,30,41,59,56,34,62,76,45,42,74,78,65,108,133,74,32,34,35,39,49,44,34,52,24,15,32,57,65,36,40,48,36,35,48,44,52,37,41,76,70,69,35,50,64,45,42,25,10,58,86,44,37,72,28,48,20,62,67,70,50,56,40,65,32,77,40,50,67,52,77,70,65,65,74,35,50,30,42,34,33,30,12,27,69,56,9,14,50,51,54,46,69,33,64,71,58,40,53,49,52,48,53,28,41,75,71,70,27,34,39,31,23,20,18,45,15,37,44,25,42,15,67,60,54,64,30,57,70,24,52,33,26,38,22,91,76,45,60,61,63,23,36,73,67,23,68,57,36,42,81,47,89,51,66,59,28,76,22,78,89,64,28,34,35,19,11,23,38,60,53,35,20,60,51,40,26,48,49,53,43,41,73,74,72,41,89,51,65,68,56,38,53,73,31,31,40,61,56,34,63,76,46,41,73,78,64,107